Protein AF-A0AAW2H7J1-F1 (afdb_monomer)

pLDDT: mean 80.85, std 20.29, range [23.62, 98.56]

Radius of gyration: 30.63 Å; Cα contacts (8 Å, |Δi|>4): 773; chains: 1; bounding box: 92×70×77 Å

Foldseek 3Di:
DDDDDDDDDDDDDDDDDDPPDCVVVVVVVVVVVVVVVVVVVVVVVLVVVVVVVVVVCVVVVVPCPVVVVVVSLVVVLVVLVVVLVVLVVVLVVLVVPPDDPSSVVVNVVSVVVSVVSVVVNVVSPPLVWFPDKFKAALCRHTLDDDPVPDDDDPPDQWDDPDPFWIKGWDDAQRIIIITITGPDDSVVVRVLSVVLSVVDDHNDHSVNCNVCVVVSVVSVCCSNVDPPVPPDDPDDDDDDDDDPDPPPDPLPPPDAWEKEKEWEWAWAFEAAQVRDTPWIKIKIWIKIFTADSDKKKKKWKKQFDPKAWDDDFDWDDDPRITIGIDIDHRDIDGRIIIMDIPFRDQWHWHADPQGIKIFGPDWFQKKKKKAAADLQWPDKDKDKPAADWDQDNVRNTIIGIHRTPPDRMIDMGIDTDGPDDDQTDFMFMKTKHWDDRRNIGTPDMDIPDDYHYHYTYMYIYDHYTYHYDD

Secondary structure (DSSP, 8-state):
-----------------S---THHHHHHHHHHHHHHHHHHHHHHHHHHHHHHHHHHHHHTT----HHHHHHHHHHHHHHHHHHHHHHHHHHHHHHHH--SHHHHHHHHHHHHHHHHHHHHHHHHHHTTTEEEEEEE-TT--EEES-GGG-----S-SEEE-SSSEEEEEEEETTEEEEEEEESS-HHHHHHHHHHHHHHSPSS--HHHHHHTHHHHHHHHHHHHT--TT-----SSS---------TT----TT---EEEEEEEEEEEEEEETTS-EEEEEEEEEEEEEEE-SS-EEEEEEEE-SS-EEESS--EEEETTEEEEEEEESS-EEEEEEEEEESPPPSEEEEE-SSEEEEEESS--SEEEEEEE--TTEEEEEEEESSSEEEEEGGGTEEEEEES---SSEEEEEEEEEESS---PPPEEEEEEEES-SS--EEEEEEESS--EEEEEEEEEEEEEEEEPP-

Solvent-accessible surface area (backbone atoms only — not comparable to full-atom values): 26787 Å² total; per-residue (Å²): 135,83,81,87,80,86,82,85,86,81,89,84,79,84,90,87,91,86,74,92,49,72,63,64,56,53,51,50,47,51,50,48,52,50,50,52,52,51,49,52,52,51,51,52,49,50,52,50,52,49,54,52,50,52,49,52,45,62,74,65,67,60,74,84,55,67,65,60,59,50,48,53,52,49,53,51,51,55,48,46,51,53,50,43,52,52,43,53,52,49,37,53,51,40,63,74,73,35,79,62,75,67,22,54,54,51,42,50,54,38,50,53,51,42,48,52,48,53,50,51,51,55,60,64,54,52,69,79,25,55,79,45,62,34,35,22,34,83,87,66,47,71,76,38,65,67,62,89,79,58,72,94,72,73,100,57,53,66,41,77,77,53,101,55,36,34,39,36,48,42,84,45,71,50,23,31,44,33,35,36,27,37,89,66,61,64,66,59,53,52,53,50,51,53,55,53,56,70,77,42,71,80,75,33,34,67,66,55,47,64,78,38,40,68,62,51,50,49,52,52,42,50,66,62,68,39,60,80,87,60,79,75,87,81,82,81,78,94,69,84,77,95,63,93,76,75,87,80,70,73,80,58,88,83,58,67,37,38,38,41,38,37,39,43,33,36,35,29,32,37,29,32,37,82,70,46,74,79,44,30,35,34,46,34,36,34,34,40,37,39,38,42,87,52,79,37,47,36,40,40,33,30,38,47,50,83,58,47,75,51,78,92,59,71,57,55,73,60,89,56,34,38,34,39,68,48,73,49,56,60,37,80,44,75,64,42,33,32,40,25,70,77,46,82,73,54,67,46,57,29,70,50,98,57,29,34,40,39,41,39,76,59,66,37,57,31,41,39,37,38,41,58,46,54,84,57,47,80,44,79,48,77,50,60,82,59,66,50,71,46,79,38,73,98,72,31,24,36,42,38,40,30,65,74,35,89,56,58,63,41,45,37,41,52,49,73,45,60,82,62,94,61,92,69,67,55,26,38,47,44,39,35,26,75,40,66,89,68,56,62,39,83,73,46,74,46,50,81,52,90,58,51,73,47,77,47,45,33,34,33,46,72,56,29,36,34,40,69,78,130

Organism: NCBI:txid328185

Structure (mmCIF, N/CA/C/O backbone):
data_AF-A0AAW2H7J1-F1
#
_entry.id   AF-A0AAW2H7J1-F1
#
loop_
_atom_site.group_PDB
_atom_site.id
_atom_site.type_symbol
_atom_site.label_atom_id
_atom_site.label_alt_id
_atom_site.label_comp_id
_atom_site.label_asym_id
_atom_site.label_entity_id
_atom_site.label_seq_id
_atom_site.pdbx_PDB_ins_code
_atom_site.Cartn_x
_atom_site.Cartn_y
_atom_site.Cartn_z
_atom_site.occupancy
_atom_site.B_iso_or_equiv
_atom_site.auth_seq_id
_atom_site.auth_comp_id
_atom_site.auth_asym_id
_atom_site.auth_atom_id
_atom_site.pdbx_PDB_model_num
ATOM 1 N N . MET A 1 1 ? 61.401 -43.827 -0.736 1.00 31.09 1 MET A N 1
ATOM 2 C CA . MET A 1 1 ? 61.454 -43.813 -2.213 1.00 31.09 1 MET A CA 1
ATOM 3 C C . MET A 1 1 ? 60.882 -42.470 -2.652 1.00 31.09 1 MET A C 1
ATOM 5 O O . MET A 1 1 ? 59.693 -42.268 -2.477 1.00 31.09 1 MET A O 1
ATOM 9 N N . LEU A 1 2 ? 61.753 -41.450 -2.721 1.00 24.61 2 LEU A N 1
ATOM 10 C CA . LEU A 1 2 ? 62.171 -40.756 -3.965 1.00 24.61 2 LEU A CA 1
ATOM 11 C C . LEU A 1 2 ? 60.979 -39.983 -4.567 1.00 24.61 2 LEU A C 1
ATOM 13 O O . LEU A 1 2 ? 60.126 -40.607 -5.176 1.00 24.61 2 LEU A O 1
ATOM 17 N N . PHE A 1 3 ? 60.707 -38.706 -4.259 1.00 24.38 3 PHE A N 1
ATOM 18 C CA . PHE A 1 3 ? 61.490 -37.451 -4.323 1.00 24.38 3 PHE A CA 1
ATOM 19 C C . PHE A 1 3 ? 61.962 -37.045 -5.735 1.00 24.38 3 PHE A C 1
ATOM 21 O O . PHE A 1 3 ? 62.596 -37.830 -6.431 1.00 24.38 3 PHE A O 1
ATOM 28 N N . THR A 1 4 ? 61.724 -35.754 -6.032 1.00 26.56 4 THR A N 1
ATOM 29 C CA . THR A 1 4 ? 62.296 -34.865 -7.074 1.00 26.56 4 THR A CA 1
ATOM 30 C C . THR A 1 4 ? 61.852 -35.105 -8.5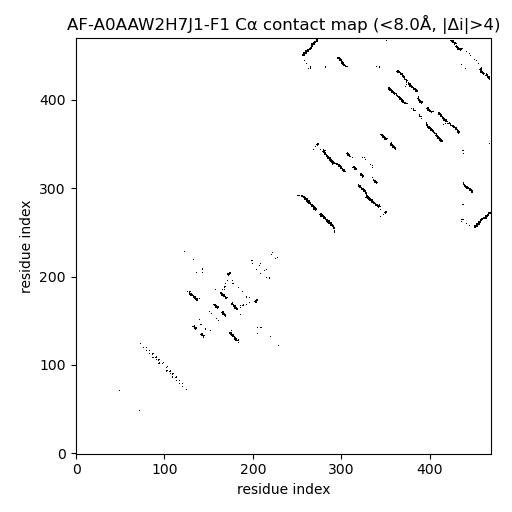29 1.00 26.56 4 THR A C 1
ATOM 32 O O . THR A 1 4 ? 61.784 -36.235 -8.976 1.00 26.56 4 THR A O 1
ATOM 35 N N . SER A 1 5 ? 61.487 -34.085 -9.317 1.00 23.62 5 SER A N 1
ATOM 36 C CA . SER A 1 5 ? 62.165 -32.784 -9.413 1.00 23.62 5 SER A CA 1
ATOM 37 C C . SER A 1 5 ? 61.248 -31.594 -9.720 1.00 23.62 5 SER A C 1
ATOM 39 O O . SER A 1 5 ? 60.601 -31.520 -10.759 1.00 23.62 5 SER A O 1
ATOM 41 N N . ARG A 1 6 ? 61.335 -30.595 -8.832 1.00 25.52 6 ARG A N 1
ATOM 42 C CA . ARG A 1 6 ? 61.373 -29.169 -9.183 1.00 25.52 6 ARG A CA 1
ATOM 43 C C . ARG A 1 6 ? 62.621 -28.921 -10.037 1.00 25.52 6 ARG A C 1
ATOM 45 O O . ARG A 1 6 ? 63.705 -29.323 -9.622 1.00 25.52 6 ARG A O 1
ATOM 52 N N . VAL A 1 7 ? 62.501 -28.144 -11.107 1.00 24.55 7 VAL A N 1
ATOM 53 C CA . VAL A 1 7 ? 63.576 -27.236 -11.525 1.00 24.55 7 VAL A CA 1
ATOM 54 C C . VAL A 1 7 ? 62.995 -25.832 -11.518 1.00 24.55 7 VAL A C 1
ATOM 56 O O . VAL A 1 7 ? 62.034 -25.525 -12.217 1.00 24.55 7 VAL A O 1
ATOM 59 N N . MET A 1 8 ? 63.561 -25.018 -10.632 1.00 27.14 8 MET A N 1
ATOM 60 C CA . MET A 1 8 ? 63.413 -23.574 -10.614 1.00 27.14 8 MET A CA 1
ATOM 61 C C . MET A 1 8 ? 64.059 -22.970 -11.856 1.00 27.14 8 MET A C 1
ATOM 63 O O . MET A 1 8 ? 65.172 -23.354 -12.192 1.00 27.14 8 MET A O 1
ATOM 67 N N . LEU A 1 9 ? 63.440 -21.926 -12.397 1.00 23.73 9 LEU A N 1
ATOM 68 C CA . LEU A 1 9 ? 64.153 -20.705 -12.764 1.00 23.73 9 LEU A CA 1
ATOM 69 C C . LEU A 1 9 ? 63.225 -19.521 -12.477 1.00 23.73 9 LEU A C 1
ATOM 71 O O . LEU A 1 9 ? 62.339 -19.180 -13.254 1.00 23.73 9 LEU A O 1
ATOM 75 N N . SER A 1 10 ? 63.410 -18.935 -11.296 1.00 29.70 10 SER A N 1
ATOM 76 C CA . SER A 1 10 ? 62.987 -17.574 -10.993 1.00 29.70 10 SER A CA 1
ATOM 77 C C . SER A 1 10 ? 64.004 -16.579 -11.553 1.00 29.70 10 SER A C 1
ATOM 79 O O . SER A 1 10 ? 65.203 -16.847 -11.511 1.00 29.70 10 SER A O 1
ATOM 81 N N . ALA A 1 11 ? 63.499 -15.395 -11.901 1.00 30.25 11 ALA A N 1
ATOM 82 C CA . ALA A 1 11 ? 64.204 -14.130 -12.121 1.00 30.25 11 ALA A CA 1
ATOM 83 C C . ALA A 1 11 ? 64.823 -13.896 -13.512 1.00 30.25 11 ALA A C 1
ATOM 85 O O . ALA A 1 11 ? 65.953 -14.270 -13.804 1.00 30.25 11 ALA A O 1
ATOM 86 N N . SER A 1 12 ? 64.109 -13.135 -14.345 1.00 28.81 12 SER A N 1
ATOM 87 C CA . SER A 1 12 ? 64.511 -11.778 -14.768 1.00 28.81 12 SER A CA 1
ATOM 88 C C . SER A 1 12 ? 63.621 -11.288 -15.919 1.00 28.81 12 SER A C 1
ATOM 90 O O . SER A 1 12 ? 63.198 -12.086 -16.750 1.00 28.81 12 SER A O 1
ATOM 92 N N . LYS A 1 13 ? 63.403 -9.964 -15.963 1.00 30.53 13 LYS A N 1
ATOM 93 C CA . LYS A 1 13 ? 62.526 -9.159 -16.842 1.00 30.53 13 LYS A CA 1
ATOM 94 C C . LYS A 1 13 ? 61.103 -9.020 -16.281 1.00 30.53 13 LYS A C 1
ATOM 96 O O . LYS A 1 13 ? 60.297 -9.922 -16.428 1.00 30.53 13 LYS A O 1
ATOM 101 N N . SER A 1 14 ? 60.693 -7.974 -15.558 1.00 39.03 14 SER A N 1
ATOM 102 C CA . SER A 1 14 ? 60.924 -6.528 -15.720 1.00 39.03 14 SER A CA 1
ATOM 103 C C . SER A 1 14 ? 60.988 -6.073 -17.181 1.00 39.03 14 SER A C 1
ATOM 105 O O . SER A 1 14 ? 61.952 -6.332 -17.897 1.00 39.03 14 SER A O 1
ATOM 107 N N . THR A 1 15 ? 59.944 -5.340 -17.572 1.00 39.16 15 THR A N 1
ATOM 108 C CA . THR A 1 15 ? 59.851 -4.545 -18.803 1.00 39.16 15 THR A CA 1
ATOM 109 C C . THR A 1 15 ? 59.602 -5.346 -20.089 1.00 39.16 15 THR A C 1
ATOM 111 O O . THR A 1 15 ? 60.500 -5.502 -20.904 1.00 39.16 15 THR A O 1
ATOM 114 N N . CYS A 1 16 ? 58.366 -5.830 -20.282 1.00 35.25 16 CYS A N 1
ATOM 115 C CA . CYS A 1 16 ? 57.726 -6.047 -21.597 1.00 35.25 16 CYS A CA 1
ATOM 116 C C . CYS A 1 16 ? 56.259 -6.493 -21.412 1.00 35.25 16 CYS A C 1
ATOM 118 O O . CYS A 1 16 ? 55.943 -7.667 -21.556 1.00 35.25 16 CYS A O 1
ATOM 120 N N . GLN A 1 17 ? 55.349 -5.573 -21.078 1.00 38.38 17 GLN A N 1
ATOM 121 C CA . GLN A 1 17 ? 53.901 -5.789 -21.236 1.00 38.38 17 GLN A CA 1
ATOM 122 C C . GLN A 1 17 ? 53.245 -4.487 -21.705 1.00 38.38 17 GLN A C 1
ATOM 124 O O . GLN A 1 17 ? 52.608 -3.762 -20.955 1.00 38.38 17 GLN A O 1
ATOM 129 N N . ALA A 1 18 ? 53.484 -4.173 -22.974 1.00 46.09 18 ALA A N 1
ATOM 130 C CA . ALA A 1 18 ? 52.712 -3.232 -23.775 1.00 46.09 18 ALA A CA 1
ATOM 131 C C . ALA A 1 18 ? 52.946 -3.639 -25.236 1.00 46.09 18 ALA A C 1
ATOM 133 O O . ALA A 1 18 ? 53.912 -3.180 -25.838 1.00 46.09 18 ALA A O 1
ATOM 134 N N . SER A 1 19 ? 52.164 -4.620 -25.718 1.00 45.47 19 SER A N 1
ATOM 135 C CA . SER A 1 19 ? 51.998 -5.063 -27.132 1.00 45.47 19 SER A CA 1
ATOM 136 C C . SER A 1 19 ? 51.634 -6.557 -27.304 1.00 45.47 19 SER A C 1
ATOM 138 O O . SER A 1 19 ? 51.988 -7.176 -28.301 1.00 45.47 19 SER A O 1
ATOM 140 N N . ARG A 1 20 ? 50.868 -7.157 -26.382 1.00 45.94 20 ARG A N 1
ATOM 141 C CA . ARG A 1 20 ? 49.848 -8.148 -26.782 1.00 45.94 20 ARG A CA 1
ATOM 142 C C . ARG A 1 20 ? 48.554 -7.342 -26.888 1.00 45.94 20 ARG A C 1
ATOM 144 O O . ARG A 1 20 ? 47.931 -7.080 -25.875 1.00 45.94 20 ARG A O 1
ATOM 151 N N . GLY A 1 21 ? 48.287 -6.624 -27.969 1.00 48.38 21 GLY A N 1
ATOM 152 C CA . GLY A 1 21 ? 48.303 -7.071 -29.352 1.00 48.38 21 GLY A CA 1
ATOM 153 C C . GLY A 1 21 ? 46.836 -7.266 -29.700 1.00 48.38 21 GLY A C 1
ATOM 154 O O . GLY A 1 21 ? 46.273 -8.305 -29.393 1.00 48.38 21 GLY A O 1
ATOM 155 N N . THR A 1 22 ? 46.215 -6.238 -30.273 1.00 52.34 22 THR A N 1
ATOM 156 C CA . THR A 1 22 ? 44.810 -6.188 -30.720 1.00 52.34 22 THR A CA 1
ATOM 157 C C . THR A 1 22 ? 44.369 -7.400 -31.557 1.00 52.34 22 THR A C 1
ATOM 159 O O . THR A 1 22 ? 43.175 -7.642 -31.684 1.00 52.34 22 THR A O 1
ATOM 162 N N . ALA A 1 23 ? 45.324 -8.185 -32.065 1.00 54.09 23 ALA A N 1
ATOM 163 C CA . ALA A 1 23 ? 45.118 -9.459 -32.745 1.00 54.09 23 ALA A CA 1
ATOM 164 C C . ALA A 1 23 ? 44.359 -10.506 -31.899 1.00 54.09 23 ALA A C 1
ATOM 166 O O . ALA A 1 23 ? 43.443 -11.122 -32.427 1.00 54.09 23 ALA A O 1
ATOM 167 N N . ASP A 1 24 ? 44.641 -10.649 -30.594 1.00 66.44 24 ASP A N 1
ATOM 168 C CA . ASP A 1 24 ? 43.927 -11.633 -29.749 1.00 66.44 24 ASP A CA 1
ATOM 169 C C . ASP A 1 24 ? 42.452 -11.236 -29.533 1.00 66.44 24 ASP A C 1
ATOM 171 O O . ASP A 1 24 ? 41.579 -12.086 -29.385 1.00 66.44 24 ASP A O 1
ATOM 175 N N . ALA A 1 25 ? 42.153 -9.934 -29.547 1.00 62.31 25 ALA A N 1
ATOM 176 C CA . ALA A 1 25 ? 40.793 -9.425 -29.395 1.00 62.31 25 ALA A CA 1
ATOM 177 C C . ALA A 1 25 ? 39.974 -9.555 -30.684 1.00 62.31 25 ALA A C 1
ATOM 179 O O . ALA A 1 25 ? 38.804 -9.924 -30.630 1.00 62.31 25 ALA A O 1
ATOM 180 N N . GLU A 1 26 ? 40.588 -9.279 -31.839 1.00 70.56 26 GLU A N 1
ATOM 181 C CA . GLU A 1 26 ? 39.956 -9.507 -33.141 1.00 70.56 26 GLU A CA 1
ATOM 182 C C . GLU A 1 26 ? 39.671 -10.991 -33.380 1.00 70.56 26 GLU A C 1
ATOM 184 O O . GLU A 1 26 ? 38.621 -11.324 -33.930 1.00 70.56 26 GLU A O 1
ATOM 189 N N . ASP A 1 27 ? 40.563 -11.883 -32.948 1.00 77.56 27 ASP A N 1
ATOM 190 C CA . ASP A 1 27 ? 40.359 -13.325 -33.075 1.00 77.56 27 ASP A CA 1
ATOM 191 C C . ASP A 1 27 ? 39.265 -13.833 -32.120 1.00 77.56 27 ASP A C 1
ATOM 193 O O . ASP A 1 27 ? 38.408 -14.607 -32.547 1.00 77.56 27 ASP A O 1
ATOM 197 N N . LEU A 1 28 ? 39.189 -13.317 -30.885 1.00 70.06 28 LEU A N 1
ATOM 198 C CA . LEU A 1 28 ? 38.064 -13.582 -29.974 1.00 70.06 28 LEU A CA 1
ATOM 199 C C . LEU A 1 28 ? 36.731 -13.024 -30.503 1.00 70.06 28 LEU A C 1
ATOM 201 O O . LEU A 1 28 ? 35.694 -13.667 -30.353 1.00 70.06 28 LEU A O 1
ATOM 205 N N . MET A 1 29 ? 36.738 -11.856 -31.154 1.00 68.94 29 MET A N 1
ATOM 206 C CA . MET A 1 29 ? 35.549 -11.291 -31.805 1.00 68.94 29 MET A CA 1
ATOM 207 C C . MET A 1 29 ? 35.089 -12.142 -32.988 1.00 68.94 29 MET A C 1
ATOM 209 O O . MET A 1 29 ? 33.900 -12.423 -33.102 1.00 68.94 29 MET A O 1
ATOM 213 N N . LYS A 1 30 ? 36.015 -12.614 -33.830 1.00 78.94 30 LYS A N 1
ATOM 214 C CA . LYS A 1 30 ? 35.688 -13.552 -34.913 1.00 78.94 30 LYS A CA 1
ATOM 215 C C . LYS A 1 30 ? 35.156 -14.874 -34.372 1.00 78.94 30 LYS A C 1
ATOM 217 O O . LYS A 1 30 ? 34.233 -15.425 -34.960 1.00 78.94 30 LYS A O 1
ATOM 222 N N . GLU A 1 31 ? 35.702 -15.378 -33.264 1.00 77.62 31 GLU A N 1
ATOM 223 C CA . GLU A 1 31 ? 35.179 -16.580 -32.608 1.00 77.62 31 GLU A CA 1
ATOM 224 C C . GLU A 1 31 ? 33.763 -16.348 -32.056 1.00 77.62 31 GLU A C 1
ATOM 226 O O . GLU A 1 31 ? 32.893 -17.206 -32.219 1.00 77.62 31 GLU A O 1
ATOM 231 N N . PHE A 1 32 ? 33.500 -15.180 -31.461 1.00 72.38 32 PHE A N 1
ATOM 232 C CA . PHE A 1 32 ? 32.171 -14.793 -30.986 1.00 72.38 32 PHE A CA 1
ATOM 233 C C . PHE A 1 32 ? 31.158 -14.693 -32.131 1.00 72.38 32 PHE A C 1
ATOM 235 O O . PHE A 1 32 ? 30.085 -15.291 -32.050 1.00 72.38 32 PHE A O 1
ATOM 242 N N . ASP A 1 33 ? 31.501 -13.989 -33.211 1.00 75.69 33 ASP A N 1
ATOM 243 C CA . ASP A 1 33 ? 30.633 -13.834 -34.380 1.00 75.69 33 ASP A CA 1
ATOM 244 C C . ASP A 1 33 ? 30.391 -15.183 -35.076 1.00 75.69 33 ASP A C 1
ATOM 246 O O . ASP A 1 33 ? 29.253 -15.501 -35.424 1.00 75.69 33 ASP A O 1
ATOM 250 N N . ALA A 1 34 ? 31.416 -16.036 -35.181 1.00 78.69 34 ALA A N 1
ATOM 251 C CA . ALA A 1 34 ? 31.277 -17.391 -35.711 1.00 78.69 34 ALA A CA 1
ATOM 252 C C . ALA A 1 34 ? 30.358 -18.263 -34.839 1.00 78.69 34 ALA A C 1
ATOM 254 O O . ALA A 1 34 ? 29.501 -18.971 -35.372 1.00 78.69 34 ALA A O 1
ATOM 255 N N . LYS A 1 35 ? 30.482 -18.192 -33.505 1.00 72.12 35 LYS A N 1
ATOM 256 C CA . LYS A 1 35 ? 29.564 -18.878 -32.581 1.00 72.12 35 LYS A CA 1
ATOM 257 C C . LYS A 1 35 ? 28.146 -18.332 -32.706 1.00 72.12 35 LYS A C 1
ATOM 259 O O . LYS A 1 35 ? 27.202 -19.115 -32.736 1.00 72.12 35 LYS A O 1
ATOM 264 N N . ARG A 1 36 ? 27.976 -17.015 -32.843 1.00 71.12 36 ARG A N 1
ATOM 265 C CA . ARG A 1 36 ? 26.668 -16.379 -33.050 1.00 71.12 36 ARG A CA 1
ATOM 266 C C . ARG A 1 36 ? 26.005 -16.846 -34.348 1.00 71.12 36 ARG A C 1
ATOM 268 O O . ARG A 1 36 ? 24.823 -17.183 -34.328 1.00 71.12 36 ARG A O 1
ATOM 275 N N . GLU A 1 37 ? 26.747 -16.920 -35.451 1.00 74.44 37 GLU A N 1
ATOM 276 C CA . GLU A 1 37 ? 26.250 -17.472 -36.719 1.00 74.44 37 GLU A CA 1
ATOM 277 C C . GLU A 1 37 ? 25.946 -18.974 -36.623 1.00 74.44 37 GLU A C 1
ATOM 279 O O . GLU A 1 37 ? 24.949 -19.445 -37.171 1.00 74.44 37 GLU A O 1
ATOM 284 N N . GLU A 1 38 ? 26.768 -19.747 -35.909 1.00 77.44 38 GLU A N 1
ATOM 285 C CA . GLU A 1 38 ? 26.497 -21.163 -35.651 1.00 77.44 38 GLU A CA 1
ATOM 286 C C . GLU A 1 38 ? 25.206 -21.356 -34.843 1.00 77.44 38 GLU A C 1
ATOM 288 O O . GLU A 1 38 ? 24.406 -22.236 -35.166 1.00 77.44 38 GLU A O 1
ATOM 293 N N . ILE A 1 39 ? 24.975 -20.512 -33.835 1.00 62.09 39 ILE A N 1
ATOM 294 C CA . ILE A 1 39 ? 23.746 -20.486 -33.035 1.00 62.09 39 ILE A CA 1
ATOM 295 C C . ILE A 1 39 ? 22.547 -20.131 -33.914 1.00 62.09 39 ILE A C 1
ATOM 297 O O . ILE A 1 39 ? 21.538 -20.833 -33.868 1.00 62.09 39 ILE A O 1
ATOM 301 N N . ALA A 1 40 ? 22.658 -19.092 -34.746 1.00 68.81 40 ALA A N 1
ATOM 302 C CA . ALA A 1 40 ? 21.599 -18.703 -35.674 1.00 68.81 40 ALA A CA 1
ATOM 303 C C . ALA A 1 40 ? 21.222 -19.864 -36.611 1.00 68.81 40 ALA A C 1
ATOM 305 O O . ALA A 1 40 ? 20.046 -20.199 -36.735 1.00 68.81 40 ALA A O 1
ATOM 306 N N . ARG A 1 41 ? 22.220 -20.563 -37.167 1.00 76.06 41 ARG A N 1
ATOM 307 C CA . ARG A 1 41 ? 22.018 -21.733 -38.036 1.00 76.06 41 ARG A CA 1
ATOM 308 C C . ARG A 1 41 ? 21.392 -22.921 -37.299 1.00 76.06 41 ARG A C 1
ATOM 310 O O . ARG A 1 41 ? 20.536 -23.606 -37.849 1.00 76.06 41 ARG A O 1
ATOM 317 N N . LYS A 1 42 ? 21.809 -23.188 -36.055 1.00 73.81 42 LYS A N 1
ATOM 318 C CA . LYS A 1 42 ? 21.211 -24.237 -35.208 1.00 73.81 42 LYS A CA 1
ATOM 319 C C . LYS A 1 42 ? 19.759 -23.911 -34.859 1.00 73.81 42 LYS A C 1
ATOM 321 O O . LYS A 1 42 ? 18.934 -24.817 -34.863 1.00 73.81 42 LYS A O 1
ATOM 326 N N . ASN A 1 43 ? 19.442 -22.645 -34.596 1.00 60.59 43 ASN A N 1
ATOM 327 C CA . ASN A 1 43 ? 18.069 -22.202 -34.363 1.00 60.59 43 ASN A CA 1
ATOM 328 C C . ASN A 1 43 ? 17.211 -22.372 -35.620 1.00 60.59 43 ASN A C 1
ATOM 330 O O . ASN A 1 43 ? 16.131 -22.946 -35.522 1.00 60.59 43 ASN A O 1
ATOM 334 N N . GLU A 1 44 ? 17.716 -21.975 -36.790 1.00 73.19 44 GLU A N 1
ATOM 335 C CA . GLU A 1 44 ? 17.032 -22.179 -38.073 1.00 73.19 44 GLU A CA 1
ATOM 336 C C . GLU A 1 44 ? 16.788 -23.673 -38.352 1.00 73.19 44 GLU A C 1
ATOM 338 O O . GLU A 1 44 ? 15.679 -24.063 -38.714 1.00 73.19 44 GLU A O 1
ATOM 343 N N . GLN A 1 45 ? 17.778 -24.538 -38.098 1.00 73.00 45 GLN A N 1
ATOM 344 C CA . GLN A 1 45 ? 17.615 -25.989 -38.234 1.00 73.00 45 GLN A CA 1
ATOM 345 C C . GLN A 1 45 ? 16.566 -26.543 -37.260 1.00 73.00 45 GLN A C 1
ATOM 347 O O . GLN A 1 45 ? 15.726 -27.341 -37.659 1.00 73.00 45 GLN A O 1
ATOM 352 N N . ILE A 1 46 ? 16.573 -26.110 -35.994 1.00 66.12 46 ILE A N 1
ATOM 353 C CA . ILE A 1 46 ? 15.559 -26.515 -35.008 1.00 66.12 46 ILE A CA 1
ATOM 354 C C . ILE A 1 46 ? 14.164 -26.073 -35.464 1.00 66.12 46 ILE A C 1
ATOM 356 O O . ILE A 1 46 ? 13.200 -26.818 -35.295 1.00 66.12 46 ILE A O 1
ATOM 360 N N . GLU A 1 47 ? 14.029 -24.882 -36.045 1.00 61.88 47 GLU A N 1
ATOM 361 C CA . GLU A 1 47 ? 12.756 -24.413 -36.594 1.00 61.88 47 GLU A CA 1
ATOM 362 C C . GLU A 1 47 ? 12.294 -25.265 -37.777 1.00 61.88 47 GLU A C 1
ATOM 364 O O . GLU A 1 47 ? 11.130 -25.670 -37.808 1.00 61.88 47 GLU A O 1
ATOM 369 N N . GLN A 1 48 ? 13.199 -25.613 -38.693 1.00 70.88 48 GLN A N 1
ATOM 370 C CA . GLN A 1 48 ? 12.909 -26.516 -39.808 1.00 70.88 48 GLN A CA 1
ATOM 371 C C . GLN A 1 48 ? 12.502 -27.916 -39.320 1.00 70.88 48 GLN A C 1
ATOM 373 O O . GLN A 1 48 ? 11.474 -28.435 -39.761 1.00 70.88 48 GLN A O 1
ATOM 378 N N . ASP A 1 49 ? 13.221 -28.481 -38.346 1.00 67.31 49 ASP A N 1
ATOM 379 C CA . ASP A 1 49 ? 12.918 -29.785 -37.744 1.00 67.31 49 ASP A CA 1
ATOM 380 C C . ASP A 1 49 ? 11.544 -29.777 -37.051 1.00 67.31 49 ASP A C 1
ATOM 382 O O . ASP A 1 49 ? 10.773 -30.736 -37.146 1.00 67.31 49 ASP A O 1
ATOM 386 N N . VAL A 1 50 ? 11.194 -28.679 -36.370 1.00 55.31 50 VAL A N 1
ATOM 387 C CA . VAL A 1 50 ? 9.876 -28.506 -35.741 1.00 55.31 50 VAL A CA 1
ATOM 388 C C . VAL A 1 50 ? 8.776 -28.425 -36.798 1.00 55.31 50 VAL A C 1
ATOM 390 O O . VAL A 1 50 ? 7.736 -29.069 -36.635 1.00 55.31 50 VAL A O 1
ATOM 393 N N . VAL A 1 51 ? 8.987 -27.676 -37.884 1.00 66.38 51 VAL A N 1
ATOM 394 C CA . VAL A 1 51 ? 8.032 -27.575 -38.999 1.00 66.38 51 VAL A CA 1
ATOM 395 C C . VAL A 1 51 ? 7.814 -28.941 -39.653 1.00 66.38 51 VAL A C 1
ATOM 397 O O . VAL A 1 51 ? 6.665 -29.335 -39.881 1.00 66.38 51 VAL A O 1
ATOM 400 N N . GLU A 1 52 ? 8.883 -29.694 -39.907 1.00 67.75 52 GLU A N 1
ATOM 401 C CA . GLU A 1 52 ? 8.812 -31.028 -40.503 1.00 67.75 52 GLU A CA 1
ATOM 402 C C . GLU A 1 52 ? 8.118 -32.030 -39.571 1.00 67.75 52 GLU A C 1
ATOM 404 O O . GLU A 1 52 ? 7.226 -32.765 -40.001 1.00 67.75 52 GLU A O 1
ATOM 409 N N . LEU A 1 53 ? 8.415 -31.992 -38.270 1.00 56.38 53 LEU A N 1
ATOM 410 C CA . LEU A 1 53 ? 7.742 -32.819 -37.272 1.00 56.38 53 LEU A CA 1
ATOM 411 C C . LEU A 1 53 ? 6.246 -32.486 -37.166 1.00 56.38 53 LEU A C 1
ATOM 413 O O . LEU A 1 53 ? 5.414 -33.393 -37.121 1.00 56.38 53 LEU A O 1
ATOM 417 N N . CYS A 1 54 ? 5.874 -31.201 -37.187 1.00 54.91 54 CYS A N 1
ATOM 418 C CA . CYS A 1 54 ? 4.472 -30.769 -37.197 1.00 54.91 54 CYS A CA 1
ATOM 419 C C . CYS A 1 54 ? 3.737 -31.254 -38.453 1.00 54.91 54 CYS A C 1
ATOM 421 O O . CYS A 1 54 ? 2.581 -31.680 -38.372 1.00 54.91 54 CYS A O 1
ATOM 423 N N . LYS A 1 55 ? 4.411 -31.225 -39.609 1.00 67.75 55 LYS A N 1
ATOM 424 C CA . LYS A 1 55 ? 3.894 -31.770 -40.867 1.00 67.75 55 LYS A CA 1
ATOM 425 C C . LYS A 1 55 ? 3.676 -33.282 -40.759 1.00 67.75 55 LYS A C 1
ATOM 427 O O . LYS A 1 55 ? 2.595 -33.757 -41.095 1.00 67.75 55 LYS A O 1
ATOM 432 N N . HIS A 1 56 ? 4.630 -34.015 -40.188 1.00 63.19 56 HIS A N 1
ATOM 433 C CA . HIS A 1 56 ? 4.525 -35.460 -39.979 1.00 63.19 56 HIS A CA 1
ATOM 434 C C . HIS A 1 56 ? 3.415 -35.855 -38.990 1.00 63.19 56 HIS A C 1
ATOM 436 O O . HIS A 1 56 ? 2.710 -36.840 -39.216 1.00 63.19 56 HIS A O 1
ATOM 442 N N . ILE A 1 57 ? 3.211 -35.076 -37.921 1.00 53.62 57 ILE A N 1
ATOM 443 C CA . ILE A 1 57 ? 2.102 -35.270 -36.971 1.00 53.62 57 ILE A CA 1
ATOM 444 C C . ILE A 1 57 ? 0.752 -35.063 -37.674 1.00 53.62 57 ILE A C 1
ATOM 446 O O . ILE A 1 57 ? -0.154 -35.882 -37.503 1.00 53.62 57 ILE A O 1
ATOM 450 N N . ARG A 1 58 ? 0.627 -34.018 -38.510 1.00 58.09 58 ARG A N 1
ATOM 451 C CA . ARG A 1 58 ? -0.584 -33.758 -39.311 1.00 58.09 58 ARG A CA 1
ATOM 452 C C . ARG A 1 58 ? -0.859 -34.858 -40.337 1.00 58.09 58 ARG A C 1
ATOM 454 O O . ARG A 1 58 ? -1.997 -35.292 -40.459 1.00 58.09 58 ARG A O 1
ATOM 461 N N . GLU A 1 59 ? 0.159 -35.317 -41.060 1.00 70.00 59 GLU A N 1
ATOM 462 C CA . GLU A 1 59 ? 0.015 -36.323 -42.124 1.00 70.00 59 GLU A CA 1
ATOM 463 C C . GLU A 1 59 ? -0.359 -37.711 -41.592 1.00 70.00 59 GLU A C 1
ATOM 465 O O . GLU A 1 59 ? -1.055 -38.466 -42.271 1.00 70.00 59 GLU A O 1
ATOM 470 N N . ARG A 1 60 ? 0.062 -38.058 -40.370 1.00 65.19 60 ARG A N 1
ATOM 471 C CA . ARG A 1 60 ? -0.226 -39.373 -39.781 1.00 65.19 60 ARG A CA 1
ATOM 472 C C . ARG A 1 60 ? -1.576 -39.475 -39.073 1.00 65.19 60 ARG A C 1
ATOM 474 O O . ARG A 1 60 ? -1.860 -40.540 -38.532 1.00 65.19 60 ARG A O 1
ATOM 481 N N . ASN A 1 61 ? -2.404 -38.420 -39.066 1.00 47.31 61 ASN A N 1
ATOM 482 C CA . ASN A 1 61 ? -3.669 -38.378 -38.313 1.00 47.31 61 ASN A CA 1
ATOM 483 C C . ASN A 1 61 ? -3.512 -38.887 -36.865 1.00 47.31 61 ASN A C 1
ATOM 485 O O . ASN A 1 61 ? -4.426 -39.491 -36.302 1.00 47.31 61 ASN A O 1
ATOM 489 N N . LEU A 1 62 ? -2.340 -38.664 -36.258 1.00 49.19 62 LEU A N 1
ATOM 490 C CA . LEU A 1 62 ? -2.147 -38.926 -34.841 1.00 49.19 62 LEU A CA 1
ATOM 491 C C . LEU A 1 62 ? -2.987 -37.876 -34.122 1.00 49.19 62 LEU A C 1
ATOM 493 O O . LEU A 1 62 ? -2.634 -36.697 -34.103 1.00 49.19 62 LEU A O 1
ATOM 497 N N . THR A 1 63 ? -4.149 -38.286 -33.617 1.00 43.16 63 THR A N 1
ATOM 498 C CA . THR A 1 63 ? -4.991 -37.444 -32.770 1.00 43.16 63 THR A CA 1
ATOM 499 C C . THR A 1 63 ? -4.113 -36.877 -31.668 1.00 43.16 63 THR A C 1
ATOM 501 O O . THR A 1 63 ? -3.553 -37.653 -30.903 1.00 43.16 63 THR A O 1
ATOM 504 N N . SER A 1 64 ? -3.966 -35.550 -31.672 1.00 46.66 64 SER A N 1
ATOM 505 C CA . SER A 1 64 ? -3.281 -34.688 -30.704 1.00 46.66 64 SER A CA 1
ATOM 506 C C . SER A 1 64 ? -2.960 -35.356 -29.363 1.00 46.66 64 SER A C 1
ATOM 508 O O . SER A 1 64 ? -3.683 -35.171 -28.384 1.00 46.66 64 SER A O 1
ATOM 510 N N . ASP A 1 65 ? -1.871 -36.115 -29.307 1.00 44.19 65 ASP A N 1
ATOM 511 C CA . ASP A 1 65 ? -1.360 -36.628 -28.047 1.00 44.19 65 ASP A CA 1
ATOM 512 C C . ASP A 1 65 ? -0.516 -35.494 -27.458 1.00 44.19 65 ASP A C 1
ATOM 514 O O . ASP A 1 65 ? 0.563 -35.167 -27.955 1.00 44.19 65 ASP A O 1
ATOM 518 N N . SER A 1 66 ? -1.045 -34.805 -26.447 1.00 48.56 66 SER A N 1
ATOM 519 C CA . SER A 1 66 ? -0.420 -33.632 -25.808 1.00 48.56 66 SER A CA 1
ATOM 520 C C . SER A 1 66 ? 1.007 -33.908 -25.308 1.00 48.56 66 SER A C 1
ATOM 522 O O . SER A 1 66 ? 1.815 -32.986 -25.170 1.00 48.56 66 SER A O 1
ATOM 524 N N . ALA A 1 67 ? 1.355 -35.186 -25.136 1.00 45.72 67 ALA A N 1
ATOM 525 C CA . ALA A 1 67 ? 2.697 -35.669 -24.845 1.00 45.72 67 ALA A CA 1
ATOM 526 C C . ALA A 1 67 ? 3.737 -35.316 -25.930 1.00 45.72 67 ALA A C 1
ATOM 528 O O . ALA A 1 67 ? 4.879 -35.010 -25.585 1.00 45.72 67 ALA A O 1
ATOM 529 N N . SER A 1 68 ? 3.382 -35.303 -27.223 1.00 50.94 68 SER A N 1
ATOM 530 C CA . SER A 1 68 ? 4.349 -35.018 -28.297 1.00 50.94 68 SER A CA 1
ATOM 531 C C . SER A 1 68 ? 4.666 -33.526 -28.421 1.00 50.94 68 SER A C 1
ATOM 533 O O . SER A 1 68 ? 5.821 -33.164 -28.632 1.00 50.94 68 SER A O 1
ATOM 535 N N . LEU A 1 69 ? 3.679 -32.647 -28.209 1.00 50.25 69 LEU A N 1
ATOM 536 C CA . LEU A 1 69 ? 3.903 -31.196 -28.107 1.00 50.25 69 LEU A CA 1
ATOM 537 C C . LEU A 1 69 ? 4.695 -30.833 -26.845 1.00 50.25 69 LEU A C 1
ATOM 539 O O . LEU A 1 69 ? 5.618 -30.021 -26.917 1.00 50.25 69 LEU A O 1
ATOM 543 N N . GLY A 1 70 ? 4.407 -31.492 -25.716 1.00 49.84 70 GLY A N 1
ATOM 544 C CA . GLY A 1 70 ? 5.199 -31.361 -24.492 1.00 49.84 70 GLY A CA 1
ATOM 545 C C . GLY A 1 70 ? 6.660 -31.787 -24.681 1.00 49.84 70 GLY A C 1
ATOM 546 O O . GLY A 1 70 ? 7.564 -31.148 -24.146 1.00 49.84 70 GLY A O 1
ATOM 547 N N . TYR A 1 71 ? 6.915 -32.812 -25.499 1.00 50.72 71 TYR A N 1
ATOM 548 C CA . TYR A 1 71 ? 8.271 -33.262 -25.820 1.00 50.72 71 TYR A CA 1
ATOM 549 C C . TYR A 1 71 ? 9.044 -32.245 -26.674 1.00 50.72 71 TYR A C 1
ATOM 551 O O . TYR A 1 71 ? 10.213 -31.979 -26.396 1.00 50.72 71 TYR A O 1
ATOM 559 N N . VAL A 1 72 ? 8.393 -31.625 -27.664 1.00 54.00 72 VAL A N 1
ATOM 560 C CA . VAL A 1 72 ? 9.003 -30.582 -28.511 1.00 54.00 72 VAL A CA 1
ATOM 561 C C . VAL A 1 72 ? 9.293 -29.315 -27.707 1.00 54.00 72 VAL A C 1
ATOM 563 O O . VAL A 1 72 ? 10.404 -28.787 -27.780 1.00 54.00 72 VAL A O 1
ATOM 566 N N . ALA A 1 73 ? 8.344 -28.871 -26.878 1.00 53.09 73 ALA A N 1
ATOM 567 C CA . ALA A 1 73 ? 8.560 -27.759 -25.957 1.00 53.09 73 ALA A CA 1
ATOM 568 C C . ALA A 1 73 ? 9.711 -28.069 -24.983 1.00 53.09 73 ALA A C 1
ATOM 570 O O . ALA A 1 73 ? 10.619 -27.258 -24.829 1.00 53.09 73 ALA A O 1
ATOM 571 N N . SER A 1 74 ? 9.754 -29.283 -24.417 1.00 56.62 74 SER A N 1
ATOM 572 C CA . SER A 1 74 ? 10.838 -29.731 -23.532 1.00 56.62 74 SER A CA 1
ATOM 573 C C . SER A 1 74 ? 12.206 -29.765 -24.225 1.00 56.62 74 SER A C 1
ATOM 575 O O . SER A 1 74 ? 13.201 -29.339 -23.637 1.00 56.62 74 SER A O 1
ATOM 577 N N . ALA A 1 75 ? 12.281 -30.236 -25.472 1.00 61.25 75 ALA A N 1
ATOM 578 C CA . ALA A 1 75 ? 13.521 -30.267 -26.246 1.00 61.25 75 ALA A CA 1
ATOM 579 C C . ALA A 1 75 ? 14.029 -28.853 -26.567 1.00 61.25 75 ALA A C 1
ATOM 581 O O . ALA A 1 75 ? 15.222 -28.585 -26.407 1.00 61.25 75 ALA A O 1
ATOM 582 N N . ARG A 1 76 ? 13.124 -27.936 -26.934 1.00 61.00 76 ARG A N 1
ATOM 583 C CA . ARG A 1 76 ? 13.445 -26.530 -27.219 1.00 61.00 76 ARG A CA 1
ATOM 584 C C . ARG A 1 76 ? 13.882 -25.790 -25.953 1.00 61.00 76 ARG A C 1
ATOM 586 O O . ARG A 1 76 ? 14.921 -25.142 -25.957 1.00 61.00 76 ARG A O 1
ATOM 593 N N . THR A 1 77 ? 13.191 -25.997 -24.830 1.00 57.91 77 THR A N 1
ATOM 594 C CA . THR A 1 77 ? 13.602 -25.483 -23.514 1.00 57.91 77 THR A CA 1
ATOM 595 C C . THR A 1 77 ? 14.980 -26.012 -23.096 1.00 57.91 77 THR A C 1
ATOM 597 O O . THR A 1 77 ? 15.819 -25.239 -22.646 1.00 57.91 77 THR A O 1
ATOM 600 N N . LYS A 1 78 ? 15.274 -27.305 -23.303 1.00 65.56 78 LYS A N 1
ATOM 601 C CA . LYS A 1 78 ? 16.611 -27.881 -23.047 1.00 65.56 78 LYS A CA 1
ATOM 602 C C . LYS A 1 78 ? 17.704 -27.320 -23.962 1.00 65.56 78 LYS A C 1
ATOM 604 O O . LYS A 1 78 ? 18.873 -27.360 -23.583 1.00 65.56 78 LYS A O 1
ATOM 609 N N . ALA A 1 79 ? 17.364 -26.869 -25.168 1.00 66.25 79 ALA A N 1
ATOM 610 C CA . ALA A 1 79 ? 18.305 -26.197 -26.060 1.00 66.25 79 ALA A CA 1
ATOM 611 C C . ALA A 1 79 ? 18.590 -24.765 -25.577 1.00 66.25 79 ALA A C 1
ATOM 613 O O . ALA A 1 79 ? 19.755 -24.400 -25.461 1.00 66.25 79 ALA A O 1
ATOM 614 N N . CYS A 1 80 ? 17.556 -24.010 -25.186 1.00 64.75 80 CYS A N 1
ATOM 615 C CA . CYS A 1 80 ? 17.712 -22.675 -24.597 1.00 64.75 80 CYS A CA 1
ATOM 616 C C . CYS A 1 80 ? 18.534 -22.701 -23.298 1.00 64.75 80 CYS A C 1
ATOM 618 O O . CYS A 1 80 ? 19.424 -21.874 -23.139 1.00 64.75 80 CYS A O 1
ATOM 620 N N . TYR A 1 81 ? 18.308 -23.677 -22.408 1.00 65.19 81 TYR A N 1
ATOM 621 C CA . TYR A 1 81 ? 19.101 -23.812 -21.177 1.00 65.19 81 TYR A CA 1
ATOM 622 C C . TYR A 1 81 ? 20.577 -24.105 -21.450 1.00 65.19 81 TYR A C 1
ATOM 624 O O . TYR A 1 81 ? 21.436 -23.471 -20.848 1.00 65.19 81 TYR A O 1
ATOM 632 N N . ARG A 1 82 ? 20.879 -25.022 -22.379 1.00 69.81 82 ARG A N 1
ATOM 633 C CA . ARG A 1 82 ? 22.269 -25.305 -22.769 1.00 69.81 82 ARG A CA 1
ATOM 634 C C . ARG A 1 82 ? 22.946 -24.080 -23.374 1.00 69.81 82 ARG A C 1
ATOM 636 O O . ARG A 1 82 ? 24.090 -23.796 -23.052 1.00 69.81 82 ARG A O 1
ATOM 643 N N . LEU A 1 83 ? 22.217 -23.324 -24.191 1.00 71.06 83 LEU A N 1
ATOM 644 C CA . LEU A 1 83 ? 22.721 -22.089 -24.779 1.00 71.06 83 LEU A CA 1
ATOM 645 C C . LEU A 1 83 ? 22.984 -21.009 -23.719 1.00 71.06 83 LEU A C 1
ATOM 647 O O . LEU A 1 83 ? 24.009 -20.337 -23.768 1.00 71.06 83 LEU A O 1
ATOM 651 N N . ALA A 1 84 ? 22.088 -20.860 -22.741 1.00 68.88 84 ALA A N 1
ATOM 652 C CA . ALA A 1 84 ? 22.301 -19.952 -21.620 1.00 68.88 84 ALA A CA 1
ATOM 653 C C . ALA A 1 84 ? 23.541 -20.358 -20.805 1.00 68.88 84 ALA A C 1
ATOM 655 O O . ALA A 1 84 ? 24.368 -19.502 -20.506 1.00 68.88 84 ALA A O 1
ATOM 656 N N . GLU A 1 85 ? 23.719 -21.649 -20.499 1.00 71.81 85 GLU A N 1
ATOM 657 C CA . GLU A 1 85 ? 24.919 -22.167 -19.818 1.00 71.81 85 GLU A CA 1
ATOM 658 C C . GLU A 1 85 ? 26.210 -21.881 -20.603 1.00 71.81 85 GLU A C 1
ATOM 660 O O . GLU A 1 85 ? 27.199 -21.440 -20.014 1.00 71.81 85 GLU A O 1
ATOM 665 N N . GLU A 1 86 ? 26.202 -22.070 -21.926 1.00 76.19 86 GLU A N 1
ATOM 666 C CA . GLU A 1 86 ? 27.344 -21.757 -22.796 1.00 76.19 86 GLU A CA 1
ATOM 667 C C . GLU A 1 86 ? 27.679 -20.257 -22.787 1.00 76.19 86 GLU A C 1
ATOM 669 O O . GLU A 1 86 ? 28.850 -19.886 -22.679 1.00 76.19 86 GLU A O 1
ATOM 674 N N . LEU A 1 87 ? 26.666 -19.385 -22.828 1.00 72.81 87 LEU A N 1
ATOM 675 C CA . LEU A 1 87 ? 26.860 -17.936 -22.744 1.00 72.81 87 LEU A CA 1
ATOM 676 C C . LEU A 1 87 ? 27.357 -17.493 -21.358 1.00 72.81 87 LEU A C 1
ATOM 678 O O . LEU A 1 87 ? 28.229 -16.629 -21.274 1.00 72.81 87 LEU A O 1
ATOM 682 N N . TYR A 1 88 ? 26.879 -18.109 -20.272 1.00 74.44 88 TYR A N 1
ATOM 683 C CA . TYR A 1 88 ? 27.404 -17.856 -18.925 1.00 74.44 88 TYR A CA 1
ATOM 684 C C . TYR A 1 88 ? 28.867 -18.291 -18.782 1.00 74.44 88 TYR A C 1
ATOM 686 O O . TYR A 1 88 ? 29.658 -17.560 -18.187 1.00 74.44 88 TYR A O 1
ATOM 694 N N . SER A 1 89 ? 29.248 -19.440 -19.350 1.00 78.62 89 SER A N 1
ATOM 695 C CA . SER A 1 89 ? 30.650 -19.880 -19.374 1.00 78.62 89 SER A CA 1
ATOM 696 C C . SER A 1 89 ? 31.524 -18.885 -20.138 1.00 78.62 89 SER A C 1
ATOM 698 O O . SER A 1 89 ? 32.562 -18.459 -19.636 1.00 78.62 89 SER A O 1
ATOM 700 N N . LEU A 1 90 ? 31.066 -18.449 -21.316 1.00 77.12 90 LEU A N 1
ATOM 701 C CA . LEU A 1 90 ? 31.776 -17.477 -22.143 1.00 77.12 90 LEU A CA 1
ATOM 702 C C . LEU A 1 90 ? 31.958 -16.133 -21.426 1.00 77.12 90 LEU A C 1
ATOM 704 O O . LEU A 1 90 ? 33.010 -15.507 -21.531 1.00 77.12 90 LEU A O 1
ATOM 708 N N . ARG A 1 91 ? 30.952 -15.698 -20.665 1.00 82.88 91 ARG A N 1
ATOM 709 C CA . ARG A 1 91 ? 31.022 -14.478 -19.856 1.00 82.88 91 ARG A CA 1
ATOM 710 C C . ARG A 1 91 ? 32.148 -14.530 -18.825 1.00 82.88 91 ARG A C 1
ATOM 712 O O . ARG A 1 91 ? 32.895 -13.563 -18.682 1.00 82.88 91 ARG A O 1
ATOM 719 N N . GLU A 1 92 ? 32.269 -15.637 -18.096 1.00 81.81 92 GLU A N 1
ATOM 720 C CA . GLU A 1 92 ? 33.322 -15.808 -17.087 1.00 81.81 92 GLU A CA 1
ATOM 721 C C . GLU A 1 92 ? 34.716 -15.921 -17.733 1.00 81.81 92 GLU A C 1
ATOM 723 O O . GLU A 1 92 ? 35.692 -15.376 -17.205 1.00 81.81 92 GLU A O 1
ATOM 728 N N . ASP A 1 93 ? 34.811 -16.520 -18.923 1.00 76.62 93 ASP A N 1
ATOM 729 C CA . ASP A 1 93 ? 36.049 -16.555 -19.710 1.00 76.62 93 ASP A CA 1
ATOM 730 C C . ASP A 1 93 ? 36.470 -15.153 -20.185 1.00 76.62 93 ASP A C 1
ATOM 732 O O . ASP A 1 93 ? 37.639 -14.782 -20.057 1.00 76.62 93 ASP A O 1
ATOM 736 N N . VAL A 1 94 ? 35.530 -14.331 -20.668 1.00 76.19 94 VAL A N 1
ATOM 737 C CA . VAL A 1 94 ? 35.799 -12.930 -21.046 1.00 76.19 94 VAL A CA 1
ATOM 738 C C . VAL A 1 94 ? 36.269 -12.134 -19.830 1.00 76.19 94 VAL A C 1
ATOM 740 O O . VAL A 1 94 ? 37.287 -11.447 -19.894 1.00 76.19 94 VAL A O 1
ATOM 743 N N . LYS A 1 95 ? 35.575 -12.269 -18.698 1.00 79.31 95 LYS A N 1
ATOM 744 C CA . LYS A 1 95 ? 35.879 -11.540 -17.461 1.00 79.31 95 LYS A CA 1
ATOM 745 C C . LYS A 1 95 ? 37.240 -11.905 -16.860 1.00 79.31 95 LYS A C 1
ATOM 747 O O . LYS A 1 95 ? 37.879 -11.065 -16.227 1.00 79.31 95 LYS A O 1
ATOM 752 N N . SER A 1 96 ? 37.678 -13.152 -17.023 1.00 80.81 96 SER A N 1
ATOM 753 C CA . SER A 1 96 ? 38.958 -13.634 -16.491 1.00 80.81 96 SER A CA 1
ATOM 754 C C . SER A 1 96 ? 40.151 -13.312 -17.395 1.00 80.81 96 SER A C 1
ATOM 756 O O . SER A 1 96 ? 41.252 -13.102 -16.881 1.00 80.81 96 SER A O 1
ATOM 758 N N . ASN A 1 97 ? 39.943 -13.226 -18.713 1.00 78.94 97 ASN A N 1
ATOM 759 C CA . ASN A 1 97 ? 41.028 -13.099 -19.691 1.00 78.94 97 ASN A CA 1
ATOM 760 C C . ASN A 1 97 ? 41.146 -11.714 -20.344 1.00 78.94 97 ASN A C 1
ATOM 762 O O . ASN A 1 97 ? 42.224 -11.372 -20.835 1.00 78.94 97 ASN A O 1
ATOM 766 N N . VAL A 1 98 ? 40.087 -10.899 -20.338 1.00 82.38 98 VAL A N 1
ATOM 767 C CA . VAL A 1 98 ? 40.070 -9.574 -20.973 1.00 82.38 98 VAL A CA 1
ATOM 768 C C . VAL A 1 98 ? 39.875 -8.494 -19.911 1.00 82.38 98 VAL A C 1
ATOM 770 O O . VAL A 1 98 ? 38.815 -8.373 -19.307 1.00 82.38 98 VAL A O 1
ATOM 773 N N . GLN A 1 99 ? 40.918 -7.693 -19.675 1.00 83.62 99 GLN A N 1
ATOM 774 C CA . GLN A 1 99 ? 40.881 -6.569 -18.733 1.00 83.62 99 GLN A CA 1
ATOM 775 C C . GLN A 1 99 ? 40.655 -5.232 -19.450 1.00 83.62 99 GLN A C 1
ATOM 777 O O . GLN A 1 99 ? 41.100 -5.040 -20.582 1.00 83.62 99 GLN A O 1
ATOM 782 N N . GLY A 1 100 ? 40.035 -4.281 -18.747 1.00 84.38 100 GLY A N 1
ATOM 783 C CA . GLY A 1 100 ? 39.793 -2.917 -19.228 1.00 84.38 100 GLY A CA 1
ATOM 784 C C . GLY A 1 100 ? 38.505 -2.772 -20.043 1.00 84.38 100 GLY A C 1
ATOM 785 O O . GLY A 1 100 ? 37.716 -3.709 -20.137 1.00 84.38 100 GLY A O 1
ATOM 786 N N . ASP A 1 101 ? 38.313 -1.598 -20.647 1.00 71.75 101 ASP A N 1
ATOM 787 C CA . ASP A 1 101 ? 37.056 -1.173 -21.294 1.00 71.75 101 ASP A CA 1
ATOM 788 C C . ASP A 1 101 ? 36.511 -2.176 -22.331 1.00 71.75 101 ASP A C 1
ATOM 790 O O . ASP A 1 101 ? 35.303 -2.346 -22.484 1.00 71.75 101 ASP A O 1
ATOM 794 N N . MET A 1 102 ? 37.403 -2.892 -23.019 1.00 71.81 102 MET A N 1
ATOM 795 C CA . MET A 1 102 ? 37.043 -3.917 -24.003 1.00 71.81 102 MET A CA 1
ATOM 796 C C . MET A 1 102 ? 36.442 -5.179 -23.362 1.00 71.81 102 MET A C 1
ATOM 798 O O . MET A 1 102 ? 35.558 -5.802 -23.945 1.00 71.81 102 MET A O 1
ATOM 802 N N . GLY A 1 103 ? 36.894 -5.552 -22.160 1.00 77.75 103 GLY A N 1
ATOM 803 C CA . GLY A 1 103 ? 36.320 -6.662 -21.395 1.00 77.75 103 GLY A CA 1
ATOM 804 C C . GLY A 1 103 ? 34.916 -6.333 -20.890 1.00 77.75 103 GLY A C 1
ATOM 805 O O . GLY A 1 103 ? 34.028 -7.182 -20.962 1.00 77.75 103 GLY A O 1
ATOM 806 N N . ASP A 1 104 ? 34.692 -5.084 -20.472 1.00 73.94 104 ASP A N 1
ATOM 807 C CA . ASP A 1 104 ? 33.375 -4.599 -20.047 1.00 73.94 104 ASP A CA 1
ATOM 808 C C . ASP A 1 104 ? 32.384 -4.551 -21.222 1.00 73.94 104 ASP A C 1
ATOM 810 O O . ASP A 1 104 ? 31.236 -4.977 -21.080 1.00 73.94 104 ASP A O 1
ATOM 814 N N . GLU A 1 105 ? 32.820 -4.100 -22.406 1.00 75.38 105 GLU A N 1
ATOM 815 C CA . GLU A 1 105 ? 31.972 -4.101 -23.605 1.00 75.38 105 GLU A CA 1
ATOM 816 C C . GLU A 1 105 ? 31.612 -5.524 -24.063 1.00 75.38 105 GLU A C 1
ATOM 818 O O . GLU A 1 105 ? 30.458 -5.786 -24.410 1.00 75.38 105 GLU A O 1
ATOM 823 N N . LEU A 1 106 ? 32.561 -6.465 -24.018 1.00 68.62 106 LEU A N 1
ATOM 824 C CA . LEU A 1 106 ? 32.297 -7.869 -24.342 1.00 68.62 106 LEU A CA 1
ATOM 825 C C . LEU A 1 106 ? 31.362 -8.528 -23.321 1.00 68.62 106 LEU A C 1
ATOM 827 O O . LEU A 1 106 ? 30.410 -9.193 -23.725 1.00 68.62 106 LEU A O 1
ATOM 831 N N . CYS A 1 107 ? 31.566 -8.304 -22.018 1.00 74.75 107 CYS A N 1
ATOM 832 C CA . CYS A 1 107 ? 30.654 -8.799 -20.983 1.00 74.75 107 CYS A CA 1
ATOM 833 C C . CYS A 1 107 ? 29.235 -8.268 -21.193 1.00 74.75 107 CYS A C 1
ATOM 835 O O . CYS A 1 107 ? 28.283 -9.038 -21.109 1.00 74.75 107 CYS A O 1
ATOM 837 N N . LYS A 1 108 ? 29.094 -6.983 -21.538 1.00 75.88 108 LYS A N 1
ATOM 838 C CA . LYS A 1 108 ? 27.796 -6.378 -21.844 1.00 75.88 108 LYS A CA 1
ATOM 839 C C . LYS A 1 108 ? 27.109 -7.061 -23.030 1.00 75.88 108 LYS A C 1
ATOM 841 O O . LYS A 1 108 ? 25.932 -7.378 -22.936 1.00 75.88 108 LYS A O 1
ATOM 846 N N . ARG A 1 109 ? 27.835 -7.350 -24.115 1.00 72.88 109 ARG A N 1
ATOM 847 C CA . ARG A 1 109 ? 27.273 -8.057 -25.284 1.00 72.88 109 ARG A CA 1
ATOM 848 C C . ARG A 1 109 ? 26.874 -9.500 -24.975 1.00 72.88 109 ARG A C 1
ATOM 850 O O . ARG A 1 109 ? 25.884 -9.985 -25.516 1.00 72.88 109 ARG A O 1
ATOM 857 N N . VAL A 1 110 ? 27.634 -10.191 -24.124 1.00 72.75 110 VAL A N 1
ATOM 858 C CA . VAL A 1 110 ? 27.266 -11.535 -23.653 1.00 72.75 110 VAL A CA 1
ATOM 859 C C . VAL A 1 110 ? 26.027 -11.466 -22.758 1.00 72.75 110 VAL A C 1
ATOM 861 O O . VAL A 1 110 ? 25.125 -12.281 -22.926 1.00 72.75 110 VAL A O 1
ATOM 864 N N . ASP A 1 111 ? 25.943 -10.471 -21.873 1.00 70.44 111 ASP A N 1
ATOM 865 C CA . ASP A 1 111 ? 24.767 -10.221 -21.031 1.00 70.44 111 ASP A CA 1
ATOM 866 C C . ASP A 1 111 ? 23.519 -9.908 -21.878 1.00 70.44 111 ASP A C 1
ATOM 868 O O . ASP A 1 111 ? 22.450 -10.458 -21.609 1.00 70.44 111 ASP A O 1
ATOM 872 N N . ASP A 1 112 ? 23.664 -9.126 -22.952 1.00 69.31 112 ASP A N 1
ATOM 873 C CA . ASP A 1 112 ? 22.598 -8.875 -23.930 1.00 69.31 112 ASP A CA 1
ATOM 874 C C . ASP A 1 112 ? 22.155 -10.185 -24.621 1.00 69.31 112 ASP A C 1
ATOM 876 O O . ASP A 1 112 ? 20.961 -10.453 -24.748 1.00 69.31 112 ASP A O 1
ATOM 880 N N . GLY A 1 113 ? 23.097 -11.062 -24.991 1.00 69.56 113 GLY A N 1
ATOM 881 C CA . GLY A 1 113 ? 22.791 -12.377 -25.567 1.00 69.56 113 GLY A CA 1
ATOM 882 C C . GLY A 1 113 ? 22.093 -13.336 -24.592 1.00 69.56 113 GLY A C 1
ATOM 883 O O . GLY A 1 113 ? 21.154 -14.035 -24.971 1.00 69.56 113 GLY A O 1
ATOM 884 N N . ILE A 1 114 ? 22.506 -13.359 -23.320 1.00 70.25 114 ILE A N 1
ATOM 885 C CA . ILE A 1 114 ? 21.848 -14.142 -22.257 1.00 70.25 114 ILE A CA 1
ATOM 886 C C . ILE A 1 114 ? 20.422 -13.639 -22.041 1.00 70.25 114 ILE A C 1
ATOM 888 O O . ILE A 1 114 ? 19.494 -14.441 -21.885 1.00 70.25 114 ILE A O 1
ATOM 892 N N . TYR A 1 115 ? 20.243 -12.318 -22.043 1.00 66.50 115 TYR A N 1
ATOM 893 C CA . TYR A 1 115 ? 18.933 -11.694 -21.963 1.00 66.50 115 TYR A CA 1
ATOM 894 C C . TYR A 1 115 ? 18.063 -12.121 -23.148 1.00 66.50 115 TYR A C 1
ATOM 896 O O . TYR A 1 115 ? 16.966 -12.629 -22.934 1.00 66.50 115 TYR A O 1
ATOM 904 N N . ASP A 1 116 ? 18.569 -12.047 -24.378 1.00 65.56 116 ASP A N 1
ATOM 905 C CA . ASP A 1 116 ? 17.828 -12.470 -25.569 1.00 65.56 116 ASP A CA 1
ATOM 906 C C . ASP A 1 116 ? 17.393 -13.941 -25.504 1.00 65.56 116 ASP A C 1
ATOM 908 O O . ASP A 1 116 ? 16.241 -14.251 -25.815 1.00 65.56 116 ASP A O 1
ATOM 912 N N . VAL A 1 117 ? 18.259 -14.846 -25.031 1.00 66.12 117 VAL A N 1
ATOM 913 C CA . VAL A 1 117 ? 17.928 -16.273 -24.853 1.00 66.12 117 VAL A CA 1
ATOM 914 C C . VAL A 1 117 ? 16.889 -16.483 -23.750 1.00 66.12 117 VAL A C 1
ATOM 916 O O . VAL A 1 117 ? 15.947 -17.256 -23.933 1.00 66.12 117 VAL A O 1
ATOM 919 N N . SER A 1 118 ? 17.017 -15.779 -22.625 1.00 64.00 118 SER A N 1
ATOM 920 C CA . SER A 1 118 ? 16.085 -15.879 -21.493 1.00 64.00 118 SER A CA 1
ATOM 921 C C . SER A 1 118 ? 14.699 -15.363 -21.870 1.00 64.00 118 SER A C 1
ATOM 923 O O . SER A 1 118 ? 13.684 -16.009 -21.603 1.00 64.00 118 SER A O 1
ATOM 925 N N . VAL A 1 119 ? 14.647 -14.233 -22.576 1.00 57.50 119 VAL A N 1
ATOM 926 C CA . VAL A 1 119 ? 13.389 -13.682 -23.066 1.00 57.50 119 VAL A CA 1
ATOM 927 C C . VAL A 1 119 ? 12.835 -14.573 -24.186 1.00 57.50 119 VAL A C 1
ATOM 929 O O . VAL A 1 119 ? 11.641 -14.845 -24.178 1.00 57.50 119 VAL A O 1
ATOM 932 N N . ALA A 1 120 ? 13.651 -15.126 -25.093 1.00 56.75 120 ALA A N 1
ATOM 933 C CA . ALA A 1 120 ? 13.213 -16.130 -26.078 1.00 56.75 120 ALA A CA 1
ATOM 934 C C . ALA A 1 120 ? 12.604 -17.385 -25.428 1.00 56.75 120 ALA A C 1
ATOM 936 O O . ALA A 1 120 ? 11.604 -17.919 -25.913 1.00 56.75 120 ALA A O 1
ATOM 937 N N . GLN A 1 121 ? 13.155 -17.822 -24.299 1.00 61.66 121 GLN A N 1
ATOM 938 C CA . GLN A 1 121 ? 12.645 -18.953 -23.536 1.00 61.66 121 GLN A CA 1
ATOM 939 C C . GLN A 1 121 ? 11.286 -18.653 -22.885 1.00 61.66 121 GLN A C 1
ATOM 941 O O . GLN A 1 121 ? 10.365 -19.465 -23.000 1.00 61.66 121 GLN A O 1
ATOM 946 N N . GLU A 1 122 ? 11.119 -17.488 -22.253 1.00 54.84 122 GLU A N 1
ATOM 947 C CA . GLU A 1 122 ? 9.818 -17.056 -21.718 1.00 54.84 122 GLU A CA 1
ATOM 948 C C . GLU A 1 122 ? 8.781 -16.824 -22.836 1.00 54.84 122 GLU A C 1
ATOM 950 O O . GLU A 1 122 ? 7.616 -17.205 -22.688 1.00 54.84 122 GLU A O 1
ATOM 955 N N . ARG A 1 123 ? 9.218 -16.278 -23.985 1.00 53.47 123 ARG A N 1
ATOM 956 C CA . ARG A 1 123 ? 8.408 -16.027 -25.197 1.00 53.47 123 ARG A CA 1
ATOM 957 C C . ARG A 1 123 ? 7.789 -17.310 -25.764 1.00 53.47 123 ARG A C 1
ATOM 959 O O . ARG A 1 123 ? 6.641 -17.286 -26.197 1.00 53.47 123 ARG A O 1
ATOM 966 N N . LEU A 1 124 ? 8.520 -18.427 -25.750 1.00 54.00 124 LEU A N 1
ATOM 967 C CA . LEU A 1 124 ? 8.067 -19.705 -26.319 1.00 54.00 124 LEU A CA 1
ATOM 968 C C . LEU A 1 124 ? 7.120 -20.493 -25.402 1.00 54.00 124 LEU A C 1
ATOM 970 O O . LEU A 1 124 ? 6.329 -21.296 -25.894 1.00 54.00 124 LEU A O 1
ATOM 974 N N . LEU A 1 125 ? 7.179 -20.268 -24.086 1.00 53.72 125 LEU A N 1
ATOM 975 C CA . LEU A 1 125 ? 6.375 -21.010 -23.110 1.00 53.72 125 LEU A CA 1
ATOM 976 C C . LEU A 1 125 ? 4.965 -20.421 -22.933 1.00 53.72 125 LEU A C 1
ATOM 978 O O . LEU A 1 125 ? 4.013 -21.164 -22.745 1.00 53.72 125 LEU A O 1
ATOM 982 N N . ILE A 1 126 ? 4.779 -19.102 -23.010 1.00 54.25 126 ILE A N 1
ATOM 983 C CA . ILE A 1 126 ? 3.505 -18.494 -22.576 1.00 54.25 126 ILE A CA 1
ATOM 984 C C . ILE A 1 126 ? 2.404 -18.568 -23.652 1.00 54.25 126 ILE A C 1
ATOM 986 O O . ILE A 1 126 ? 1.260 -18.895 -23.328 1.00 54.25 126 ILE A O 1
ATOM 990 N N . ASN A 1 127 ? 2.734 -18.346 -24.930 1.00 51.59 127 ASN A N 1
ATOM 991 C CA . ASN A 1 127 ? 1.728 -18.250 -26.003 1.00 51.59 127 ASN A CA 1
ATOM 992 C C . ASN A 1 127 ? 1.100 -19.594 -26.415 1.00 51.59 127 ASN A C 1
ATOM 994 O O . ASN A 1 127 ? 0.031 -19.602 -27.016 1.00 51.59 127 ASN A O 1
ATOM 998 N N . TYR A 1 128 ? 1.712 -20.727 -26.061 1.00 56.78 128 TYR A N 1
ATOM 999 C CA . TYR A 1 128 ? 1.160 -22.058 -26.354 1.00 56.78 128 TYR A CA 1
ATOM 1000 C C . TYR A 1 128 ? 0.426 -22.700 -25.173 1.00 56.78 128 TYR A C 1
ATOM 1002 O O . TYR A 1 128 ? -0.085 -23.810 -25.309 1.00 56.78 128 TYR A O 1
ATOM 1010 N N . MET A 1 129 ? 0.380 -22.030 -24.019 1.00 78.94 129 MET A N 1
ATOM 1011 C CA . MET A 1 129 ? -0.072 -22.649 -22.771 1.00 78.94 129 MET A CA 1
ATOM 1012 C C . MET A 1 129 ? -1.231 -21.906 -22.093 1.00 78.94 129 MET A C 1
ATOM 1014 O O . MET A 1 129 ? -1.907 -22.498 -21.254 1.00 78.94 129 MET A O 1
ATOM 1018 N N . ILE A 1 130 ? -1.514 -20.648 -22.458 1.00 88.88 130 ILE A N 1
ATOM 1019 C CA . ILE A 1 130 ? -2.775 -19.976 -22.099 1.00 88.88 130 ILE A CA 1
ATOM 1020 C C . ILE A 1 130 ? -3.811 -20.292 -23.180 1.00 88.88 130 ILE A C 1
ATOM 1022 O O . ILE A 1 130 ? -3.716 -19.817 -24.306 1.00 88.88 130 ILE A O 1
ATOM 1026 N N . GLU A 1 131 ? -4.808 -21.094 -22.827 1.00 91.06 131 GLU A N 1
ATOM 1027 C CA . GLU A 1 131 ? -5.864 -21.544 -23.736 1.00 91.06 131 GLU A CA 1
ATOM 1028 C C . GLU A 1 131 ? -6.890 -20.441 -23.997 1.00 91.06 131 GLU A C 1
ATOM 1030 O O . GLU A 1 131 ? -7.410 -20.320 -25.107 1.00 91.06 131 GLU A O 1
ATOM 1035 N N . GLU A 1 132 ? -7.215 -19.652 -22.967 1.00 92.00 132 GLU A N 1
ATOM 1036 C CA . GLU A 1 132 ? -8.202 -18.583 -23.072 1.00 92.00 132 GLU A CA 1
ATOM 1037 C C . GLU A 1 132 ? -8.102 -17.560 -21.935 1.00 92.00 132 GLU A C 1
ATOM 1039 O O . GLU A 1 132 ? -7.758 -17.897 -20.802 1.00 92.00 132 GLU A O 1
ATOM 1044 N N . MET A 1 133 ? -8.465 -16.308 -22.222 1.00 94.50 133 MET A N 1
ATOM 1045 C CA . MET A 1 133 ? -8.652 -15.260 -21.220 1.00 94.50 133 MET A CA 1
ATOM 1046 C C . MET A 1 133 ? -10.124 -14.890 -21.061 1.00 94.50 133 MET A C 1
ATOM 1048 O O . MET A 1 133 ? -10.864 -14.793 -22.038 1.00 94.50 133 MET A O 1
ATOM 1052 N N . PHE A 1 134 ? -10.516 -14.583 -19.827 1.00 94.19 134 PHE A N 1
ATOM 1053 C CA . PHE A 1 134 ? -11.891 -14.240 -19.478 1.00 94.19 134 PHE A CA 1
ATOM 1054 C C . PHE A 1 134 ? -11.965 -12.958 -18.665 1.00 94.19 134 PHE A C 1
ATOM 1056 O O . PHE A 1 134 ? -11.053 -12.624 -17.909 1.00 94.19 134 PHE A O 1
ATOM 1063 N N . ILE A 1 135 ? -13.106 -12.281 -18.754 1.00 96.12 135 ILE A N 1
ATOM 1064 C CA . ILE A 1 135 ? -13.510 -11.273 -17.773 1.00 96.12 135 ILE A CA 1
ATOM 1065 C C . ILE A 1 135 ? -14.846 -11.706 -17.194 1.00 96.12 135 ILE A C 1
ATOM 1067 O O . ILE A 1 135 ? -15.780 -11.978 -17.945 1.00 96.12 135 ILE A O 1
ATOM 1071 N N . LEU A 1 136 ? -14.933 -11.752 -15.869 1.00 95.56 136 LEU A N 1
ATOM 1072 C CA . LEU A 1 136 ? -16.105 -12.202 -15.125 1.00 95.56 136 LEU A CA 1
ATOM 1073 C C . LEU A 1 136 ? -16.630 -11.081 -14.234 1.00 95.56 136 LEU A C 1
ATOM 1075 O O . LEU A 1 136 ? -15.831 -10.313 -13.706 1.00 95.56 136 LEU A O 1
ATOM 1079 N N . ASP A 1 137 ? -17.937 -10.991 -14.022 1.00 95.88 137 ASP A N 1
ATOM 1080 C CA . ASP A 1 137 ? -18.502 -10.075 -13.022 1.00 95.88 137 ASP A CA 1
ATOM 1081 C C . ASP A 1 137 ? -18.377 -10.609 -11.577 1.00 95.88 137 ASP A C 1
ATOM 1083 O O . ASP A 1 137 ? -17.776 -11.660 -11.329 1.00 95.88 137 ASP A O 1
ATOM 1087 N N . GLU A 1 138 ? -18.918 -9.862 -10.607 1.00 93.56 138 GLU A N 1
ATOM 1088 C CA . GLU A 1 138 ? -18.939 -10.242 -9.183 1.00 93.56 138 GLU A CA 1
ATOM 1089 C C . GLU A 1 138 ? -19.676 -11.574 -8.947 1.00 93.56 138 GLU A C 1
ATOM 1091 O O . GLU A 1 138 ? -19.254 -12.369 -8.105 1.00 93.56 138 GLU A O 1
ATOM 1096 N N . ASP A 1 139 ? -20.690 -11.860 -9.772 1.00 93.00 139 ASP A N 1
ATOM 1097 C CA . ASP A 1 139 ? -21.474 -13.100 -9.777 1.00 93.00 139 ASP A CA 1
ATOM 1098 C C . ASP A 1 139 ? -20.802 -14.229 -10.585 1.00 93.00 139 ASP A C 1
ATOM 1100 O O . ASP A 1 139 ? -21.404 -15.280 -10.817 1.00 93.00 139 ASP A O 1
ATOM 1104 N N . ARG A 1 140 ? -19.553 -14.025 -11.030 1.00 92.44 140 ARG A N 1
ATOM 1105 C CA . ARG A 1 140 ? -18.756 -14.962 -11.841 1.00 92.44 140 ARG A CA 1
ATOM 1106 C C . ARG A 1 140 ? -19.353 -15.282 -13.212 1.00 92.44 140 ARG A C 1
ATOM 1108 O O . ARG A 1 140 ? -18.994 -16.289 -13.821 1.00 92.44 140 ARG A O 1
ATOM 1115 N N . ARG A 1 141 ? -20.220 -14.422 -13.740 1.00 94.12 141 ARG A N 1
ATOM 1116 C CA . ARG A 1 141 ? -20.760 -14.549 -15.096 1.00 94.12 141 ARG A CA 1
ATOM 1117 C C . ARG A 1 141 ? -19.765 -14.005 -16.101 1.00 94.12 141 ARG A C 1
ATOM 1119 O O . ARG A 1 141 ? -19.128 -12.977 -15.875 1.00 94.12 141 ARG A O 1
ATOM 1126 N N . VAL A 1 142 ? -19.667 -14.679 -17.239 1.00 95.25 142 VAL A N 1
ATOM 1127 C CA . VAL A 1 142 ? -18.729 -14.314 -18.300 1.00 95.25 142 VAL A CA 1
ATOM 1128 C C . VAL A 1 142 ? -19.193 -13.043 -19.000 1.00 95.25 142 VAL A C 1
ATOM 1130 O O . VAL A 1 142 ? -20.247 -13.007 -19.629 1.00 95.25 142 VAL A O 1
ATOM 1133 N N . LEU A 1 143 ? -18.393 -11.987 -18.877 1.00 96.31 143 LEU A N 1
ATOM 1134 C CA . LEU A 1 143 ? -18.552 -10.725 -19.598 1.00 96.31 143 LEU A CA 1
ATOM 1135 C C . LEU A 1 143 ? -17.749 -10.719 -20.905 1.00 96.31 143 LEU A C 1
ATOM 1137 O O . LEU A 1 143 ? -18.116 -10.026 -21.852 1.00 96.31 143 LEU A O 1
ATOM 1141 N N . CYS A 1 144 ? -16.638 -11.459 -20.939 1.00 95.31 144 CYS A N 1
ATOM 1142 C CA . CYS A 1 144 ? -15.764 -11.634 -22.095 1.00 95.31 144 CYS A CA 1
ATOM 1143 C C . CYS A 1 144 ? -15.118 -13.026 -22.051 1.00 95.31 144 CYS A C 1
ATOM 1145 O O . CYS A 1 144 ? -14.667 -13.433 -20.980 1.00 95.31 144 CYS A O 1
ATOM 1147 N N . GLY A 1 145 ? -15.050 -13.705 -23.200 1.00 92.81 145 GLY A N 1
ATOM 1148 C CA . GLY A 1 145 ? -14.589 -15.092 -23.351 1.00 92.81 145 GLY A CA 1
ATOM 1149 C C . GLY A 1 145 ? -15.741 -16.079 -23.579 1.00 92.81 145 GLY A C 1
ATOM 1150 O O . GLY A 1 145 ? -16.905 -15.679 -23.648 1.00 92.81 145 GLY A O 1
ATOM 1151 N N . ASP A 1 146 ? -15.411 -17.357 -23.717 1.00 92.25 146 ASP A N 1
ATOM 1152 C CA . ASP A 1 146 ? -16.331 -18.462 -23.970 1.00 92.25 146 ASP A CA 1
ATOM 1153 C C . ASP A 1 146 ? -16.913 -19.020 -22.654 1.00 92.25 146 ASP A C 1
ATOM 1155 O O . ASP A 1 146 ? -16.204 -19.667 -21.873 1.00 92.25 146 ASP A O 1
ATOM 1159 N N . PRO A 1 147 ? -18.216 -18.824 -22.382 1.00 91.25 147 PRO A N 1
ATOM 1160 C CA . PRO A 1 147 ? -18.842 -19.350 -21.177 1.00 91.25 147 PRO A CA 1
ATOM 1161 C C . PRO A 1 147 ? -18.860 -20.878 -21.110 1.00 91.25 147 PRO A C 1
ATOM 1163 O O . PRO A 1 147 ? -18.930 -21.415 -20.008 1.00 91.25 147 PRO A O 1
ATOM 1166 N N . ALA A 1 148 ? -18.766 -21.588 -22.239 1.00 91.50 148 ALA A N 1
ATOM 1167 C CA . ALA A 1 148 ? -18.781 -23.049 -22.248 1.00 91.50 148 ALA A CA 1
ATOM 1168 C C . ALA A 1 148 ? -17.518 -23.662 -21.622 1.00 91.50 148 ALA A C 1
ATOM 1170 O O . ALA A 1 148 ? -17.546 -24.812 -21.184 1.00 91.50 148 ALA A O 1
ATOM 1171 N N . LYS A 1 149 ? -16.416 -22.903 -21.556 1.00 87.19 149 LYS A N 1
ATOM 1172 C CA . LYS A 1 149 ? -15.149 -23.373 -20.978 1.00 87.19 149 LYS A CA 1
ATOM 1173 C C . LYS A 1 149 ? -15.006 -23.082 -19.489 1.00 87.19 149 LYS A C 1
ATOM 1175 O O . LYS A 1 149 ? -14.072 -23.579 -18.861 1.00 87.19 149 LYS A O 1
ATOM 1180 N N . ILE A 1 150 ? -15.917 -22.299 -18.912 1.00 84.50 150 ILE A N 1
ATOM 1181 C CA . ILE A 1 150 ? -15.874 -21.952 -17.495 1.00 84.50 150 ILE A CA 1
ATOM 1182 C C . ILE A 1 150 ? -16.850 -22.834 -16.728 1.00 84.50 150 ILE A C 1
ATOM 1184 O O . ILE A 1 150 ? -18.067 -22.724 -16.853 1.00 84.50 150 ILE A O 1
ATOM 1188 N N . VAL A 1 151 ? -16.291 -23.680 -15.869 1.00 80.94 151 VAL A N 1
ATOM 1189 C CA . VAL A 1 151 ? -17.052 -24.398 -14.845 1.00 80.94 151 VAL A CA 1
ATOM 1190 C C . VAL A 1 151 ? -17.263 -23.447 -13.664 1.00 80.94 151 VAL A C 1
ATOM 1192 O O . VAL A 1 151 ? -16.312 -22.757 -13.307 1.00 80.94 151 VAL A O 1
ATOM 1195 N N . PRO A 1 152 ? -18.451 -23.387 -13.032 1.00 77.94 152 PRO A N 1
ATOM 1196 C CA . PRO A 1 152 ? -18.653 -22.620 -11.805 1.00 77.94 152 PRO A CA 1
ATOM 1197 C C . PRO A 1 152 ? -17.581 -22.975 -10.771 1.00 77.94 152 PRO A C 1
ATOM 1199 O O . PRO A 1 152 ? -17.404 -24.149 -10.449 1.00 77.94 152 PRO A O 1
ATOM 1202 N N . PHE A 1 153 ? -16.856 -21.978 -10.268 1.00 74.56 153 PHE A N 1
ATOM 1203 C CA . PHE A 1 153 ? -15.690 -22.208 -9.418 1.00 74.56 153 PHE A CA 1
ATOM 1204 C C . PHE A 1 153 ? -15.778 -21.418 -8.099 1.00 74.56 153 PHE A C 1
ATOM 1206 O O . PHE A 1 153 ? -16.381 -20.339 -8.057 1.00 74.56 153 PHE A O 1
ATOM 1213 N N . PRO A 1 154 ? -15.203 -21.951 -7.002 1.00 71.88 154 PRO A N 1
ATOM 1214 C CA . PRO A 1 154 ? -15.129 -21.271 -5.713 1.00 71.88 154 PRO A CA 1
ATOM 1215 C C . PRO A 1 154 ? -14.308 -19.979 -5.802 1.00 71.88 154 PRO A C 1
ATOM 1217 O O . PRO A 1 154 ? -13.546 -19.762 -6.738 1.00 71.88 154 PRO A O 1
ATOM 1220 N N . SER A 1 155 ? -14.403 -19.127 -4.783 1.00 75.19 155 SER A N 1
ATOM 1221 C CA . SER A 1 155 ? -13.738 -17.815 -4.693 1.00 75.19 155 SER A CA 1
ATOM 1222 C C . SER A 1 155 ? -12.198 -17.851 -4.590 1.00 75.19 155 SER A C 1
ATOM 1224 O O . SER A 1 155 ? -11.587 -16.874 -4.157 1.00 75.19 155 SER A O 1
ATOM 1226 N N . ILE A 1 156 ? -11.557 -18.952 -4.986 1.00 86.56 156 ILE A N 1
ATOM 1227 C CA . ILE A 1 156 ? -10.116 -19.171 -4.870 1.00 86.56 156 ILE A CA 1
ATOM 1228 C C . ILE A 1 156 ? -9.408 -18.620 -6.125 1.00 86.56 156 ILE A C 1
ATOM 1230 O O . ILE A 1 156 ? -9.895 -18.823 -7.238 1.00 86.56 156 ILE A O 1
ATOM 1234 N N . PRO A 1 157 ? -8.247 -17.945 -5.987 1.00 90.06 157 PRO A N 1
ATOM 1235 C CA . PRO A 1 157 ? -7.515 -17.383 -7.126 1.00 90.06 157 PRO A CA 1
ATOM 1236 C C . PRO A 1 157 ? -7.025 -18.410 -8.150 1.00 90.06 157 PRO A C 1
ATOM 1238 O O . PRO A 1 157 ? -6.801 -18.048 -9.298 1.00 90.06 157 PRO A O 1
ATOM 1241 N N . VAL A 1 158 ? -6.834 -19.669 -7.755 1.00 92.56 158 VAL A N 1
ATOM 1242 C CA . VAL A 1 158 ? -6.381 -20.750 -8.636 1.00 92.56 158 VAL A CA 1
ATOM 1243 C C . VAL A 1 158 ? -7.322 -21.927 -8.470 1.00 92.56 158 VAL A C 1
ATOM 1245 O O . VAL A 1 158 ? -7.541 -22.397 -7.354 1.00 92.56 158 VAL A O 1
ATOM 1248 N N . HIS A 1 159 ? -7.862 -22.401 -9.584 1.00 91.38 159 HIS A N 1
ATOM 1249 C CA . HIS A 1 159 ? -8.781 -23.520 -9.620 1.00 91.38 159 HIS A CA 1
ATOM 1250 C C . HIS A 1 159 ? -8.291 -24.574 -10.606 1.00 91.38 159 HIS A C 1
ATOM 1252 O O . HIS A 1 159 ? -8.066 -24.277 -11.775 1.00 91.38 159 HIS A O 1
ATOM 1258 N N . VAL A 1 160 ? -8.144 -25.812 -10.148 1.00 91.75 160 VAL A N 1
ATOM 1259 C CA . VAL A 1 160 ? -7.792 -26.943 -11.012 1.00 91.75 160 VAL A CA 1
ATOM 1260 C C . VAL A 1 160 ? -9.085 -27.480 -11.623 1.00 91.75 160 VAL A C 1
ATOM 1262 O O . VAL A 1 160 ? -9.976 -27.901 -10.890 1.00 91.75 160 VAL A O 1
ATOM 1265 N N . LEU A 1 161 ? -9.227 -27.402 -12.948 1.00 89.94 161 LEU A N 1
ATOM 1266 C CA . LEU A 1 161 ? -10.422 -27.878 -13.657 1.00 89.94 161 LEU A CA 1
ATOM 1267 C C . LEU A 1 161 ? -10.328 -29.371 -13.979 1.00 89.94 161 LEU A C 1
ATOM 1269 O O . LEU A 1 161 ? -11.315 -30.089 -13.848 1.00 89.94 161 LEU A O 1
ATOM 1273 N N . ASP A 1 162 ? -9.143 -29.834 -14.374 1.00 89.81 162 ASP A N 1
ATOM 1274 C CA . ASP A 1 162 ? -8.824 -31.247 -14.578 1.00 89.81 162 ASP A CA 1
ATOM 1275 C C . ASP A 1 162 ? -7.329 -31.508 -14.331 1.00 89.81 162 ASP A C 1
ATOM 1277 O O . ASP A 1 162 ? -6.615 -30.645 -13.824 1.00 89.81 162 ASP A O 1
ATOM 1281 N N . SER A 1 163 ? -6.838 -32.702 -14.678 1.00 87.62 163 SER A N 1
ATOM 1282 C CA . SER A 1 163 ? -5.440 -33.113 -14.479 1.00 87.62 163 SER A CA 1
ATOM 1283 C C . SER A 1 163 ? -4.402 -32.200 -15.137 1.00 87.62 163 SER A C 1
ATOM 1285 O O . SER A 1 163 ? -3.227 -32.273 -14.789 1.00 87.62 163 SER A O 1
ATOM 1287 N N . THR A 1 164 ? -4.808 -31.382 -16.105 1.00 88.19 164 THR A N 1
ATOM 1288 C CA . THR A 1 164 ? -3.907 -30.578 -16.938 1.00 88.19 164 THR A CA 1
ATOM 1289 C C . THR A 1 164 ? -4.246 -29.098 -16.952 1.00 88.19 164 THR A C 1
ATOM 1291 O O . THR A 1 164 ? -3.340 -28.281 -17.118 1.00 88.19 164 THR A O 1
ATOM 1294 N N . ARG A 1 165 ? -5.522 -28.744 -16.765 1.00 92.38 165 ARG A N 1
ATOM 1295 C CA . ARG A 1 165 ? -6.021 -27.379 -16.913 1.00 92.38 165 ARG A CA 1
ATOM 1296 C C . ARG A 1 165 ? -6.287 -26.712 -15.581 1.00 92.38 165 ARG A C 1
ATOM 1298 O O . ARG A 1 165 ? -6.932 -27.263 -14.685 1.00 92.38 165 ARG A O 1
ATOM 1305 N N . MET A 1 166 ? -5.847 -25.467 -15.493 1.00 93.00 166 MET A N 1
ATOM 1306 C CA . MET A 1 166 ? -6.056 -24.598 -14.351 1.00 93.00 166 MET A CA 1
ATOM 1307 C C . MET A 1 166 ? -6.643 -23.265 -14.809 1.00 93.00 166 MET A C 1
ATOM 1309 O O . MET A 1 166 ? -6.276 -22.714 -15.842 1.00 93.00 166 MET A O 1
ATOM 1313 N N . LEU A 1 167 ? -7.545 -22.726 -14.002 1.00 94.06 167 LEU A N 1
ATOM 1314 C CA . LEU A 1 167 ? -8.072 -21.381 -14.127 1.00 94.06 167 LEU A CA 1
ATOM 1315 C C . LEU A 1 167 ? -7.433 -20.516 -13.044 1.00 94.06 167 LEU A C 1
ATOM 1317 O O . LEU A 1 167 ? -7.674 -20.714 -11.853 1.00 94.06 167 LEU A O 1
ATOM 1321 N N . THR A 1 168 ? -6.633 -19.541 -13.457 1.00 95.00 168 THR A N 1
ATOM 1322 C CA . THR A 1 168 ? -6.091 -18.520 -12.557 1.00 95.00 168 THR A CA 1
ATOM 1323 C C . THR A 1 168 ? -6.908 -17.247 -12.716 1.00 95.00 168 THR A C 1
ATOM 1325 O O . THR A 1 168 ? -7.126 -16.790 -13.836 1.00 95.00 168 THR A O 1
ATOM 1328 N N . THR A 1 169 ? -7.348 -16.651 -11.610 1.00 95.31 169 THR A N 1
ATOM 1329 C CA . THR A 1 169 ? -8.123 -15.409 -11.593 1.00 95.31 169 THR A CA 1
ATOM 1330 C C . THR A 1 169 ? -7.444 -14.320 -10.768 1.00 95.31 169 THR A C 1
ATOM 1332 O O . THR A 1 169 ? -6.804 -14.568 -9.748 1.00 95.31 169 THR A O 1
ATOM 1335 N N . LEU A 1 170 ? -7.600 -13.082 -11.223 1.00 95.19 170 LEU A N 1
ATOM 1336 C CA . LEU A 1 170 ? -7.102 -11.867 -10.602 1.00 95.19 170 LEU A CA 1
ATOM 1337 C C . LEU A 1 170 ? -8.253 -10.866 -10.488 1.00 95.19 170 LEU A C 1
ATOM 1339 O O . LEU A 1 170 ? -8.899 -10.529 -11.477 1.00 95.19 170 LEU A O 1
ATOM 1343 N N . HIS A 1 171 ? -8.500 -10.358 -9.286 1.00 94.31 171 HIS A N 1
ATOM 1344 C CA . HIS A 1 171 ? -9.501 -9.316 -9.080 1.00 94.31 171 HIS A CA 1
ATOM 1345 C C . HIS A 1 171 ? -9.034 -7.978 -9.680 1.00 94.31 171 HIS A C 1
ATOM 1347 O O . HIS A 1 171 ? -7.919 -7.527 -9.409 1.00 94.31 171 HIS A O 1
ATOM 1353 N N . CYS A 1 172 ? -9.882 -7.336 -10.482 1.00 93.44 172 CYS A N 1
ATOM 1354 C CA . CYS A 1 172 ? -9.594 -6.083 -11.175 1.00 93.44 172 CYS A CA 1
ATOM 1355 C C . CYS A 1 172 ? -10.814 -5.148 -11.093 1.00 93.44 172 CYS A C 1
ATOM 1357 O O . CYS A 1 172 ? -11.687 -5.168 -11.952 1.00 93.44 172 CYS A O 1
ATOM 1359 N N . GLY A 1 173 ? -10.903 -4.316 -10.051 1.00 91.56 173 GLY A N 1
ATOM 1360 C CA . GLY A 1 173 ? -12.064 -3.439 -9.850 1.00 91.56 173 GLY A CA 1
ATOM 1361 C C . GLY A 1 173 ? -13.265 -4.197 -9.281 1.00 91.56 173 GLY A C 1
ATOM 1362 O O . GLY A 1 173 ? -13.191 -4.635 -8.144 1.00 91.56 173 GLY A O 1
ATOM 1363 N N . LYS A 1 174 ? -14.354 -4.312 -10.049 1.00 94.94 174 LYS A N 1
ATOM 1364 C CA . LYS A 1 174 ? -15.565 -5.098 -9.726 1.00 94.94 174 LYS A CA 1
ATOM 1365 C C . LYS A 1 174 ? -15.730 -6.315 -10.642 1.00 94.94 174 LYS A C 1
ATOM 1367 O O . LYS A 1 174 ? -16.831 -6.800 -10.885 1.00 94.94 174 LYS A O 1
ATOM 1372 N N . VAL A 1 175 ? -14.638 -6.740 -11.263 1.00 96.19 175 VAL A N 1
ATOM 1373 C CA . VAL A 1 175 ? -14.604 -7.890 -12.163 1.00 96.19 175 VAL A CA 1
ATOM 1374 C C . VAL A 1 175 ? -13.397 -8.753 -11.832 1.00 96.19 175 VAL A C 1
ATOM 1376 O O . VAL A 1 175 ? -12.451 -8.318 -11.168 1.00 96.19 175 VAL A O 1
ATOM 1379 N N . PHE A 1 176 ? -13.407 -9.978 -12.332 1.00 96.06 176 PHE A N 1
ATOM 1380 C CA . PHE A 1 176 ? -12.274 -10.884 -12.279 1.00 96.06 176 PHE A CA 1
ATOM 1381 C C . PHE A 1 176 ? -11.711 -11.060 -13.679 1.00 96.06 176 PHE A C 1
ATOM 1383 O O . PHE A 1 176 ? -12.438 -11.403 -14.607 1.00 96.06 176 PHE A O 1
ATOM 1390 N N . LEU A 1 177 ? -10.410 -10.848 -13.823 1.00 96.19 177 LEU A N 1
ATOM 1391 C CA . LEU A 1 177 ? -9.661 -11.229 -15.007 1.00 96.19 177 LEU A CA 1
ATOM 1392 C C . LEU A 1 177 ? -9.186 -12.671 -14.816 1.00 96.19 177 LEU A C 1
ATOM 1394 O O . LEU A 1 177 ? -8.531 -12.969 -13.821 1.00 96.19 177 LEU A O 1
ATOM 1398 N N . GLY A 1 178 ? -9.538 -13.566 -15.728 1.00 95.44 178 GLY A N 1
ATOM 1399 C CA . GLY A 1 178 ? -9.183 -14.980 -15.676 1.00 95.44 178 GLY A CA 1
ATOM 1400 C C . GLY A 1 178 ? -8.302 -15.392 -16.847 1.00 95.44 178 GLY A C 1
ATOM 1401 O O . GLY A 1 178 ? -8.399 -14.816 -17.927 1.00 95.44 178 GLY A O 1
ATOM 1402 N N . ALA A 1 179 ? -7.476 -16.410 -16.639 1.00 95.06 179 ALA A N 1
ATOM 1403 C CA . ALA A 1 179 ? -6.795 -17.140 -17.698 1.00 95.06 179 ALA A CA 1
ATOM 1404 C C . ALA A 1 179 ? -6.936 -18.643 -17.442 1.00 95.06 179 ALA A C 1
ATOM 1406 O O . ALA A 1 179 ? -6.582 -19.122 -16.361 1.00 95.06 179 ALA A O 1
ATOM 1407 N N . LEU A 1 180 ? -7.465 -19.360 -18.430 1.00 94.44 180 LEU A N 1
ATOM 1408 C CA . LEU A 1 180 ? -7.414 -20.812 -18.519 1.00 94.44 180 LEU A CA 1
ATOM 1409 C C . LEU A 1 180 ? -6.092 -21.190 -19.169 1.00 94.44 180 LEU A C 1
ATOM 1411 O O . LEU A 1 180 ? -5.752 -20.678 -20.233 1.00 94.44 180 LEU A O 1
ATOM 1415 N N . HIS A 1 181 ? -5.342 -22.064 -18.519 1.00 93.69 181 HIS A N 1
ATOM 1416 C CA . HIS A 1 181 ? -4.030 -22.477 -18.985 1.00 93.69 181 HIS A CA 1
ATOM 1417 C C . HIS A 1 181 ? -3.763 -23.933 -18.640 1.00 93.69 181 HIS A C 1
ATOM 1419 O O . HIS A 1 181 ? -4.343 -24.482 -17.698 1.00 93.69 181 HIS A O 1
ATOM 1425 N N . SER A 1 182 ? -2.870 -24.548 -19.402 1.00 92.50 182 SER A N 1
ATOM 1426 C CA . SER A 1 182 ? -2.365 -25.888 -19.146 1.00 92.50 182 SER A CA 1
ATOM 1427 C C . SER A 1 182 ? -0.859 -25.851 -18.950 1.00 92.50 182 SER A C 1
ATOM 1429 O O . SER A 1 182 ? -0.137 -25.131 -19.630 1.00 92.50 182 SER A O 1
ATOM 1431 N N . SER A 1 183 ? -0.365 -26.635 -17.990 1.00 84.25 183 SER A N 1
ATOM 1432 C CA . SER A 1 183 ? 1.072 -26.819 -17.724 1.00 84.25 183 SER A CA 1
ATOM 1433 C C . SER A 1 183 ? 1.870 -25.564 -17.293 1.00 84.25 183 SER A C 1
ATOM 1435 O O . SER A 1 183 ? 3.066 -25.684 -17.026 1.00 84.25 183 SER A O 1
ATOM 1437 N N . LEU A 1 184 ? 1.258 -24.374 -17.174 1.00 87.25 184 LEU A N 1
ATOM 1438 C CA . LEU A 1 184 ? 1.911 -23.185 -16.613 1.00 87.25 184 LEU A CA 1
ATOM 1439 C C . LEU A 1 184 ? 1.774 -23.139 -15.094 1.00 87.25 184 LEU A C 1
ATOM 1441 O O . LEU A 1 184 ? 0.724 -23.418 -14.514 1.00 87.25 184 LEU A O 1
ATOM 1445 N N . HIS A 1 185 ? 2.841 -22.693 -14.431 1.00 87.56 185 HIS A N 1
ATOM 1446 C CA . HIS A 1 185 ? 2.768 -22.430 -13.004 1.00 87.56 185 HIS A CA 1
ATOM 1447 C C . HIS A 1 185 ? 1.815 -21.243 -12.746 1.00 87.56 185 HIS A C 1
ATOM 1449 O O . HIS A 1 185 ? 2.008 -20.169 -13.333 1.00 87.56 185 HIS A O 1
ATOM 1455 N N . PRO A 1 186 ? 0.824 -21.366 -11.839 1.00 91.31 186 PRO A N 1
ATOM 1456 C CA . PRO A 1 186 ? -0.174 -20.320 -11.599 1.00 91.31 186 PRO A CA 1
ATOM 1457 C C . PRO A 1 186 ? 0.410 -18.949 -11.241 1.00 91.31 186 PRO A C 1
ATOM 1459 O O . PRO A 1 186 ? -0.233 -17.924 -11.483 1.00 91.31 186 PRO A O 1
ATOM 1462 N N . MET A 1 187 ? 1.631 -18.903 -10.692 1.00 85.44 187 MET A N 1
ATOM 1463 C CA . MET A 1 187 ? 2.298 -17.635 -10.383 1.00 85.44 187 MET A CA 1
ATOM 1464 C C . MET A 1 187 ? 2.686 -16.827 -11.618 1.00 85.44 187 MET A C 1
ATOM 1466 O O . MET A 1 187 ? 2.451 -15.619 -11.626 1.00 85.44 187 MET A O 1
ATOM 1470 N N . HIS A 1 188 ? 3.193 -17.473 -12.671 1.00 85.44 188 HIS A N 1
ATOM 1471 C CA . HIS A 1 188 ? 3.519 -16.789 -13.926 1.00 85.44 188 HIS A CA 1
ATOM 1472 C C . HIS A 1 188 ? 2.252 -16.240 -14.577 1.00 85.44 188 HIS A C 1
ATOM 1474 O O . HIS A 1 188 ? 2.207 -15.080 -14.981 1.00 85.44 188 HIS A O 1
ATOM 1480 N N . VAL A 1 189 ? 1.173 -17.027 -14.564 1.00 91.50 189 VAL A N 1
ATOM 1481 C CA . VAL A 1 189 ? -0.130 -16.594 -15.080 1.00 91.50 189 VAL A CA 1
ATOM 1482 C C . VAL A 1 189 ? -0.678 -15.425 -14.265 1.00 91.50 189 VAL A C 1
ATOM 1484 O O . VAL A 1 189 ? -1.131 -14.438 -14.830 1.00 91.50 189 VAL A O 1
ATOM 1487 N N . THR A 1 190 ? -0.567 -15.460 -12.936 1.00 92.75 190 THR A N 1
ATOM 1488 C CA . THR A 1 190 ? -0.973 -14.335 -12.076 1.00 92.75 190 THR A CA 1
ATOM 1489 C C . THR A 1 190 ? -0.184 -13.062 -12.403 1.00 92.75 190 THR A C 1
ATOM 1491 O O . THR A 1 190 ? -0.755 -11.971 -12.440 1.00 92.75 190 THR A O 1
ATOM 1494 N N . GLN A 1 191 ? 1.125 -13.170 -12.646 1.00 85.31 191 GLN A N 1
ATOM 1495 C CA . GLN A 1 191 ? 1.965 -12.038 -13.042 1.00 85.31 191 GLN A CA 1
ATOM 1496 C C . GLN A 1 191 ? 1.579 -11.499 -14.421 1.00 85.31 191 GLN A C 1
ATOM 1498 O O . GLN A 1 191 ? 1.418 -10.286 -14.567 1.00 85.31 191 GLN A O 1
ATOM 1503 N N . PHE A 1 192 ? 1.336 -12.381 -15.389 1.00 88.81 192 PHE A N 1
ATOM 1504 C CA . PHE A 1 192 ? 0.817 -12.022 -16.705 1.00 88.81 192 PHE A CA 1
ATOM 1505 C C . PHE A 1 192 ? -0.524 -11.281 -16.601 1.00 88.81 192 PHE A C 1
ATOM 1507 O O . PHE A 1 192 ? -0.657 -10.164 -17.100 1.00 88.81 192 PHE A O 1
ATOM 1514 N N . LEU A 1 193 ? -1.485 -11.818 -15.842 1.00 93.56 193 LEU A N 1
ATOM 1515 C CA . LEU A 1 193 ? -2.778 -11.171 -15.604 1.00 93.56 193 LEU A CA 1
ATOM 1516 C C . LEU A 1 193 ? -2.625 -9.780 -14.974 1.00 93.56 193 LEU A C 1
ATOM 1518 O O . LEU A 1 193 ? -3.387 -8.873 -15.301 1.00 93.56 193 LEU A O 1
ATOM 1522 N N . ARG A 1 194 ? -1.626 -9.565 -14.105 1.00 90.88 194 ARG A N 1
ATOM 1523 C CA . ARG A 1 194 ? -1.334 -8.233 -13.544 1.00 90.88 194 ARG A CA 1
ATOM 1524 C C . ARG A 1 194 ? -0.821 -7.258 -14.601 1.00 90.88 194 ARG A C 1
ATOM 1526 O O . ARG A 1 194 ? -1.152 -6.078 -14.514 1.00 90.88 194 ARG A O 1
ATOM 1533 N N . VAL A 1 195 ? -0.023 -7.714 -15.567 1.00 86.44 195 VAL A N 1
ATOM 1534 C CA . VAL A 1 195 ? 0.428 -6.883 -16.697 1.00 86.44 195 VAL A CA 1
ATOM 1535 C C . VAL A 1 195 ? -0.766 -6.495 -17.563 1.00 86.44 195 VAL A C 1
ATOM 1537 O O . VAL A 1 195 ? -0.970 -5.310 -17.811 1.00 86.44 195 VAL A O 1
ATOM 1540 N N . VAL A 1 196 ? -1.608 -7.464 -17.929 1.00 91.44 196 VAL A N 1
ATOM 1541 C CA . VAL A 1 196 ? -2.829 -7.210 -18.706 1.00 91.44 196 VAL A CA 1
ATOM 1542 C C . VAL A 1 196 ? -3.753 -6.234 -17.972 1.00 91.44 196 VAL A C 1
ATOM 1544 O O . VAL A 1 196 ? -4.193 -5.246 -18.553 1.00 91.44 196 VAL A O 1
ATOM 1547 N N . ALA A 1 197 ? -3.979 -6.438 -16.672 1.00 94.12 197 ALA A N 1
ATOM 1548 C CA . ALA A 1 197 ? -4.827 -5.571 -15.856 1.00 94.12 197 ALA A CA 1
ATOM 1549 C C . ALA A 1 197 ? -4.340 -4.111 -15.796 1.00 94.12 197 ALA A C 1
ATOM 1551 O O . ALA A 1 197 ? -5.168 -3.210 -15.697 1.00 94.12 197 ALA A O 1
ATOM 1552 N N . ARG A 1 198 ? -3.025 -3.851 -15.888 1.00 88.00 198 ARG A N 1
ATOM 1553 C CA . ARG A 1 198 ? -2.475 -2.479 -15.944 1.00 88.00 198 ARG A CA 1
ATOM 1554 C C . ARG A 1 198 ? -2.791 -1.758 -17.254 1.00 88.00 198 ARG A C 1
ATOM 1556 O O . ARG A 1 198 ? -2.840 -0.534 -17.255 1.00 88.00 198 ARG A O 1
ATOM 1563 N N . ASN A 1 199 ? -3.001 -2.503 -18.339 1.00 90.31 199 ASN A N 1
ATOM 1564 C CA . ASN A 1 199 ? -3.368 -1.961 -19.649 1.00 90.31 199 ASN A CA 1
ATOM 1565 C C . ASN A 1 199 ? -4.890 -1.866 -19.849 1.00 90.31 199 ASN A C 1
ATOM 1567 O O . ASN A 1 199 ? -5.353 -1.333 -20.859 1.00 90.31 199 ASN A O 1
ATOM 1571 N N . LEU A 1 200 ? -5.683 -2.368 -18.897 1.00 93.44 200 LEU A N 1
ATOM 1572 C CA . LEU A 1 200 ? -7.132 -2.205 -18.885 1.00 93.44 200 LEU A CA 1
ATOM 1573 C C . LEU A 1 200 ? -7.535 -0.897 -18.179 1.00 93.44 200 LEU A C 1
ATOM 1575 O O . LEU A 1 200 ? -6.808 -0.399 -17.316 1.00 93.44 200 LEU A O 1
ATOM 1579 N N . PRO A 1 201 ? -8.707 -0.320 -18.510 1.00 91.94 201 PRO A N 1
ATOM 1580 C CA . PRO A 1 201 ? -9.210 0.855 -17.809 1.00 91.94 201 PRO A CA 1
ATOM 1581 C C . PRO A 1 201 ? -9.329 0.616 -16.291 1.00 91.94 201 PRO A C 1
ATOM 1583 O O . PRO A 1 201 ? -9.835 -0.429 -15.875 1.00 91.94 201 PRO A O 1
ATOM 1586 N N . PRO A 1 202 ? -8.937 1.583 -15.441 1.00 89.81 202 PRO A N 1
ATOM 1587 C CA . PRO A 1 202 ? -9.070 1.437 -13.995 1.00 89.81 202 PRO A CA 1
ATOM 1588 C C . PRO A 1 202 ? -10.546 1.365 -13.577 1.00 89.81 202 PRO A C 1
ATOM 1590 O O . PRO A 1 202 ? -11.419 1.958 -14.220 1.00 89.81 202 PRO A O 1
ATOM 1593 N N . ASN A 1 203 ? -10.822 0.688 -12.455 1.00 90.00 203 ASN A N 1
ATOM 1594 C CA . ASN A 1 203 ? -12.174 0.476 -11.916 1.00 90.00 203 ASN A CA 1
ATOM 1595 C C . ASN A 1 203 ? -13.119 -0.146 -12.953 1.00 90.00 203 ASN A C 1
ATOM 1597 O O . ASN A 1 203 ? -14.173 0.413 -13.268 1.00 90.00 203 ASN A O 1
ATOM 1601 N N . LEU A 1 204 ? -12.696 -1.264 -13.540 1.00 94.38 204 LEU A N 1
ATOM 1602 C CA . LEU A 1 204 ? -13.502 -2.019 -14.486 1.00 94.38 204 LEU A CA 1
ATOM 1603 C C . LEU A 1 204 ? -14.721 -2.616 -13.757 1.00 94.38 204 LEU A C 1
ATOM 1605 O O . LEU A 1 204 ? -14.595 -3.174 -12.668 1.00 94.38 204 LEU A O 1
ATOM 1609 N N . ASP A 1 205 ? -15.901 -2.465 -14.350 1.00 96.62 205 ASP A N 1
ATOM 1610 C CA . ASP A 1 205 ? -17.159 -3.060 -13.898 1.00 96.62 205 ASP A CA 1
ATOM 1611 C C . ASP A 1 205 ? -17.905 -3.655 -15.103 1.00 96.62 205 ASP A C 1
ATOM 1613 O O . ASP A 1 205 ? -17.512 -3.453 -16.258 1.00 96.62 205 ASP A O 1
ATOM 1617 N N . ALA A 1 206 ? -18.996 -4.381 -14.856 1.00 97.12 206 ALA A N 1
ATOM 1618 C CA . ALA A 1 206 ? -19.745 -5.039 -15.922 1.00 97.12 206 ALA A CA 1
ATOM 1619 C C . ALA A 1 206 ? -20.274 -4.068 -16.997 1.00 97.12 206 ALA A C 1
ATOM 1621 O O . ALA A 1 206 ? -20.332 -4.431 -18.173 1.00 97.12 206 ALA A O 1
ATOM 1622 N N . ALA A 1 207 ? -20.641 -2.835 -16.633 1.00 96.88 207 ALA A N 1
ATOM 1623 C CA . ALA A 1 207 ? -21.156 -1.842 -17.576 1.00 96.88 207 ALA A CA 1
ATOM 1624 C C . ALA A 1 207 ? -20.038 -1.268 -18.465 1.00 96.88 207 ALA A C 1
ATOM 1626 O O . ALA A 1 207 ? -20.202 -1.115 -19.680 1.00 96.88 207 ALA A O 1
ATOM 1627 N N . ARG A 1 208 ? -18.869 -0.995 -17.881 1.00 96.44 208 ARG A N 1
ATOM 1628 C CA . ARG A 1 208 ? -17.661 -0.544 -18.584 1.00 96.44 208 ARG A CA 1
ATOM 1629 C C . ARG A 1 208 ? -17.120 -1.610 -19.522 1.00 96.44 208 ARG A C 1
ATOM 1631 O O . ARG A 1 208 ? -16.755 -1.277 -20.645 1.00 96.44 208 ARG A O 1
ATOM 1638 N N . VAL A 1 209 ? -17.118 -2.875 -19.096 1.00 96.56 209 VAL A N 1
ATOM 1639 C CA . VAL A 1 209 ? -16.715 -3.989 -19.964 1.00 96.56 209 VAL A CA 1
ATOM 1640 C C . VAL A 1 209 ? -17.617 -4.060 -21.192 1.00 96.56 209 VAL A C 1
ATOM 1642 O O . VAL A 1 209 ? -17.112 -4.088 -22.307 1.00 96.56 209 VAL A O 1
ATOM 1645 N N . ARG A 1 210 ? -18.943 -3.990 -21.014 1.00 96.25 210 ARG A N 1
ATOM 1646 C CA . ARG A 1 210 ? -19.901 -4.021 -22.134 1.00 96.25 210 ARG A CA 1
ATOM 1647 C C . ARG A 1 210 ? -19.762 -2.814 -23.065 1.00 96.25 210 ARG A C 1
ATOM 1649 O O . ARG A 1 210 ? -19.706 -2.980 -24.277 1.00 96.25 210 ARG A O 1
ATOM 1656 N N . SER A 1 211 ? -19.672 -1.603 -22.513 1.00 96.94 211 SER A N 1
ATOM 1657 C CA . SER A 1 211 ? -19.558 -0.366 -23.309 1.00 96.94 211 SER A CA 1
ATOM 1658 C C . SER A 1 211 ? -18.228 -0.224 -24.056 1.00 96.94 211 SER A C 1
ATOM 1660 O O . SER A 1 211 ? -18.169 0.480 -25.061 1.00 96.94 211 SER A O 1
ATOM 1662 N N . ARG A 1 212 ? -17.161 -0.888 -23.593 1.00 96.12 212 ARG A N 1
ATOM 1663 C CA . ARG A 1 212 ? -15.830 -0.878 -24.221 1.00 96.12 212 ARG A CA 1
ATOM 1664 C C . ARG A 1 212 ? -15.378 -2.266 -24.672 1.00 96.12 212 ARG A C 1
ATOM 1666 O O . ARG A 1 212 ? -14.176 -2.511 -24.753 1.00 96.12 212 ARG A O 1
ATOM 1673 N N . TYR A 1 213 ? -16.327 -3.149 -24.981 1.00 95.69 213 TYR A N 1
ATOM 1674 C CA . TYR A 1 213 ? -16.067 -4.565 -25.244 1.00 95.69 213 TYR A CA 1
ATOM 1675 C C . TYR A 1 213 ? -14.951 -4.774 -26.273 1.00 95.69 213 TYR A C 1
ATOM 1677 O O . TYR A 1 213 ? -13.945 -5.398 -25.960 1.00 95.69 213 TYR A O 1
ATOM 1685 N N . PHE A 1 214 ? -15.056 -4.161 -27.455 1.00 93.81 214 PHE A N 1
ATOM 1686 C CA . PHE A 1 214 ? -14.058 -4.325 -28.519 1.00 93.81 214 PHE A CA 1
ATOM 1687 C C . PHE A 1 214 ? -12.679 -3.762 -28.168 1.00 93.81 214 PHE A C 1
ATOM 1689 O O . PHE A 1 214 ? -11.673 -4.358 -28.533 1.00 93.81 214 PHE A O 1
ATOM 1696 N N . ALA A 1 215 ? -12.612 -2.646 -27.438 1.00 93.12 215 ALA A N 1
ATOM 1697 C CA . ALA A 1 215 ? -11.333 -2.091 -26.998 1.00 93.12 215 ALA A CA 1
ATOM 1698 C C . ALA A 1 215 ? -10.654 -3.019 -25.981 1.00 93.12 215 ALA A C 1
ATOM 1700 O O . ALA A 1 215 ? -9.453 -3.245 -26.054 1.00 93.12 215 ALA A O 1
ATOM 1701 N N . ILE A 1 216 ? -11.433 -3.592 -25.061 1.00 93.62 216 ILE A N 1
ATOM 1702 C CA . ILE A 1 216 ? -10.939 -4.535 -24.057 1.00 93.62 216 ILE A CA 1
ATOM 1703 C C . ILE A 1 216 ? -10.505 -5.843 -24.714 1.00 93.62 216 ILE A C 1
ATOM 1705 O O . ILE A 1 216 ? -9.391 -6.286 -24.464 1.00 93.62 216 ILE A O 1
ATOM 1709 N N . VAL A 1 217 ? -11.334 -6.424 -25.587 1.00 92.56 217 VAL A N 1
ATOM 1710 C CA . VAL A 1 217 ? -10.975 -7.612 -26.374 1.00 92.56 217 VAL A CA 1
ATOM 1711 C C . VAL A 1 217 ? -9.722 -7.340 -27.196 1.00 92.56 217 VAL A C 1
ATOM 1713 O O . VAL A 1 217 ? -8.818 -8.161 -27.173 1.00 92.56 217 VAL A O 1
ATOM 1716 N N . GLY A 1 218 ? -9.614 -6.174 -27.836 1.00 90.75 218 GLY A N 1
ATOM 1717 C CA . GLY A 1 218 ? -8.416 -5.759 -28.563 1.00 90.75 218 GLY A CA 1
ATOM 1718 C C . GLY A 1 218 ? -7.177 -5.688 -27.669 1.00 90.75 218 GLY A C 1
ATOM 1719 O O . GLY A 1 218 ? -6.118 -6.153 -28.072 1.00 90.75 218 GLY A O 1
ATOM 1720 N N . THR A 1 219 ? -7.294 -5.192 -26.433 1.00 90.00 219 THR A N 1
ATOM 1721 C CA . THR A 1 219 ? -6.196 -5.217 -25.451 1.00 90.00 219 THR A CA 1
ATOM 1722 C C . THR A 1 219 ? -5.844 -6.640 -25.015 1.00 90.00 219 THR A C 1
ATOM 1724 O O . THR A 1 219 ? -4.665 -6.980 -24.964 1.00 90.00 219 THR A O 1
ATOM 1727 N N . LEU A 1 220 ? -6.834 -7.491 -24.724 1.00 89.69 220 LEU A N 1
ATOM 1728 C CA . LEU A 1 220 ? -6.603 -8.894 -24.358 1.00 89.69 220 LEU A CA 1
ATOM 1729 C C . LEU A 1 220 ? -5.935 -9.650 -25.506 1.00 89.69 220 LEU A C 1
ATOM 1731 O O . LEU A 1 220 ? -4.929 -10.315 -25.298 1.00 89.69 220 LEU A O 1
ATOM 1735 N N . GLN A 1 221 ? -6.440 -9.484 -26.726 1.00 87.38 221 GLN A N 1
ATOM 1736 C CA . GLN A 1 221 ? -5.866 -10.041 -27.944 1.00 87.38 221 GLN A CA 1
ATOM 1737 C C . GLN A 1 221 ? -4.477 -9.476 -28.207 1.00 87.38 221 GLN A C 1
ATOM 1739 O O . GLN A 1 221 ? -3.583 -10.230 -28.541 1.00 87.38 221 GLN A O 1
ATOM 1744 N N . LYS A 1 222 ? -4.219 -8.191 -27.969 1.00 84.81 222 LYS A N 1
ATOM 1745 C CA . LYS A 1 222 ? -2.858 -7.649 -28.042 1.00 84.81 222 LYS A CA 1
ATOM 1746 C C . LYS A 1 222 ? -1.917 -8.311 -27.028 1.00 84.81 222 LYS A C 1
ATOM 1748 O O . LYS A 1 222 ? -0.723 -8.338 -27.258 1.00 84.81 222 LYS A O 1
ATOM 1753 N N . HIS A 1 223 ? -2.413 -8.867 -25.929 1.00 81.31 223 HIS A N 1
ATOM 1754 C CA . HIS A 1 223 ? -1.581 -9.621 -24.990 1.00 81.31 223 HIS A CA 1
ATOM 1755 C C . HIS A 1 223 ? -1.569 -11.141 -25.228 1.00 81.31 223 HIS A C 1
ATOM 1757 O O . HIS A 1 223 ? -0.652 -11.791 -24.744 1.00 81.31 223 HIS A O 1
ATOM 1763 N N . CYS A 1 224 ? -2.554 -11.695 -25.948 1.00 72.94 224 CYS A N 1
ATOM 1764 C CA . CYS A 1 224 ? -2.654 -13.129 -26.272 1.00 72.94 224 CYS A CA 1
ATOM 1765 C C . CYS A 1 224 ? -2.130 -13.483 -27.671 1.00 72.94 224 CYS A C 1
ATOM 1767 O O . CYS A 1 224 ? -1.538 -14.533 -27.865 1.00 72.94 224 CYS A O 1
ATOM 1769 N N . ILE A 1 225 ? -2.431 -12.636 -28.656 1.00 62.19 225 ILE A N 1
ATOM 1770 C CA . ILE A 1 225 ? -2.116 -12.787 -30.085 1.00 62.19 225 ILE A CA 1
ATOM 1771 C C . ILE A 1 225 ? -0.804 -12.088 -30.411 1.00 62.19 225 ILE A C 1
ATOM 1773 O O . ILE A 1 225 ? -0.047 -12.575 -31.241 1.00 62.19 225 ILE A O 1
ATOM 1777 N N . SER A 1 226 ? -0.506 -10.955 -29.772 1.00 45.19 226 SER A N 1
ATOM 1778 C CA . SER A 1 226 ? 0.785 -10.332 -30.017 1.00 45.19 226 SER A CA 1
ATOM 1779 C C . SER A 1 226 ? 1.860 -11.165 -29.317 1.00 45.19 226 SER A C 1
ATOM 1781 O O . SER A 1 226 ? 1.971 -11.143 -28.095 1.00 45.19 226 SER A O 1
ATOM 1783 N N . ASP A 1 227 ? 2.768 -11.795 -30.051 1.00 39.84 227 ASP A N 1
ATOM 1784 C CA . ASP A 1 227 ? 3.867 -11.120 -30.756 1.00 39.84 227 ASP A CA 1
ATOM 1785 C C . ASP A 1 227 ? 4.287 -9.734 -30.198 1.00 39.84 227 ASP A C 1
ATOM 1787 O O . ASP A 1 227 ? 4.909 -8.945 -30.891 1.00 39.84 227 ASP A O 1
ATOM 1791 N N . VAL A 1 228 ? 3.973 -9.363 -28.946 1.00 41.34 228 VAL A N 1
ATOM 1792 C CA . VAL A 1 228 ? 4.363 -8.073 -28.320 1.00 41.34 228 VAL A CA 1
ATOM 1793 C C . VAL A 1 228 ? 5.851 -8.077 -27.927 1.00 41.34 228 VAL A C 1
ATOM 1795 O O . VAL A 1 228 ? 6.382 -7.070 -27.471 1.00 41.34 228 VAL A O 1
ATOM 1798 N N . PHE A 1 229 ? 6.558 -9.172 -28.217 1.00 39.78 229 PHE A N 1
ATOM 1799 C CA . PHE A 1 229 ? 8.016 -9.194 -28.341 1.00 39.78 229 PHE A CA 1
ATOM 1800 C C . PHE A 1 229 ? 8.527 -9.307 -29.790 1.00 39.78 229 PHE A C 1
ATOM 1802 O O . PHE A 1 229 ? 9.735 -9.300 -29.995 1.00 39.78 229 PHE A O 1
ATOM 1809 N N . LEU A 1 230 ? 7.643 -9.408 -30.785 1.00 38.41 230 LEU A N 1
ATOM 1810 C CA . LEU A 1 230 ? 7.953 -9.623 -32.202 1.00 38.41 230 LEU A CA 1
ATOM 1811 C C . LEU A 1 230 ? 7.550 -8.405 -33.050 1.00 38.41 230 LEU A C 1
ATOM 1813 O O . LEU A 1 230 ? 6.830 -8.513 -34.037 1.00 38.41 230 LEU A O 1
ATOM 1817 N N . ALA A 1 231 ? 8.039 -7.223 -32.679 1.00 32.41 231 ALA A N 1
ATOM 1818 C CA . ALA A 1 231 ? 8.260 -6.181 -33.675 1.00 32.41 231 ALA A CA 1
ATOM 1819 C C . ALA A 1 231 ? 9.715 -6.297 -34.144 1.00 32.41 231 ALA A C 1
ATOM 1821 O O . ALA A 1 231 ? 10.595 -5.643 -33.583 1.00 32.41 231 ALA A O 1
ATOM 1822 N N . GLU A 1 232 ? 9.979 -7.145 -35.140 1.00 35.19 232 GLU A N 1
ATOM 1823 C CA . GLU A 1 232 ? 11.209 -6.999 -35.917 1.00 35.19 232 GLU A CA 1
ATOM 1824 C C . GLU A 1 232 ? 11.090 -5.775 -36.846 1.00 35.19 232 GLU A C 1
ATOM 1826 O O . GLU A 1 232 ? 10.039 -5.559 -37.461 1.00 35.19 232 GLU A O 1
ATOM 1831 N N . PRO A 1 233 ? 12.135 -4.933 -36.940 1.00 39.53 233 PRO A N 1
ATOM 1832 C CA . PRO A 1 233 ? 12.165 -3.781 -37.822 1.00 39.53 233 PRO A CA 1
ATOM 1833 C C . PRO A 1 233 ? 12.680 -4.203 -39.201 1.00 39.53 233 PRO A C 1
ATOM 1835 O O . PRO A 1 233 ? 13.866 -4.061 -39.492 1.00 39.53 233 PRO A O 1
ATOM 1838 N N . GLU A 1 234 ? 11.812 -4.681 -40.087 1.00 35.03 234 GLU A N 1
ATOM 1839 C CA . GLU A 1 234 ? 12.237 -4.935 -41.465 1.00 35.03 234 GLU A CA 1
ATOM 1840 C C . GLU A 1 234 ? 12.069 -3.693 -42.353 1.00 35.03 234 GLU A C 1
ATOM 1842 O O . GLU A 1 234 ? 10.991 -3.336 -42.819 1.00 35.03 234 GLU A O 1
ATOM 1847 N N . SER A 1 235 ? 13.212 -3.022 -42.534 1.00 38.81 235 SER A N 1
ATOM 1848 C CA . SER A 1 235 ? 13.635 -2.185 -43.663 1.00 38.81 235 SER A CA 1
ATOM 1849 C C . SER A 1 235 ? 12.596 -1.259 -44.313 1.00 38.81 235 SER A C 1
ATOM 1851 O O . SER A 1 235 ? 11.813 -1.670 -45.163 1.00 38.81 235 SER A O 1
ATOM 1853 N N . THR A 1 236 ? 12.696 0.048 -44.060 1.00 35.84 236 THR A N 1
ATOM 1854 C CA . THR A 1 236 ? 13.278 1.038 -44.996 1.00 35.84 236 THR A CA 1
ATOM 1855 C C . THR A 1 236 ? 13.244 2.414 -44.313 1.00 35.84 236 THR A C 1
ATOM 1857 O O . THR A 1 236 ? 12.182 2.882 -43.922 1.00 35.84 236 THR A O 1
ATOM 1860 N N . GLN A 1 237 ? 14.411 3.062 -44.224 1.00 30.98 237 GLN A N 1
ATOM 1861 C CA . GLN A 1 237 ? 14.720 4.309 -43.499 1.00 30.98 237 GLN A CA 1
ATOM 1862 C C . GLN A 1 237 ? 14.877 4.147 -41.984 1.00 30.98 237 GLN A C 1
ATOM 1864 O O . GLN A 1 237 ? 13.978 3.701 -41.282 1.00 30.98 237 GLN A O 1
ATOM 1869 N N . MET A 1 238 ? 16.059 4.535 -41.490 1.00 29.08 238 MET A N 1
ATOM 1870 C CA . MET A 1 238 ? 16.372 4.607 -40.066 1.00 29.08 238 MET A CA 1
ATOM 1871 C C . MET A 1 238 ? 15.326 5.453 -39.336 1.00 29.08 238 MET A C 1
ATOM 1873 O O . MET A 1 238 ? 15.385 6.683 -39.351 1.00 29.08 238 MET A O 1
ATOM 1877 N N . LEU A 1 239 ? 14.389 4.785 -38.675 1.00 29.70 239 LEU A N 1
ATOM 1878 C CA . LEU A 1 239 ? 13.640 5.368 -37.579 1.00 29.70 239 LEU A CA 1
ATOM 1879 C C . LEU A 1 239 ? 14.454 5.149 -36.293 1.00 29.70 239 LEU A C 1
ATOM 1881 O O . LEU A 1 239 ? 15.019 4.069 -36.104 1.00 29.70 239 LEU A O 1
ATOM 1885 N N . PRO A 1 240 ? 14.587 6.174 -35.436 1.00 31.70 240 PRO A N 1
ATOM 1886 C CA . PRO A 1 240 ? 15.395 6.093 -34.229 1.00 31.70 240 PRO A CA 1
ATOM 1887 C C . PRO A 1 240 ? 14.858 5.012 -33.281 1.00 31.70 240 PRO A C 1
ATOM 1889 O O . PRO A 1 240 ? 13.656 4.923 -33.051 1.00 31.70 240 PRO A O 1
ATOM 1892 N N . VAL A 1 241 ? 15.799 4.217 -32.765 1.00 33.72 241 VAL A N 1
ATOM 1893 C CA . VAL A 1 241 ? 15.726 3.171 -31.729 1.00 33.72 241 VAL A CA 1
ATOM 1894 C C . VAL A 1 241 ? 14.433 3.147 -30.894 1.00 33.72 241 VAL A C 1
ATOM 1896 O O . VAL A 1 241 ? 14.041 4.149 -30.293 1.00 33.72 241 VAL A O 1
ATOM 1899 N N . ASN A 1 242 ? 13.836 1.950 -30.813 1.00 35.59 242 ASN A N 1
ATOM 1900 C CA . ASN A 1 242 ? 12.672 1.571 -30.004 1.00 35.59 242 ASN A CA 1
ATOM 1901 C C . ASN A 1 242 ? 12.782 2.033 -28.538 1.00 35.59 242 ASN A C 1
ATOM 1903 O O . ASN A 1 242 ? 13.332 1.353 -27.675 1.00 35.59 242 ASN A O 1
ATOM 1907 N N . ILE A 1 243 ? 12.176 3.180 -28.257 1.00 42.84 243 ILE A 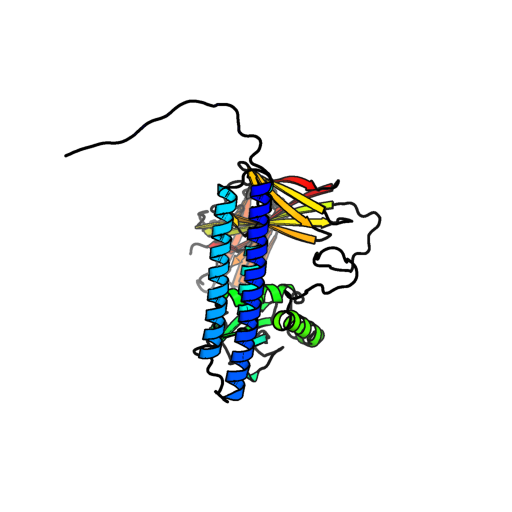N 1
ATOM 1908 C CA . ILE A 1 243 ? 11.679 3.577 -26.939 1.00 42.84 243 ILE A CA 1
ATOM 1909 C C . ILE A 1 243 ? 10.160 3.395 -27.044 1.00 42.84 243 ILE A C 1
ATOM 1911 O O . ILE A 1 243 ? 9.603 3.837 -28.043 1.00 42.84 243 ILE A O 1
ATOM 1915 N N . PRO A 1 244 ? 9.447 2.765 -26.097 1.00 39.12 244 PRO A N 1
ATOM 1916 C CA . PRO A 1 244 ? 8.003 2.570 -26.225 1.00 39.12 244 PRO A CA 1
ATOM 1917 C C . PRO A 1 244 ? 7.290 3.930 -26.293 1.00 39.12 244 PRO A C 1
ATOM 1919 O O . PRO A 1 244 ? 7.258 4.673 -25.312 1.00 39.12 244 PRO A O 1
ATOM 1922 N N . TRP A 1 245 ? 6.775 4.293 -27.469 1.00 47.50 245 TRP A N 1
ATOM 1923 C CA . TRP A 1 245 ? 6.189 5.605 -27.724 1.00 47.50 245 TRP A CA 1
ATOM 1924 C C . TRP A 1 245 ? 4.735 5.681 -27.237 1.00 47.50 245 TRP A C 1
ATOM 1926 O O . TRP A 1 245 ? 3.875 4.931 -27.696 1.00 47.50 245 TRP A O 1
ATOM 1936 N N . ASP A 1 246 ? 4.445 6.656 -26.375 1.00 39.44 246 ASP A N 1
ATOM 1937 C CA . ASP A 1 246 ? 3.160 7.359 -26.375 1.00 39.44 246 ASP A CA 1
ATOM 1938 C C . ASP A 1 246 ? 3.319 8.552 -27.333 1.00 39.44 246 ASP A C 1
ATOM 1940 O O . ASP A 1 246 ? 3.966 9.551 -27.017 1.00 39.44 246 ASP A O 1
ATOM 1944 N N . THR A 1 247 ? 2.825 8.415 -28.565 1.00 40.06 247 THR A N 1
ATOM 1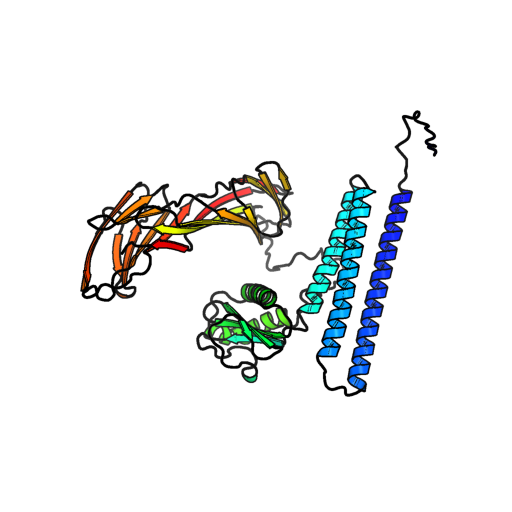945 C CA . THR A 1 247 ? 3.021 9.384 -29.661 1.00 40.06 247 THR A CA 1
ATOM 1946 C C . THR A 1 247 ? 2.119 10.619 -29.571 1.00 40.06 247 THR A C 1
ATOM 1948 O O . THR A 1 247 ? 1.938 11.320 -30.564 1.00 40.06 247 THR A O 1
ATOM 1951 N N . THR A 1 248 ? 1.550 10.935 -28.406 1.00 40.94 248 THR A N 1
ATOM 1952 C CA . THR A 1 248 ? 0.807 12.196 -28.207 1.00 40.94 248 THR A CA 1
ATOM 1953 C C . THR A 1 248 ? 1.654 13.324 -27.611 1.00 40.94 248 THR A C 1
ATOM 1955 O O . THR A 1 248 ? 1.127 14.312 -27.093 1.00 40.94 248 THR A O 1
ATOM 1958 N N . SER A 1 249 ? 2.981 13.240 -27.744 1.00 43.28 249 SER A N 1
ATOM 1959 C CA . SER A 1 249 ? 3.914 14.316 -27.418 1.00 43.28 249 SER A CA 1
ATOM 1960 C C . SER A 1 249 ? 3.772 15.490 -28.391 1.00 43.28 249 SER A C 1
ATOM 1962 O O . SER A 1 249 ? 4.527 15.677 -29.343 1.00 43.28 249 SER A O 1
ATOM 1964 N N . ILE A 1 250 ? 2.819 16.371 -28.083 1.00 47.19 250 ILE A N 1
ATOM 1965 C CA . ILE A 1 250 ? 2.965 17.793 -28.379 1.00 47.19 250 ILE A CA 1
ATOM 1966 C C . ILE A 1 250 ? 4.327 18.181 -27.801 1.00 47.19 250 ILE A C 1
ATOM 1968 O O . ILE A 1 250 ? 4.474 18.267 -26.579 1.00 47.19 250 ILE A O 1
ATOM 1972 N N . PHE A 1 251 ? 5.331 18.379 -28.658 1.00 47.56 251 PHE A N 1
ATOM 1973 C CA . PHE A 1 251 ? 6.562 19.065 -28.291 1.00 47.56 251 PHE A CA 1
ATOM 1974 C C . PHE A 1 251 ? 6.144 20.410 -27.705 1.00 47.56 251 PHE A C 1
ATOM 1976 O O . PHE A 1 251 ? 5.863 21.365 -28.429 1.00 47.56 251 PHE A O 1
ATOM 1983 N N . ARG A 1 252 ? 6.030 20.488 -26.378 1.00 48.38 252 ARG A N 1
ATOM 1984 C CA . ARG A 1 252 ? 5.836 21.754 -25.685 1.00 48.38 252 ARG A CA 1
ATOM 1985 C C . ARG A 1 252 ? 7.160 22.488 -25.810 1.00 48.38 252 ARG A C 1
ATOM 1987 O O . ARG A 1 252 ? 8.047 22.341 -24.974 1.00 48.38 252 ARG A O 1
ATOM 1994 N N . ILE A 1 253 ? 7.319 23.221 -26.907 1.00 48.72 253 ILE A N 1
ATOM 1995 C CA . ILE A 1 253 ? 8.403 24.176 -27.104 1.00 48.72 253 ILE A CA 1
ATOM 1996 C C . ILE A 1 253 ? 8.296 25.162 -25.931 1.00 48.72 253 ILE A C 1
ATOM 1998 O O . ILE A 1 253 ? 7.359 25.953 -25.870 1.00 48.72 253 ILE A O 1
ATOM 2002 N N . GLY A 1 254 ? 9.186 25.020 -24.943 1.00 59.25 254 GLY A N 1
ATOM 2003 C CA . GLY A 1 254 ? 9.155 25.767 -23.678 1.00 59.25 254 GLY A CA 1
ATOM 2004 C C . GLY A 1 254 ? 8.904 24.941 -22.407 1.00 59.25 254 GLY A C 1
ATOM 2005 O O . GLY A 1 254 ? 8.888 25.520 -21.323 1.00 59.25 254 GLY A O 1
ATOM 2006 N N . ALA A 1 255 ? 8.730 23.616 -22.488 1.00 65.19 255 ALA A N 1
ATOM 2007 C CA . ALA A 1 255 ? 8.678 22.772 -21.294 1.00 65.19 255 ALA A CA 1
ATOM 2008 C C . ALA A 1 255 ? 10.039 22.758 -20.580 1.00 65.19 255 ALA A C 1
ATOM 2010 O O . ALA A 1 255 ? 11.076 22.495 -21.193 1.00 65.19 255 ALA A O 1
ATOM 2011 N N . ARG A 1 256 ? 10.027 23.053 -19.278 1.00 86.31 256 ARG A N 1
ATOM 2012 C CA . ARG A 1 256 ? 11.194 22.895 -18.407 1.00 86.31 256 ARG A CA 1
ATOM 2013 C C . ARG A 1 256 ? 11.513 21.410 -18.271 1.00 86.31 256 ARG A C 1
ATOM 2015 O O . ARG A 1 256 ? 10.601 20.591 -18.192 1.00 86.31 256 ARG A O 1
ATOM 2022 N N . ASN A 1 257 ? 12.803 21.076 -18.258 1.00 92.50 257 ASN A N 1
ATOM 2023 C CA . ASN A 1 257 ? 13.244 19.712 -17.998 1.00 92.50 257 ASN A CA 1
ATOM 2024 C C . ASN A 1 257 ? 13.176 19.459 -16.492 1.00 92.50 257 ASN A C 1
ATOM 2026 O O . ASN A 1 257 ? 14.086 19.846 -15.759 1.00 92.50 257 ASN A O 1
ATOM 2030 N N . GLU A 1 258 ? 12.094 18.837 -16.044 1.00 95.25 258 GLU A N 1
ATOM 2031 C CA . GLU A 1 258 ? 11.797 18.641 -14.627 1.00 95.25 258 GLU A CA 1
ATOM 2032 C C . GLU A 1 258 ? 11.778 17.151 -14.270 1.00 95.25 258 GLU A C 1
ATOM 2034 O O . GLU A 1 258 ? 11.276 16.316 -15.028 1.00 95.25 258 GLU A O 1
ATOM 2039 N N . ALA A 1 259 ? 12.319 16.814 -13.101 1.00 95.75 259 ALA A N 1
ATOM 2040 C CA . ALA A 1 259 ? 12.274 15.476 -12.524 1.00 95.75 259 ALA A CA 1
ATOM 2041 C C . ALA A 1 259 ? 11.681 15.528 -11.110 1.00 95.75 259 ALA A C 1
ATOM 2043 O O . ALA A 1 259 ? 12.191 16.223 -10.234 1.00 95.75 259 ALA A O 1
ATOM 2044 N N . PHE A 1 260 ? 10.621 14.767 -10.870 1.00 97.19 260 PHE A N 1
ATOM 2045 C CA . PHE A 1 260 ? 9.946 14.660 -9.581 1.00 97.19 260 PHE A CA 1
ATOM 2046 C C . PHE A 1 260 ? 10.179 13.265 -9.013 1.00 97.19 260 PHE A C 1
ATOM 2048 O O . PHE A 1 260 ? 9.704 12.280 -9.572 1.00 97.19 260 PHE A O 1
ATOM 2055 N N . VAL A 1 261 ? 10.907 13.171 -7.906 1.00 97.44 261 VAL A N 1
ATOM 2056 C CA . VAL A 1 261 ? 11.169 11.912 -7.208 1.00 97.44 261 VAL A CA 1
ATOM 2057 C C . VAL A 1 261 ? 10.261 11.824 -5.987 1.00 97.44 261 VAL A C 1
ATOM 2059 O O . VAL A 1 261 ? 10.466 12.509 -4.987 1.00 97.44 261 VAL A O 1
ATOM 2062 N N . ASP A 1 262 ? 9.254 10.966 -6.068 1.00 97.81 262 ASP A N 1
ATOM 2063 C CA . ASP A 1 262 ? 8.361 10.658 -4.961 1.00 97.81 262 ASP A CA 1
ATOM 2064 C C . ASP A 1 262 ? 8.895 9.437 -4.197 1.00 97.81 262 ASP A C 1
ATOM 2066 O O . ASP A 1 262 ? 9.021 8.348 -4.759 1.00 97.81 262 ASP A O 1
ATOM 2070 N N . VAL A 1 263 ? 9.163 9.598 -2.905 1.00 97.75 263 VAL A N 1
ATOM 2071 C CA . VAL A 1 263 ? 9.375 8.496 -1.961 1.00 97.75 263 VAL A CA 1
ATOM 2072 C C . VAL A 1 263 ? 8.041 8.231 -1.272 1.00 97.75 263 VAL A C 1
ATOM 2074 O O . VAL A 1 263 ? 7.569 9.040 -0.469 1.00 97.75 263 VAL A O 1
ATOM 2077 N N . LEU A 1 264 ? 7.404 7.127 -1.654 1.00 97.69 264 LEU A N 1
ATOM 2078 C CA . LEU A 1 264 ? 6.077 6.727 -1.195 1.00 97.69 264 LEU A CA 1
ATOM 2079 C C . LEU A 1 264 ? 6.209 5.545 -0.240 1.00 97.69 264 LEU A C 1
ATOM 2081 O O . LEU A 1 264 ? 6.654 4.476 -0.654 1.00 97.69 264 LEU A O 1
ATOM 2085 N N . GLU A 1 265 ? 5.800 5.728 1.009 1.00 97.75 265 GLU A N 1
ATOM 2086 C CA . GLU A 1 265 ? 5.864 4.716 2.060 1.00 97.75 265 GLU A CA 1
ATOM 2087 C C . GLU A 1 265 ? 4.473 4.278 2.501 1.00 97.75 265 GLU A C 1
ATOM 2089 O O . GLU A 1 265 ? 3.619 5.098 2.830 1.00 97.75 265 GLU A O 1
ATOM 2094 N N . SER A 1 266 ? 4.270 2.967 2.553 1.00 97.88 266 SER A N 1
ATOM 2095 C CA . SER A 1 266 ? 3.095 2.329 3.128 1.00 97.88 266 SER A CA 1
ATOM 2096 C C . SER A 1 266 ? 3.483 1.653 4.442 1.00 97.88 266 SER A C 1
ATOM 2098 O O . SER A 1 266 ? 4.228 0.672 4.441 1.00 97.88 266 SER A O 1
ATOM 2100 N N . PHE A 1 267 ? 2.969 2.159 5.559 1.00 98.19 267 PHE A N 1
ATOM 2101 C CA . PHE A 1 267 ? 3.220 1.624 6.894 1.00 98.19 267 PHE A CA 1
ATOM 2102 C C . PHE A 1 267 ? 2.154 0.589 7.268 1.00 98.19 267 PHE A C 1
ATOM 2104 O O . PHE A 1 267 ? 0.952 0.862 7.197 1.00 98.19 267 PHE A O 1
ATOM 2111 N N . SER A 1 268 ? 2.582 -0.593 7.694 1.00 98.31 268 SER A N 1
ATOM 2112 C CA . SER A 1 268 ? 1.704 -1.638 8.225 1.00 98.31 268 SER A CA 1
ATOM 2113 C C . SER A 1 268 ? 2.168 -2.031 9.619 1.00 98.31 268 SER A C 1
ATOM 2115 O O . SER A 1 268 ? 3.369 -2.146 9.860 1.00 98.31 268 SER A O 1
ATOM 2117 N N . ALA A 1 269 ? 1.229 -2.220 10.539 1.00 98.25 269 ALA A N 1
ATOM 2118 C CA . ALA A 1 269 ? 1.537 -2.698 11.876 1.00 98.25 269 ALA A CA 1
ATOM 2119 C C . ALA A 1 269 ? 0.369 -3.439 12.512 1.00 98.25 269 ALA A C 1
ATOM 2121 O O . ALA A 1 269 ? -0.798 -3.163 12.239 1.00 98.25 269 ALA A O 1
ATOM 2122 N N . ILE A 1 270 ? 0.732 -4.354 13.399 1.00 98.31 270 ILE A N 1
ATOM 2123 C CA . ILE A 1 270 ? -0.160 -5.050 14.307 1.00 98.31 270 ILE A CA 1
ATOM 2124 C C . ILE A 1 270 ? 0.334 -4.720 15.709 1.00 98.31 270 ILE A C 1
ATOM 2126 O O . ILE A 1 270 ? 1.455 -5.083 16.075 1.00 98.31 270 ILE A O 1
ATOM 2130 N N . LEU A 1 271 ? -0.493 -4.021 16.474 1.00 97.94 271 LEU A N 1
ATOM 2131 C CA . LEU A 1 271 ? -0.223 -3.682 17.866 1.00 97.94 271 LEU A CA 1
ATOM 2132 C C . LEU A 1 271 ? -1.271 -4.318 18.774 1.00 97.94 271 LEU A C 1
ATOM 2134 O O . LEU A 1 271 ? -2.349 -4.692 18.311 1.00 97.94 271 LEU A O 1
ATOM 2138 N N . ASP A 1 272 ? -0.973 -4.403 20.062 1.00 96.81 272 ASP A N 1
ATOM 2139 C CA . ASP A 1 272 ? -1.984 -4.602 21.099 1.00 96.81 272 ASP A CA 1
ATOM 2140 C C . ASP A 1 272 ? -2.306 -3.286 21.831 1.00 96.81 272 ASP A C 1
ATOM 2142 O O . ASP A 1 272 ? -1.683 -2.243 21.603 1.00 96.81 272 ASP A O 1
ATOM 2146 N N . THR A 1 273 ? -3.292 -3.332 22.726 1.00 95.06 273 THR A N 1
ATOM 2147 C CA . THR A 1 273 ? -3.696 -2.194 23.565 1.00 95.06 273 THR A CA 1
ATOM 2148 C C . THR A 1 273 ? -2.680 -1.800 24.639 1.00 95.06 273 THR A C 1
ATOM 2150 O O . THR A 1 273 ? -2.838 -0.742 25.248 1.00 95.06 273 THR A O 1
ATOM 2153 N N . ASN A 1 274 ? -1.633 -2.604 24.844 1.00 94.75 274 ASN A N 1
ATOM 2154 C CA . ASN A 1 274 ? -0.560 -2.383 25.815 1.00 94.75 274 ASN A CA 1
ATOM 2155 C C . ASN A 1 274 ? 0.701 -1.789 25.166 1.00 94.75 274 ASN A C 1
ATOM 2157 O O . ASN A 1 274 ? 1.766 -1.775 25.782 1.00 94.75 274 ASN A O 1
ATOM 2161 N N . HIS A 1 275 ? 0.583 -1.281 23.934 1.00 93.25 275 HIS A N 1
ATOM 2162 C CA . HIS A 1 275 ? 1.675 -0.733 23.127 1.00 93.25 275 HIS A CA 1
ATOM 2163 C C . HIS A 1 275 ? 2.731 -1.759 22.681 1.00 93.25 275 HIS A C 1
ATOM 2165 O O . HIS A 1 275 ? 3.788 -1.360 22.183 1.00 93.25 275 HIS A O 1
ATOM 2171 N N . ASN A 1 276 ? 2.470 -3.064 22.795 1.00 96.44 276 ASN A N 1
ATOM 2172 C CA . ASN A 1 276 ? 3.375 -4.064 22.245 1.00 96.44 276 ASN A CA 1
ATOM 2173 C C . ASN A 1 276 ? 3.202 -4.138 20.728 1.00 96.44 276 ASN A C 1
ATOM 2175 O O . ASN A 1 276 ? 2.092 -4.232 20.196 1.00 96.44 276 ASN A O 1
ATOM 2179 N N . VAL A 1 277 ? 4.330 -4.119 20.022 1.00 97.62 277 VAL A N 1
ATOM 2180 C CA . VAL A 1 277 ? 4.371 -4.251 18.566 1.00 97.62 277 VAL A CA 1
ATOM 2181 C C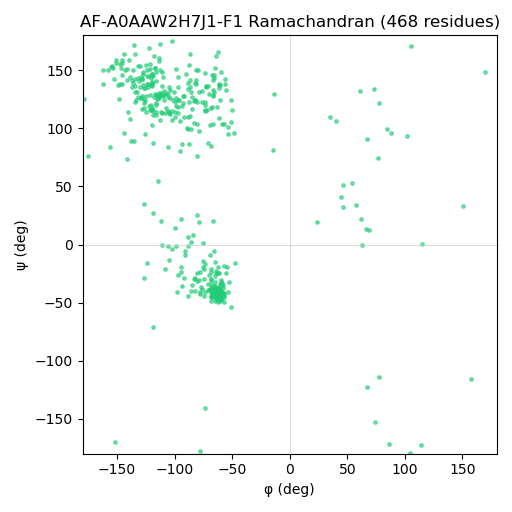 . VAL A 1 277 ? 4.529 -5.726 18.227 1.00 97.62 277 VAL A C 1
ATOM 2183 O O . VAL A 1 277 ? 5.581 -6.309 18.470 1.00 97.62 277 VAL A O 1
ATOM 2186 N N . ILE A 1 278 ? 3.480 -6.334 17.674 1.00 97.44 278 ILE A N 1
ATOM 2187 C CA . ILE A 1 278 ? 3.499 -7.739 17.241 1.00 97.44 278 ILE A CA 1
ATOM 2188 C C . ILE A 1 278 ? 4.229 -7.853 15.900 1.00 97.44 278 ILE A C 1
ATOM 2190 O O . ILE A 1 278 ? 5.023 -8.766 15.694 1.00 97.44 278 ILE A O 1
ATOM 2194 N N . ALA A 1 279 ? 3.948 -6.926 14.984 1.00 98.00 279 ALA A N 1
ATOM 2195 C CA . ALA A 1 279 ? 4.632 -6.814 13.704 1.00 98.00 279 ALA A CA 1
ATOM 2196 C C . ALA A 1 279 ? 4.582 -5.365 13.219 1.00 98.00 279 ALA A C 1
ATOM 2198 O O . ALA A 1 279 ? 3.553 -4.702 13.362 1.00 98.00 279 ALA A O 1
ATOM 2199 N N . SER A 1 280 ? 5.656 -4.885 12.599 1.00 98.00 280 SER A N 1
ATOM 2200 C CA . SER A 1 280 ? 5.657 -3.607 11.892 1.00 98.00 280 SER A CA 1
ATOM 2201 C C . SER A 1 280 ? 6.562 -3.649 10.666 1.00 98.00 280 SER A C 1
ATOM 2203 O O . SER A 1 280 ? 7.660 -4.204 10.682 1.00 98.00 280 SER A O 1
ATOM 2205 N N . GLU A 1 281 ? 6.083 -3.061 9.575 1.00 97.75 281 GLU A N 1
ATOM 2206 C CA . GLU A 1 281 ? 6.787 -3.029 8.300 1.00 97.75 281 GLU A CA 1
ATOM 2207 C C . GLU A 1 281 ? 6.476 -1.732 7.548 1.00 97.75 281 GLU A C 1
ATOM 2209 O O . GLU A 1 281 ? 5.328 -1.286 7.472 1.00 97.75 281 GLU A O 1
ATOM 2214 N N . ILE A 1 282 ? 7.506 -1.142 6.947 1.00 97.81 282 ILE A N 1
ATOM 2215 C CA . ILE A 1 282 ? 7.383 -0.081 5.952 1.00 97.81 282 ILE A CA 1
ATOM 2216 C C . ILE A 1 282 ? 7.693 -0.686 4.589 1.00 97.81 282 ILE A C 1
ATOM 2218 O O . ILE A 1 282 ? 8.836 -1.055 4.323 1.00 97.81 282 ILE A O 1
ATOM 2222 N N . ALA A 1 283 ? 6.698 -0.725 3.710 1.00 97.62 283 ALA A N 1
ATOM 2223 C CA . ALA A 1 283 ? 6.890 -1.024 2.299 1.00 97.62 283 ALA A CA 1
ATOM 2224 C C . ALA A 1 283 ? 6.965 0.295 1.525 1.00 97.62 283 ALA A C 1
ATOM 2226 O O . ALA A 1 283 ? 5.988 1.040 1.457 1.00 97.62 283 ALA A O 1
ATOM 2227 N N . GLY A 1 284 ? 8.128 0.604 0.962 1.00 97.12 284 GLY A N 1
ATOM 2228 C CA . GLY A 1 284 ? 8.381 1.848 0.251 1.00 97.12 284 GLY A CA 1
ATOM 2229 C C . GLY A 1 284 ? 8.620 1.667 -1.243 1.00 97.12 284 GLY A C 1
ATOM 2230 O O . GLY A 1 284 ? 9.006 0.599 -1.725 1.00 97.12 284 GLY A O 1
ATOM 2231 N N . SER A 1 285 ? 8.405 2.739 -1.998 1.00 96.56 285 SER A N 1
ATOM 2232 C CA . SER A 1 285 ? 8.773 2.825 -3.407 1.00 96.56 285 SER A CA 1
ATOM 2233 C C . SER A 1 285 ? 9.309 4.206 -3.755 1.00 96.56 285 SER A C 1
ATOM 2235 O O . SER A 1 285 ? 8.812 5.222 -3.274 1.00 96.56 285 SER A O 1
ATOM 2237 N N . ILE A 1 286 ? 10.331 4.227 -4.602 1.00 96.38 286 ILE A N 1
ATOM 2238 C CA . ILE A 1 286 ? 10.937 5.439 -5.142 1.00 96.38 286 ILE A CA 1
ATOM 2239 C C . ILE A 1 286 ? 10.455 5.560 -6.580 1.00 96.38 286 ILE A C 1
ATOM 2241 O O . ILE A 1 286 ? 10.780 4.721 -7.419 1.00 96.38 286 ILE A O 1
ATOM 2245 N N . VAL A 1 287 ? 9.652 6.578 -6.863 1.00 95.69 287 VAL A N 1
ATOM 2246 C CA . VAL A 1 287 ? 9.033 6.793 -8.171 1.00 95.69 287 VAL A CA 1
ATOM 2247 C C . VAL A 1 287 ? 9.562 8.088 -8.762 1.00 95.69 287 VAL A C 1
ATOM 2249 O O . VAL A 1 287 ? 9.375 9.154 -8.191 1.00 95.69 287 VAL A O 1
ATOM 2252 N N . CYS A 1 288 ? 10.201 8.006 -9.923 1.00 95.19 288 CYS A N 1
ATOM 2253 C CA . CYS A 1 288 ? 10.655 9.168 -10.671 1.00 95.19 288 CYS A CA 1
ATOM 2254 C C . CYS A 1 288 ? 9.654 9.479 -11.781 1.00 95.19 288 CYS A C 1
ATOM 2256 O O . CYS A 1 288 ? 9.415 8.651 -12.661 1.00 95.19 288 CYS A O 1
ATOM 2258 N N . ARG A 1 289 ? 9.063 10.673 -11.741 1.00 95.06 289 ARG A N 1
ATOM 2259 C CA . ARG A 1 289 ? 8.270 11.229 -12.835 1.00 95.06 289 ARG A CA 1
ATOM 2260 C C . ARG A 1 289 ? 9.088 12.277 -13.553 1.00 95.06 289 ARG A C 1
ATOM 2262 O O . ARG A 1 289 ? 9.582 13.215 -12.934 1.00 95.06 289 ARG A O 1
ATOM 2269 N N . THR A 1 290 ? 9.209 12.128 -14.856 1.00 93.19 290 THR A N 1
ATOM 2270 C CA . THR A 1 290 ? 9.998 13.033 -15.683 1.00 93.19 290 THR A CA 1
ATOM 2271 C C . THR A 1 290 ? 9.079 13.846 -16.570 1.00 93.19 290 THR A C 1
ATOM 2273 O O . THR A 1 290 ? 8.018 13.381 -16.977 1.00 93.19 290 THR A O 1
ATOM 2276 N N . SER A 1 291 ? 9.484 15.072 -16.863 1.00 91.75 291 SER A N 1
ATOM 2277 C CA . SER A 1 291 ? 8.877 15.931 -17.872 1.00 91.75 291 SER A CA 1
ATOM 2278 C C . SER A 1 291 ? 10.023 16.549 -18.654 1.00 91.75 291 SER A C 1
ATOM 2280 O O . SER A 1 291 ? 10.557 17.588 -18.275 1.00 91.75 291 SER A O 1
ATOM 2282 N N . PHE A 1 292 ? 10.461 15.861 -19.708 1.00 89.00 292 PHE A N 1
ATOM 2283 C CA . PHE A 1 292 ? 11.614 16.264 -20.510 1.00 89.00 292 PHE A CA 1
ATOM 2284 C C . PHE A 1 292 ? 11.215 16.511 -21.957 1.00 89.00 292 PHE A C 1
ATOM 2286 O O . PHE A 1 292 ? 10.360 15.817 -22.501 1.00 89.00 292 PHE A O 1
ATOM 2293 N N . ALA A 1 293 ? 11.882 17.467 -22.604 1.00 86.38 293 ALA A N 1
ATOM 2294 C CA . ALA A 1 293 ? 11.672 17.741 -24.025 1.00 86.38 293 ALA A CA 1
ATOM 2295 C C . ALA A 1 293 ? 12.314 16.684 -24.943 1.00 86.38 293 ALA A C 1
ATOM 2297 O O . ALA A 1 293 ? 11.917 16.553 -26.101 1.00 86.38 293 ALA A O 1
ATOM 2298 N N . LYS A 1 294 ? 13.303 15.935 -24.439 1.00 87.19 294 LYS A N 1
ATOM 2299 C CA . LYS A 1 294 ? 14.021 14.857 -25.137 1.00 87.19 294 LYS A CA 1
ATOM 2300 C C . LYS A 1 294 ? 14.352 13.733 -24.159 1.00 87.19 294 LYS A C 1
ATOM 2302 O O . LYS A 1 294 ? 14.294 13.938 -22.948 1.00 87.19 294 LYS A O 1
ATOM 2307 N N . MET A 1 295 ? 14.703 12.561 -24.682 1.00 87.38 295 MET A N 1
ATOM 2308 C CA . MET A 1 295 ? 15.207 11.458 -23.865 1.00 87.38 295 MET A CA 1
ATOM 2309 C C . MET A 1 295 ? 16.422 11.924 -23.051 1.00 87.38 295 MET A C 1
ATOM 2311 O O . MET A 1 295 ? 17.316 12.584 -23.583 1.00 87.38 295 MET A O 1
ATOM 2315 N N . CYS A 1 296 ? 16.426 11.610 -21.760 1.00 89.88 296 CYS A N 1
ATOM 2316 C CA . CYS A 1 296 ? 17.479 11.995 -20.829 1.00 89.88 296 CYS A CA 1
ATOM 2317 C C . CYS A 1 296 ? 17.853 10.790 -19.968 1.00 89.88 296 CYS A C 1
ATOM 2319 O O . CYS A 1 296 ? 16.973 10.073 -19.483 1.00 89.88 296 CYS A O 1
ATOM 2321 N N . GLU A 1 297 ? 19.152 10.590 -19.771 1.00 92.19 297 GLU A N 1
ATOM 2322 C CA . GLU A 1 297 ? 19.672 9.682 -18.753 1.00 92.19 297 GLU A CA 1
ATOM 2323 C C . GLU A 1 297 ? 19.608 10.385 -17.404 1.00 92.19 297 GLU A C 1
ATOM 2325 O O . GLU A 1 297 ? 20.047 11.528 -17.277 1.00 92.19 297 GLU A O 1
ATOM 2330 N N . ILE A 1 298 ? 19.064 9.707 -16.401 1.00 93.88 298 ILE A N 1
ATOM 2331 C CA . ILE A 1 298 ? 18.902 10.219 -15.047 1.00 93.88 298 ILE A CA 1
ATOM 2332 C C . ILE A 1 298 ? 19.601 9.281 -14.084 1.00 93.88 298 ILE A C 1
ATOM 2334 O O . ILE A 1 298 ? 19.405 8.067 -14.128 1.00 93.88 298 ILE A O 1
ATOM 2338 N N . ARG A 1 299 ? 20.343 9.870 -13.152 1.00 95.44 299 ARG A N 1
ATOM 2339 C CA . ARG A 1 299 ? 20.912 9.192 -11.995 1.00 95.44 299 ARG A CA 1
ATOM 2340 C C . ARG A 1 299 ? 20.311 9.763 -10.724 1.00 95.44 299 ARG A C 1
ATOM 2342 O O . ARG A 1 299 ? 20.425 10.964 -10.467 1.00 95.44 299 ARG A O 1
ATOM 2349 N N . VAL A 1 300 ? 19.683 8.908 -9.929 1.00 96.00 300 VAL A N 1
ATOM 2350 C CA . VAL A 1 300 ? 19.105 9.269 -8.632 1.00 96.00 300 VAL A CA 1
ATOM 2351 C C . VAL A 1 300 ? 19.924 8.617 -7.534 1.00 96.00 300 VAL A C 1
ATOM 2353 O O . VAL A 1 300 ? 19.936 7.396 -7.407 1.00 96.00 300 VAL A O 1
ATOM 2356 N N . ALA A 1 301 ? 20.609 9.440 -6.744 1.00 96.56 301 ALA A N 1
ATOM 2357 C CA . ALA A 1 301 ? 21.357 8.995 -5.577 1.00 96.56 301 ALA A CA 1
ATOM 2358 C C . ALA A 1 301 ? 20.473 9.079 -4.332 1.00 96.56 301 ALA A C 1
ATOM 2360 O O . ALA A 1 301 ? 19.900 10.132 -4.035 1.00 96.56 301 ALA A O 1
ATOM 2361 N N . VAL A 1 302 ? 20.391 7.982 -3.590 1.00 96.44 302 VAL A N 1
ATOM 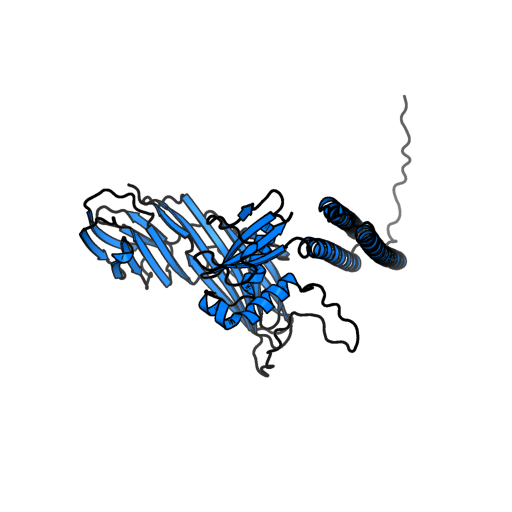2362 C CA . VAL A 1 302 ? 19.529 7.813 -2.423 1.00 96.44 302 VAL A CA 1
ATOM 2363 C C . VAL A 1 302 ? 20.368 7.314 -1.253 1.00 96.44 302 VAL A C 1
ATOM 2365 O O . VAL A 1 302 ? 21.069 6.315 -1.377 1.00 96.44 302 VAL A O 1
ATOM 2368 N N . SER A 1 303 ? 20.291 7.995 -0.112 1.00 95.69 303 SER A N 1
ATOM 2369 C CA . SER A 1 303 ? 20.774 7.461 1.160 1.00 95.69 303 SER A CA 1
ATOM 2370 C C . SER A 1 303 ? 19.715 6.529 1.718 1.00 95.69 303 SER A C 1
ATOM 2372 O O . SER A 1 303 ? 18.567 6.932 1.919 1.00 95.69 303 SER A O 1
ATOM 2374 N N . ALA A 1 304 ? 20.105 5.288 1.953 1.00 89.19 304 ALA A N 1
ATOM 2375 C CA . ALA A 1 304 ? 19.259 4.258 2.513 1.00 89.19 304 ALA A CA 1
ATOM 2376 C C . ALA A 1 304 ? 19.724 3.962 3.941 1.00 89.19 304 ALA A C 1
ATOM 2378 O O . ALA A 1 304 ? 20.914 3.760 4.186 1.00 89.19 304 ALA A O 1
ATOM 2379 N N . GLY A 1 305 ? 18.785 3.984 4.890 1.00 86.12 305 GLY A N 1
ATOM 2380 C CA . GLY A 1 305 ? 19.027 3.482 6.239 1.00 86.12 305 GLY A CA 1
ATOM 2381 C C . GLY A 1 305 ? 19.075 1.954 6.246 1.00 86.12 305 GLY A C 1
ATOM 2382 O O . GLY A 1 305 ? 19.578 1.321 5.323 1.00 86.12 305 GLY A O 1
ATOM 2383 N N . ASP A 1 306 ? 18.494 1.360 7.279 1.00 90.38 306 ASP A N 1
ATOM 2384 C CA . ASP A 1 306 ? 18.296 -0.086 7.349 1.00 90.38 306 ASP A CA 1
ATOM 2385 C C . ASP A 1 306 ? 17.063 -0.486 6.522 1.00 90.38 306 ASP A C 1
ATOM 2387 O O . ASP A 1 306 ? 15.957 -0.627 7.046 1.00 90.38 306 ASP A O 1
ATOM 2391 N N . VAL A 1 307 ? 17.218 -0.513 5.196 1.00 93.81 307 VAL A N 1
ATOM 2392 C CA . VAL A 1 307 ? 16.164 -0.918 4.257 1.00 93.81 307 VAL A CA 1
ATOM 2393 C C . VAL A 1 307 ? 16.687 -1.978 3.297 1.00 93.81 307 VAL A C 1
ATOM 2395 O O . VAL A 1 307 ? 17.821 -1.917 2.823 1.00 93.81 307 VAL A O 1
ATOM 2398 N N . GLU A 1 308 ? 15.824 -2.928 2.968 1.00 92.94 308 GLU A N 1
ATOM 2399 C CA . GLU A 1 308 ? 16.076 -3.980 1.994 1.00 92.94 308 GLU A CA 1
ATOM 2400 C C . GLU A 1 308 ? 15.423 -3.587 0.666 1.00 92.94 308 GLU A C 1
ATOM 2402 O O . GLU A 1 308 ? 14.196 -3.543 0.560 1.00 92.94 308 GLU A O 1
ATOM 2407 N N . PHE A 1 309 ? 16.222 -3.261 -0.353 1.00 92.62 309 PHE A N 1
ATOM 2408 C CA . PHE A 1 309 ? 15.692 -3.008 -1.693 1.00 92.62 309 PHE A CA 1
ATOM 2409 C C . PHE A 1 309 ? 15.218 -4.314 -2.341 1.00 92.62 309 PHE A C 1
ATOM 2411 O O . PHE A 1 309 ? 15.898 -5.332 -2.280 1.00 92.62 309 PHE A O 1
ATOM 2418 N N . THR A 1 310 ? 14.052 -4.271 -2.983 1.00 86.88 310 THR A N 1
ATOM 2419 C CA . THR A 1 310 ? 13.414 -5.410 -3.652 1.00 86.88 310 THR A CA 1
ATOM 2420 C C . THR A 1 310 ? 13.229 -5.124 -5.146 1.00 86.88 310 THR A C 1
ATOM 2422 O O . THR A 1 310 ? 12.840 -4.020 -5.541 1.00 86.88 310 THR A O 1
ATOM 2425 N N . GLY A 1 311 ? 13.480 -6.138 -5.981 1.00 73.38 311 GLY A N 1
ATOM 2426 C CA . GLY A 1 311 ? 13.384 -6.070 -7.446 1.00 73.38 311 GLY A CA 1
ATOM 2427 C C . GLY A 1 311 ? 14.740 -6.020 -8.162 1.00 73.38 311 GLY A C 1
ATOM 2428 O O . GLY A 1 311 ? 15.781 -5.860 -7.537 1.00 73.38 311 GLY A O 1
ATOM 2429 N N . GLU A 1 312 ? 14.713 -6.151 -9.488 1.00 59.59 312 GLU A N 1
ATOM 2430 C CA . GLU A 1 312 ? 15.894 -6.294 -10.368 1.00 59.59 312 GLU A CA 1
ATOM 2431 C C . GLU A 1 312 ? 16.604 -4.973 -10.700 1.00 59.59 312 GLU A C 1
ATOM 2433 O O . GLU A 1 312 ? 17.210 -4.813 -11.757 1.00 59.59 312 GLU A O 1
ATOM 2438 N N . VAL A 1 313 ? 16.486 -3.964 -9.846 1.00 63.03 313 VAL A N 1
ATOM 2439 C CA . VAL A 1 313 ? 16.975 -2.639 -10.216 1.00 63.03 313 VAL A CA 1
ATOM 2440 C C . VAL A 1 313 ? 18.498 -2.630 -10.169 1.00 63.03 313 VAL A C 1
ATOM 2442 O O . VAL A 1 313 ? 19.100 -2.810 -9.109 1.00 63.03 313 VAL A O 1
ATOM 2445 N N . VAL A 1 314 ? 19.103 -2.343 -11.321 1.00 64.44 314 VAL A N 1
ATOM 2446 C CA . VAL A 1 314 ? 20.528 -2.048 -11.461 1.00 64.44 314 VAL A CA 1
ATOM 2447 C C . VAL A 1 314 ? 20.847 -0.837 -10.585 1.00 64.44 314 VAL A C 1
ATOM 2449 O O . VAL A 1 314 ? 20.492 0.300 -10.902 1.00 64.44 314 VAL A O 1
ATOM 2452 N N . SER A 1 315 ? 21.469 -1.087 -9.434 1.00 78.62 315 SER A N 1
ATOM 2453 C CA . SER A 1 315 ? 21.920 -0.038 -8.529 1.00 78.62 315 SER A CA 1
ATOM 2454 C C . SER A 1 315 ? 23.395 -0.209 -8.219 1.00 78.62 315 SER A C 1
ATOM 2456 O O . SER A 1 315 ? 23.859 -1.306 -7.908 1.00 78.62 315 SER A O 1
ATOM 2458 N N . THR A 1 316 ? 24.131 0.895 -8.271 1.00 80.31 316 THR A N 1
ATOM 2459 C CA . THR A 1 316 ? 25.519 0.926 -7.812 1.00 80.31 316 THR A CA 1
ATOM 2460 C C . THR A 1 316 ? 25.515 1.377 -6.359 1.00 80.31 316 THR A C 1
ATOM 2462 O O . THR A 1 316 ? 25.045 2.476 -6.041 1.00 80.31 316 THR A O 1
ATOM 2465 N N . ARG A 1 317 ? 26.013 0.522 -5.460 1.00 83.25 317 ARG A N 1
ATOM 2466 C CA . ARG A 1 317 ? 26.106 0.815 -4.026 1.00 83.25 317 ARG A CA 1
ATOM 2467 C C . ARG A 1 317 ? 27.495 1.340 -3.681 1.00 83.25 317 ARG A C 1
ATOM 2469 O O . ARG A 1 317 ? 28.492 0.662 -3.901 1.00 83.25 317 ARG A O 1
ATOM 2476 N N . CYS A 1 318 ? 27.545 2.515 -3.065 1.00 79.94 318 CYS A N 1
ATOM 2477 C CA . CYS A 1 318 ? 28.752 3.080 -2.474 1.00 79.94 318 CYS A CA 1
ATOM 2478 C C . CYS A 1 318 ? 28.462 3.432 -1.007 1.00 79.94 318 CYS A C 1
ATOM 2480 O O . CYS A 1 318 ? 27.899 4.483 -0.699 1.00 79.94 318 CYS A O 1
ATOM 2482 N N . GLY A 1 319 ? 28.801 2.524 -0.088 1.00 85.62 319 GLY A N 1
ATOM 2483 C CA . GLY A 1 319 ? 28.465 2.664 1.333 1.00 85.62 319 GLY A CA 1
ATOM 2484 C C . GLY A 1 319 ? 26.954 2.569 1.589 1.00 85.62 319 GLY A C 1
ATOM 2485 O O . GLY A 1 319 ? 26.326 1.563 1.251 1.00 85.62 319 GLY A O 1
ATOM 2486 N N . SER A 1 320 ? 26.374 3.607 2.199 1.00 86.94 320 SER A N 1
ATOM 2487 C CA . SER A 1 320 ? 24.924 3.749 2.428 1.00 86.94 320 SER A CA 1
ATOM 2488 C C . SER A 1 320 ? 24.180 4.427 1.270 1.00 86.94 320 SER A C 1
ATOM 2490 O O . SER A 1 320 ? 22.964 4.613 1.338 1.00 86.94 320 SER A O 1
ATOM 2492 N N . VAL A 1 321 ? 24.899 4.823 0.215 1.00 92.50 321 VAL A N 1
ATOM 2493 C CA . VAL A 1 321 ? 24.320 5.503 -0.944 1.00 92.50 321 VAL A CA 1
ATOM 2494 C C . VAL A 1 321 ? 24.091 4.504 -2.069 1.00 92.50 321 VAL A C 1
ATOM 2496 O O . VAL A 1 321 ? 25.011 3.809 -2.501 1.00 92.50 321 VAL A O 1
ATOM 2499 N N . HIS A 1 322 ? 22.860 4.472 -2.562 1.00 93.12 322 HIS A N 1
ATOM 2500 C CA . HIS A 1 322 ? 22.438 3.708 -3.726 1.00 93.12 322 HIS A CA 1
ATOM 2501 C C . HIS A 1 322 ? 22.193 4.669 -4.882 1.00 93.12 322 HIS A C 1
ATOM 2503 O O . HIS A 1 322 ? 21.497 5.671 -4.717 1.00 93.12 322 HIS A O 1
ATOM 2509 N N . THR A 1 323 ? 22.767 4.378 -6.045 1.00 94.56 323 THR A N 1
ATOM 2510 C CA . THR A 1 323 ? 22.525 5.155 -7.265 1.00 94.56 323 THR A CA 1
ATOM 2511 C C . THR A 1 323 ? 21.705 4.328 -8.234 1.00 94.56 323 THR A C 1
ATOM 2513 O O . THR A 1 323 ? 22.112 3.224 -8.586 1.00 94.56 323 THR A O 1
ATOM 2516 N N . PHE A 1 324 ? 20.568 4.873 -8.655 1.00 93.44 324 PHE A N 1
ATOM 2517 C CA . PHE A 1 324 ? 19.676 4.279 -9.643 1.00 93.44 324 PHE A CA 1
ATOM 2518 C C . PHE A 1 324 ? 19.816 5.026 -10.961 1.00 93.44 324 PHE A C 1
ATOM 2520 O O . PHE A 1 324 ? 19.681 6.252 -10.985 1.00 93.44 324 PHE A O 1
ATOM 2527 N N . GLU A 1 325 ? 20.075 4.295 -12.039 1.00 91.62 325 GLU A N 1
ATOM 2528 C CA . GLU A 1 325 ? 20.214 4.859 -13.379 1.00 91.62 325 GLU A CA 1
ATOM 2529 C C . GLU A 1 325 ? 19.015 4.451 -14.234 1.00 91.62 325 GLU A C 1
ATOM 2531 O O . GLU A 1 325 ? 18.610 3.292 -14.247 1.00 91.62 325 GLU A O 1
ATOM 2536 N N . THR A 1 326 ? 18.414 5.412 -14.930 1.00 89.69 326 THR A N 1
ATOM 2537 C CA . THR A 1 326 ? 17.322 5.149 -15.870 1.00 89.69 326 THR A CA 1
ATOM 2538 C C . THR A 1 326 ? 17.387 6.130 -17.024 1.00 89.69 326 THR A C 1
ATOM 2540 O O . THR A 1 326 ? 17.798 7.277 -16.862 1.00 89.69 326 THR A O 1
ATOM 2543 N N . THR A 1 327 ? 16.903 5.718 -18.186 1.00 86.62 327 THR A N 1
ATOM 2544 C CA . THR A 1 327 ? 16.526 6.642 -19.253 1.00 86.62 327 THR A CA 1
ATOM 2545 C C . THR A 1 327 ? 15.027 6.886 -19.190 1.00 86.62 327 THR A C 1
ATOM 2547 O O . THR A 1 327 ? 14.257 6.005 -18.807 1.00 86.62 327 THR A O 1
ATOM 2550 N N . GLY A 1 328 ? 14.590 8.103 -19.497 1.00 77.88 328 GLY A N 1
ATOM 2551 C CA . GLY A 1 328 ? 13.169 8.424 -19.467 1.00 77.88 328 GLY A CA 1
ATOM 2552 C C . GLY A 1 328 ? 12.806 9.585 -20.374 1.00 77.88 328 GLY A C 1
ATOM 2553 O O . GLY A 1 328 ? 13.615 10.478 -20.635 1.00 77.88 328 GLY A O 1
ATOM 2554 N N . TYR A 1 329 ? 11.560 9.569 -20.831 1.00 79.19 329 TYR A N 1
ATOM 2555 C CA . TYR A 1 329 ? 10.927 10.656 -21.560 1.00 79.19 329 TYR A CA 1
ATOM 2556 C C . TYR A 1 329 ? 9.481 10.770 -21.090 1.00 79.19 329 TYR A C 1
ATOM 2558 O O . TYR A 1 329 ? 8.697 9.852 -21.304 1.00 79.19 329 TYR A O 1
ATOM 2566 N N . SER A 1 330 ? 9.144 11.882 -20.434 1.00 78.44 330 SER A N 1
ATOM 2567 C CA . SER A 1 330 ? 7.786 12.182 -19.957 1.00 78.44 330 SER A CA 1
ATOM 2568 C C . SER A 1 330 ? 7.073 10.998 -19.271 1.00 78.44 330 SER A C 1
ATOM 2570 O O . SER A 1 330 ? 5.892 10.745 -19.516 1.00 78.44 330 SER A O 1
ATOM 2572 N N . SER A 1 331 ? 7.795 10.236 -18.447 1.00 83.31 331 SER A N 1
ATOM 2573 C CA . SER A 1 331 ? 7.375 8.918 -17.957 1.00 83.31 331 SER A CA 1
ATOM 2574 C C . SER A 1 331 ? 7.379 8.844 -16.432 1.00 83.31 331 SER A C 1
ATOM 2576 O O . SER A 1 331 ? 8.142 9.541 -15.765 1.00 83.31 331 SER A O 1
ATOM 2578 N N . SER A 1 332 ? 6.558 7.952 -15.869 1.00 89.75 332 SER A N 1
ATOM 2579 C CA . SER A 1 332 ? 6.590 7.591 -14.447 1.00 89.75 332 SER A CA 1
ATOM 2580 C C . SER A 1 332 ? 7.250 6.226 -14.286 1.00 89.75 332 SER A C 1
ATOM 2582 O O . SER A 1 332 ? 6.678 5.215 -14.685 1.00 89.75 332 SER A O 1
ATOM 2584 N N . ILE A 1 333 ? 8.435 6.193 -13.683 1.00 90.69 333 ILE A N 1
ATOM 2585 C CA . ILE A 1 333 ? 9.258 4.990 -13.532 1.00 90.69 333 ILE A CA 1
ATOM 2586 C C . ILE A 1 333 ? 9.415 4.686 -12.044 1.00 90.69 333 ILE A C 1
ATOM 2588 O O . ILE A 1 333 ? 9.768 5.564 -11.256 1.00 90.69 333 ILE A O 1
ATOM 2592 N N . VAL A 1 334 ? 9.150 3.442 -11.641 1.00 92.75 334 VAL A N 1
ATOM 2593 C CA . VAL A 1 334 ? 9.478 2.976 -10.287 1.00 92.75 334 VAL A CA 1
ATOM 2594 C C . VAL A 1 334 ? 10.959 2.631 -10.282 1.00 92.75 334 VAL A C 1
ATOM 2596 O O . VAL A 1 334 ? 11.344 1.601 -10.822 1.00 92.75 334 VAL A O 1
ATOM 2599 N N . LEU A 1 335 ? 11.772 3.507 -9.695 1.00 93.19 335 LEU A N 1
ATOM 2600 C CA . LEU A 1 335 ? 13.213 3.314 -9.598 1.00 93.19 335 LEU A CA 1
ATOM 2601 C C . LEU A 1 335 ? 13.547 2.168 -8.667 1.00 93.19 335 LEU A C 1
ATOM 2603 O O . LEU A 1 335 ? 14.400 1.376 -9.003 1.00 93.19 335 LEU A O 1
ATOM 2607 N N . ALA A 1 336 ? 12.898 2.074 -7.509 1.00 94.56 336 ALA A N 1
ATOM 2608 C CA . ALA A 1 336 ? 13.159 1.000 -6.561 1.00 94.56 336 ALA A CA 1
ATOM 2609 C C . ALA A 1 336 ? 11.949 0.742 -5.673 1.00 94.56 336 ALA A C 1
ATOM 2611 O O . ALA A 1 336 ? 11.145 1.642 -5.415 1.00 94.56 336 ALA A O 1
ATOM 2612 N N . ARG A 1 337 ? 11.840 -0.486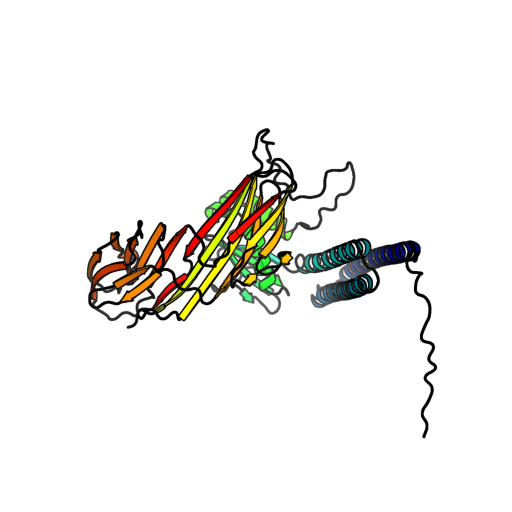 -5.170 1.00 95.44 337 ARG A N 1
ATOM 2613 C CA . ARG A 1 337 ? 10.990 -0.817 -4.025 1.00 95.44 337 ARG A CA 1
ATOM 2614 C C . ARG A 1 337 ? 11.882 -1.205 -2.864 1.00 95.44 337 ARG A C 1
ATOM 2616 O O . ARG A 1 337 ? 12.979 -1.704 -3.085 1.00 95.44 337 ARG A O 1
ATOM 2623 N N . TYR A 1 338 ? 11.435 -0.969 -1.644 1.00 96.00 338 TYR A N 1
ATOM 2624 C CA . TYR A 1 338 ? 12.177 -1.366 -0.457 1.00 96.00 338 TYR A CA 1
ATOM 2625 C C . TYR A 1 338 ? 11.246 -1.768 0.673 1.00 96.00 338 TYR A C 1
ATOM 2627 O O . TYR A 1 338 ? 10.077 -1.385 0.699 1.00 96.00 338 TYR A O 1
ATOM 2635 N N . ILE A 1 339 ? 11.779 -2.546 1.603 1.00 96.88 339 ILE A N 1
ATOM 2636 C CA . ILE A 1 339 ? 11.093 -2.989 2.807 1.00 96.88 339 ILE A CA 1
ATOM 2637 C C . ILE A 1 339 ? 11.974 -2.646 4.006 1.00 96.88 339 ILE A C 1
ATOM 2639 O O . ILE A 1 339 ? 13.187 -2.836 3.972 1.00 96.88 339 ILE A O 1
ATOM 2643 N N . ARG A 1 340 ? 11.366 -2.136 5.075 1.00 96.88 340 ARG A N 1
ATOM 2644 C CA . ARG A 1 340 ? 12.000 -2.001 6.388 1.00 96.88 340 ARG A CA 1
ATOM 2645 C C . ARG A 1 340 ? 11.122 -2.656 7.434 1.00 96.88 340 ARG A C 1
ATOM 2647 O O . ARG A 1 340 ? 9.995 -2.213 7.643 1.00 96.88 340 ARG A O 1
ATOM 2654 N N . ARG A 1 341 ? 11.648 -3.687 8.085 1.00 97.06 341 ARG A N 1
ATOM 2655 C CA . ARG A 1 341 ? 10.977 -4.374 9.191 1.00 97.06 341 ARG A CA 1
ATOM 2656 C C . ARG A 1 341 ? 11.274 -3.669 10.513 1.00 97.06 341 ARG A C 1
ATOM 2658 O O . ARG A 1 341 ? 12.171 -2.827 10.582 1.00 97.06 341 ARG A O 1
ATOM 2665 N N . ASP A 1 342 ? 10.470 -3.976 11.524 1.00 95.75 342 ASP A N 1
ATOM 2666 C CA . ASP A 1 342 ? 10.649 -3.527 12.909 1.00 95.75 342 ASP A CA 1
ATOM 2667 C C . ASP A 1 342 ? 10.699 -1.994 13.049 1.00 95.75 342 ASP A C 1
ATOM 2669 O O . ASP A 1 342 ? 11.410 -1.413 13.873 1.00 95.75 342 ASP A O 1
ATOM 2673 N N . ALA A 1 343 ? 9.935 -1.298 12.204 1.00 95.75 343 ALA A N 1
ATOM 2674 C CA . ALA A 1 343 ? 9.809 0.147 12.278 1.00 95.75 343 ALA A CA 1
ATOM 2675 C C . ALA A 1 343 ? 8.968 0.554 13.497 1.00 95.75 343 ALA A C 1
ATOM 2677 O O . ALA A 1 343 ? 7.908 -0.019 13.754 1.00 95.75 343 ALA A O 1
ATOM 2678 N N . ALA A 1 344 ? 9.412 1.581 14.227 1.00 96.69 344 ALA A N 1
ATOM 2679 C CA . ALA A 1 344 ? 8.642 2.138 15.333 1.00 96.69 344 ALA A CA 1
ATOM 2680 C C . ALA A 1 344 ? 7.287 2.667 14.813 1.00 96.69 344 ALA A C 1
ATOM 2682 O O . ALA A 1 344 ? 7.288 3.495 13.894 1.00 96.69 344 ALA A O 1
ATOM 2683 N N . PRO A 1 345 ? 6.147 2.208 15.357 1.00 97.44 345 PRO A N 1
ATOM 2684 C CA . PRO A 1 345 ? 4.841 2.645 14.890 1.00 97.44 345 PRO A CA 1
ATOM 2685 C C . PRO A 1 345 ? 4.622 4.137 15.188 1.00 97.44 345 PRO A C 1
ATOM 2687 O O . PRO A 1 345 ? 4.858 4.576 16.315 1.00 97.44 345 PRO A O 1
ATOM 2690 N N . PRO A 1 346 ? 4.175 4.942 14.211 1.00 97.00 346 PRO A N 1
ATOM 2691 C CA . PRO A 1 346 ? 4.025 6.385 14.396 1.00 97.00 346 PRO A CA 1
ATOM 2692 C C . PRO A 1 346 ? 2.809 6.772 15.239 1.00 97.00 346 PRO A C 1
ATOM 2694 O O . PRO A 1 346 ? 2.756 7.890 15.749 1.00 97.00 346 PRO A O 1
ATOM 2697 N N . VAL A 1 347 ? 1.838 5.863 15.367 1.00 97.56 347 VAL A N 1
ATOM 2698 C CA . VAL A 1 347 ? 0.577 6.072 16.082 1.00 97.56 347 VAL A CA 1
ATOM 2699 C C . VAL A 1 347 ? 0.293 4.866 16.967 1.00 97.56 347 VAL A C 1
ATOM 2701 O O . VAL A 1 347 ? 0.177 3.747 16.485 1.00 97.56 347 VAL A O 1
ATOM 2704 N N .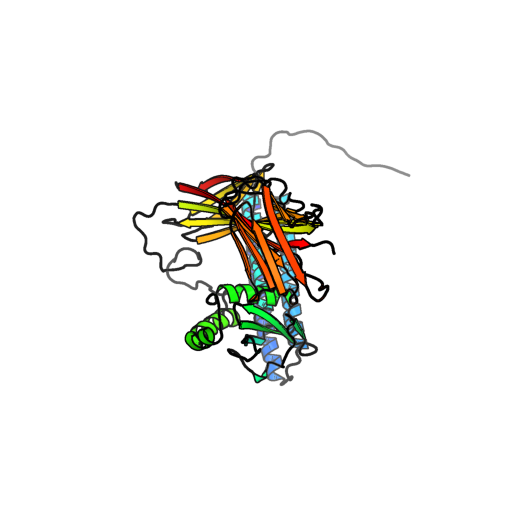 THR A 1 348 ? 0.124 5.050 18.262 1.00 97.94 348 THR A N 1
ATOM 2705 C CA . THR A 1 348 ? -0.295 3.963 19.155 1.00 97.94 348 THR A CA 1
ATOM 2706 C C . THR A 1 348 ? -1.655 4.284 19.747 1.00 97.94 348 THR A C 1
ATOM 2708 O O . THR A 1 348 ? -1.998 5.453 19.914 1.00 97.94 348 THR A O 1
ATOM 2711 N N . LEU A 1 349 ? -2.446 3.247 20.009 1.00 98.12 349 LEU A N 1
ATOM 2712 C CA . LEU A 1 349 ? -3.765 3.361 20.615 1.00 98.12 349 LEU A CA 1
ATOM 2713 C C . LEU A 1 349 ? -3.795 2.433 21.823 1.00 98.12 349 LEU A C 1
ATOM 2715 O O . LEU A 1 349 ? -3.595 1.230 21.667 1.00 98.12 349 LEU A O 1
ATOM 2719 N N . SER A 1 350 ? -4.053 2.983 23.000 1.00 97.31 350 SER A N 1
ATOM 2720 C CA . SER A 1 350 ? -4.197 2.213 24.232 1.00 97.31 350 SER A CA 1
ATOM 2721 C C . SER A 1 350 ? -5.593 2.359 24.811 1.00 97.31 350 SER A C 1
ATOM 2723 O O . SER A 1 350 ? -6.288 3.356 24.592 1.00 97.31 350 SER A O 1
ATOM 2725 N N . ARG A 1 351 ? -6.027 1.323 25.531 1.00 96.12 351 ARG A N 1
ATOM 2726 C CA . ARG A 1 351 ? -7.307 1.311 26.240 1.00 96.12 351 ARG A CA 1
ATOM 2727 C C . ARG A 1 351 ? -7.110 1.942 27.616 1.00 96.12 351 ARG A C 1
ATOM 2729 O O . ARG A 1 351 ? -6.184 1.587 28.338 1.00 96.12 351 ARG A O 1
ATOM 2736 N N . THR A 1 352 ? -7.984 2.872 27.975 1.00 96.25 352 THR A N 1
ATOM 2737 C CA . THR A 1 352 ? -8.036 3.499 29.302 1.00 96.25 352 THR A CA 1
ATOM 2738 C C . THR A 1 352 ? -9.325 3.092 30.016 1.00 96.25 352 THR A C 1
ATOM 2740 O O . THR A 1 352 ? -10.205 2.473 29.418 1.00 96.25 352 THR A O 1
ATOM 2743 N N . GLU A 1 353 ? -9.470 3.447 31.296 1.00 95.19 353 GLU A N 1
ATOM 2744 C CA . GLU A 1 353 ? -10.693 3.154 32.062 1.00 95.19 353 GLU A CA 1
ATOM 2745 C C . GLU A 1 353 ? -11.947 3.806 31.455 1.00 95.19 353 GLU A C 1
ATOM 2747 O O . GLU A 1 353 ? -13.035 3.238 31.505 1.00 95.19 353 GLU A O 1
ATOM 2752 N N . GLU A 1 354 ? -11.801 4.994 30.857 1.00 95.19 354 GLU A N 1
ATOM 2753 C CA . GLU A 1 354 ? -12.921 5.765 30.305 1.00 95.19 354 GLU A CA 1
ATOM 2754 C C . GLU A 1 354 ? -13.045 5.677 28.773 1.00 95.19 354 GLU A C 1
ATOM 2756 O O . GLU A 1 354 ? -13.987 6.240 28.206 1.00 95.19 354 GLU A O 1
ATOM 2761 N N . GLY A 1 355 ? -12.114 5.005 28.087 1.00 96.25 355 GLY A N 1
ATOM 2762 C CA . GLY A 1 355 ? -12.111 4.880 26.631 1.00 96.25 355 GLY A CA 1
ATOM 2763 C C . GLY A 1 355 ? -10.731 4.565 26.057 1.00 96.25 355 GLY A C 1
ATOM 2764 O O . GLY A 1 355 ? -10.195 3.486 26.295 1.00 96.25 355 GLY A O 1
ATOM 2765 N N . TYR A 1 356 ? -10.176 5.482 25.261 1.00 97.81 356 TYR A N 1
ATOM 2766 C CA . TYR A 1 356 ? -8.938 5.272 24.506 1.00 97.81 356 TYR A CA 1
ATOM 2767 C C . TYR A 1 356 ? -8.015 6.495 24.529 1.00 97.81 356 TYR A C 1
ATOM 2769 O O . TYR A 1 356 ? -8.485 7.633 24.474 1.00 97.81 356 TYR A O 1
ATOM 2777 N N . GLU A 1 357 ? -6.704 6.254 24.560 1.00 98.06 357 GLU A N 1
ATOM 2778 C CA . GLU A 1 357 ? -5.660 7.266 24.354 1.00 98.06 357 GLU A CA 1
ATOM 2779 C C . GLU A 1 357 ? -4.940 6.984 23.028 1.00 98.06 357 GLU A C 1
ATOM 2781 O O . GLU A 1 357 ? -4.487 5.870 22.768 1.00 98.06 357 GLU A O 1
ATOM 2786 N N . LEU A 1 358 ? -4.841 8.005 22.181 1.00 98.00 358 LEU A N 1
ATOM 2787 C CA . LEU A 1 358 ? -4.041 8.002 20.965 1.00 98.00 358 LEU A CA 1
ATOM 2788 C C . LEU A 1 358 ? -2.725 8.728 21.248 1.00 98.00 358 LEU A C 1
ATOM 2790 O O . LEU A 1 358 ? -2.738 9.901 21.618 1.00 98.00 358 LEU A O 1
ATOM 2794 N N . SER A 1 359 ? -1.597 8.060 21.030 1.00 97.81 359 SER A N 1
ATOM 2795 C CA . SER A 1 359 ? -0.253 8.611 21.223 1.00 97.81 359 SER A CA 1
ATOM 2796 C C . SER A 1 359 ? 0.499 8.672 19.890 1.00 97.81 359 SER A C 1
ATOM 2798 O O . SER A 1 359 ? 0.579 7.674 19.171 1.00 97.81 359 SER A O 1
ATOM 2800 N N . LEU A 1 360 ? 1.059 9.837 19.559 1.00 96.81 360 LEU A N 1
ATOM 2801 C CA . LEU A 1 360 ? 1.732 10.121 18.289 1.00 96.81 360 LEU A CA 1
ATOM 2802 C C . LEU A 1 360 ? 3.235 10.323 18.496 1.00 96.81 360 LEU A C 1
ATOM 2804 O O . LEU A 1 360 ? 3.654 11.117 19.336 1.00 96.81 360 LEU A O 1
ATOM 2808 N N . LEU A 1 361 ? 4.055 9.633 17.699 1.00 95.12 361 LEU A N 1
ATOM 2809 C CA . LEU A 1 361 ? 5.515 9.793 17.723 1.00 95.12 361 LEU A CA 1
ATOM 2810 C C . LEU A 1 361 ? 5.973 11.050 16.966 1.00 95.12 361 LEU A C 1
ATOM 2812 O O . LEU A 1 361 ? 6.999 11.642 17.295 1.00 95.12 361 LEU A O 1
ATOM 2816 N N . ALA A 1 362 ? 5.222 11.438 15.935 1.00 92.81 362 ALA A N 1
ATOM 2817 C CA . ALA A 1 362 ? 5.476 12.613 15.114 1.00 92.81 362 ALA A CA 1
ATOM 2818 C C . ALA A 1 362 ? 4.155 13.170 14.554 1.00 92.81 362 ALA A C 1
ATOM 2820 O O . ALA A 1 362 ? 3.197 12.404 14.410 1.00 92.81 362 ALA A O 1
ATOM 2821 N N . PRO A 1 363 ? 4.103 14.467 14.197 1.00 94.62 363 PRO A N 1
ATOM 2822 C CA . PRO A 1 363 ? 2.944 15.045 13.529 1.00 94.62 363 PRO A CA 1
ATOM 2823 C C . PRO A 1 363 ? 2.660 14.369 12.181 1.00 94.62 363 PRO A C 1
ATOM 2825 O O . PRO A 1 363 ? 3.561 14.108 11.384 1.00 94.62 363 PRO A O 1
ATOM 2828 N N . LEU A 1 364 ? 1.383 14.122 11.928 1.00 96.31 364 LEU A N 1
ATOM 2829 C CA . LEU A 1 364 ? 0.795 13.576 10.709 1.00 96.31 364 LEU A CA 1
ATOM 2830 C C . LEU A 1 364 ? -0.234 14.559 10.125 1.00 96.31 364 LEU A C 1
ATOM 2832 O O . LEU A 1 364 ? -0.846 15.363 10.829 1.00 96.31 364 LEU A O 1
ATOM 2836 N N . ASP A 1 365 ? -0.471 14.477 8.822 1.00 95.69 365 ASP A N 1
ATOM 2837 C CA . ASP A 1 365 ? -1.417 15.367 8.141 1.00 95.69 365 ASP A CA 1
ATOM 2838 C C . ASP A 1 365 ? -2.874 14.984 8.460 1.00 95.69 365 ASP A C 1
ATOM 2840 O O . ASP A 1 365 ? -3.776 15.813 8.389 1.00 95.69 365 ASP A O 1
ATOM 2844 N N . MET A 1 366 ? -3.136 13.701 8.728 1.00 97.38 366 MET A N 1
ATOM 2845 C CA . MET A 1 366 ? -4.472 13.189 9.032 1.00 97.38 366 MET A CA 1
ATOM 2846 C C . MET A 1 366 ? -4.382 11.823 9.707 1.00 97.38 366 MET A C 1
ATOM 2848 O O . MET A 1 366 ? -3.627 10.967 9.241 1.00 97.38 366 MET A O 1
ATOM 2852 N N . VAL A 1 367 ? -5.206 11.594 10.729 1.00 98.44 367 VAL A N 1
ATOM 2853 C CA . VAL A 1 367 ? -5.396 10.294 11.383 1.00 98.44 367 VAL A CA 1
ATOM 2854 C C . VAL A 1 367 ? -6.894 10.018 11.519 1.00 98.44 367 VAL A C 1
ATOM 2856 O O . VAL A 1 367 ? -7.632 10.834 12.058 1.00 98.44 367 VAL A O 1
ATOM 2859 N N . ASP A 1 368 ? -7.337 8.864 11.039 1.00 98.44 368 ASP A N 1
ATOM 2860 C CA . ASP A 1 368 ? -8.691 8.339 11.169 1.00 98.44 368 ASP A CA 1
ATOM 2861 C C . ASP A 1 368 ? -8.614 7.007 11.931 1.00 98.44 368 ASP A C 1
ATOM 2863 O O . ASP A 1 368 ? -8.008 6.043 11.463 1.00 98.44 368 ASP A O 1
ATOM 2867 N N . VAL A 1 369 ? -9.239 6.941 13.101 1.00 98.50 369 VAL A N 1
ATOM 2868 C CA . VAL A 1 369 ? -9.318 5.744 13.942 1.00 98.50 369 VAL A CA 1
ATOM 2869 C C . VAL A 1 369 ? -10.727 5.168 13.837 1.00 98.50 369 VAL A C 1
ATOM 2871 O O . VAL A 1 369 ? -11.717 5.882 14.000 1.00 98.50 369 VAL A O 1
ATOM 2874 N N . LEU A 1 370 ? -10.825 3.872 13.561 1.00 98.50 370 LEU A N 1
ATOM 2875 C CA . LEU A 1 370 ? -12.075 3.124 13.530 1.00 98.50 370 LEU A CA 1
ATOM 2876 C C . LEU A 1 370 ? -12.072 2.115 14.676 1.00 98.50 370 LEU A C 1
ATOM 2878 O O . LEU A 1 370 ? -11.357 1.114 14.618 1.00 98.50 370 LEU A O 1
ATOM 2882 N N . ILE A 1 371 ? -12.872 2.380 15.706 1.00 98.12 371 ILE A N 1
ATOM 2883 C CA . ILE A 1 371 ? -12.997 1.512 16.881 1.00 98.12 371 ILE A CA 1
ATOM 2884 C C . ILE A 1 371 ? -14.296 0.720 16.756 1.00 98.12 371 ILE A C 1
ATOM 2886 O O . ILE A 1 371 ? -15.365 1.331 16.748 1.00 98.12 371 ILE A O 1
ATOM 2890 N N . PRO A 1 372 ? -14.241 -0.613 16.623 1.00 97.50 372 PRO A N 1
ATOM 2891 C CA . PRO A 1 372 ? -15.444 -1.419 16.500 1.00 97.50 372 PRO A CA 1
ATOM 2892 C C . PRO A 1 372 ? -16.260 -1.370 17.789 1.00 97.50 372 PRO A C 1
ATOM 2894 O O . PRO A 1 372 ? -15.712 -1.301 18.888 1.00 97.50 372 PRO A O 1
ATOM 2897 N N . VAL A 1 373 ? -17.578 -1.414 17.636 1.00 96.44 373 VAL A N 1
ATOM 2898 C CA . VAL A 1 373 ? -18.535 -1.548 18.734 1.00 96.44 373 VAL A CA 1
ATOM 2899 C C . VAL A 1 373 ? -19.421 -2.770 18.484 1.00 96.44 373 VAL A C 1
ATOM 2901 O O . VAL A 1 373 ? -19.655 -3.110 17.320 1.00 96.44 373 VAL A O 1
ATOM 2904 N N . PRO A 1 374 ? -19.923 -3.438 19.538 1.00 96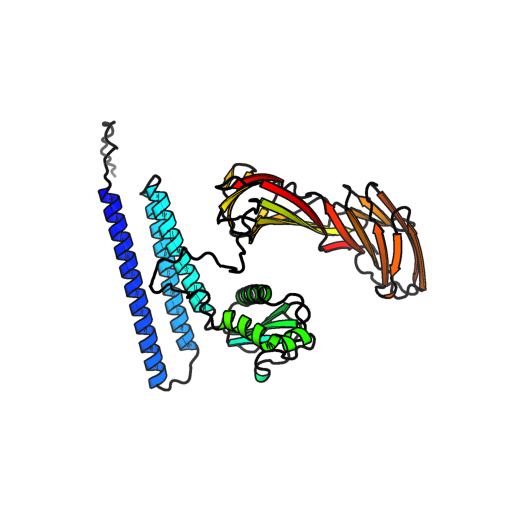.12 374 PRO A N 1
ATOM 2905 C CA . PRO A 1 374 ? -20.835 -4.564 19.370 1.00 96.12 374 PRO A CA 1
ATOM 2906 C C . PRO A 1 374 ? -22.058 -4.164 18.544 1.00 96.12 374 PRO A C 1
ATOM 2908 O O . PRO A 1 374 ? -22.600 -3.069 18.716 1.00 96.12 374 PRO A O 1
ATOM 2911 N N . ARG A 1 375 ? -22.551 -5.058 17.685 1.00 95.38 375 ARG A N 1
ATOM 2912 C CA . ARG A 1 375 ? -23.768 -4.795 16.889 1.00 95.38 375 ARG A CA 1
ATOM 2913 C C . ARG A 1 375 ? -25.008 -4.634 17.761 1.00 95.38 375 ARG A C 1
ATOM 2915 O O . ARG A 1 375 ? -25.979 -4.006 17.352 1.00 95.38 375 ARG A O 1
ATOM 2922 N N . THR A 1 376 ? -24.966 -5.216 18.954 1.00 95.31 376 THR A N 1
ATOM 2923 C CA . THR A 1 376 ? -26.019 -5.165 19.969 1.00 95.31 376 THR A CA 1
ATOM 2924 C C . THR A 1 376 ? -25.885 -3.959 20.908 1.00 95.31 376 THR A C 1
ATOM 2926 O O . THR A 1 376 ? -26.651 -3.844 21.870 1.00 95.31 376 THR A O 1
ATOM 2929 N N . ALA A 1 377 ? -24.946 -3.040 20.642 1.00 95.75 377 ALA A N 1
ATOM 2930 C CA . ALA A 1 377 ? -24.820 -1.796 21.388 1.00 95.75 377 ALA A CA 1
ATOM 2931 C C . ALA A 1 377 ? -26.008 -0.864 21.103 1.00 95.75 377 ALA A C 1
ATOM 2933 O O . ALA A 1 377 ? -26.204 -0.411 19.978 1.00 95.75 377 ALA A O 1
ATOM 2934 N N . TYR A 1 378 ? -26.795 -0.551 22.134 1.00 94.00 378 TYR A N 1
ATOM 2935 C CA . TYR A 1 378 ? -28.000 0.287 22.015 1.00 94.00 378 TYR A CA 1
ATOM 2936 C C . TYR A 1 378 ? -27.808 1.708 22.557 1.00 94.00 378 TYR A C 1
ATOM 2938 O O . TYR A 1 378 ? -28.628 2.590 22.315 1.00 94.00 378 TYR A O 1
ATOM 2946 N N . SER A 1 379 ? -26.729 1.946 23.302 1.00 95.94 379 SER A N 1
ATOM 2947 C CA . SER A 1 379 ? -26.361 3.269 23.801 1.00 95.94 379 SER A CA 1
ATOM 2948 C C . SER A 1 379 ? -24.859 3.440 23.658 1.00 95.94 379 SER A C 1
ATOM 2950 O O . SER A 1 379 ? -24.109 2.833 24.417 1.00 95.94 379 SER A O 1
ATOM 2952 N N . VAL A 1 380 ? -24.431 4.272 22.707 1.00 97.12 380 VAL A N 1
ATOM 2953 C CA . VAL A 1 380 ? -23.024 4.619 22.466 1.00 97.12 380 VAL A CA 1
ATOM 2954 C C . VAL A 1 380 ? -22.863 6.125 22.656 1.00 97.12 380 VAL A C 1
ATOM 2956 O O . VAL A 1 380 ? -23.458 6.918 21.931 1.00 97.12 380 VAL A O 1
ATOM 2959 N N . SER A 1 381 ? -22.061 6.523 23.640 1.00 97.56 381 SER A N 1
ATOM 2960 C CA . SER A 1 381 ? -21.732 7.917 23.930 1.00 97.56 381 SER A CA 1
ATOM 2961 C C . SER A 1 381 ? -20.236 8.131 23.765 1.00 97.56 381 SER A C 1
ATOM 2963 O O . SER A 1 381 ? -19.430 7.401 24.346 1.00 97.56 381 SER A O 1
ATOM 2965 N N . VAL A 1 382 ? -19.875 9.127 22.957 1.00 98.06 382 VAL A N 1
ATOM 2966 C CA . VAL A 1 382 ? -18.489 9.447 22.622 1.00 98.06 382 VAL A CA 1
ATOM 2967 C C . VAL A 1 382 ? -18.200 10.917 22.899 1.00 98.06 382 VAL A C 1
ATOM 2969 O O . VAL A 1 382 ? -18.983 11.794 22.538 1.00 98.06 382 VAL A O 1
ATOM 2972 N N . ALA A 1 383 ? -17.062 11.184 23.531 1.00 98.25 383 ALA A N 1
ATOM 2973 C CA . ALA A 1 383 ? -16.520 12.525 23.710 1.00 98.25 383 ALA A CA 1
ATOM 2974 C C . ALA A 1 383 ? -15.017 12.501 23.430 1.00 98.25 383 ALA A C 1
ATOM 2976 O O . ALA A 1 383 ? -14.330 11.569 23.836 1.00 98.25 383 ALA A O 1
ATOM 2977 N N . VAL A 1 384 ? -14.506 13.521 22.746 1.00 98.44 384 VAL A N 1
ATOM 2978 C CA . VAL A 1 384 ? -13.085 13.637 22.391 1.00 98.44 384 VAL A CA 1
ATOM 2979 C C . VAL A 1 384 ? -12.541 14.981 22.840 1.00 98.44 384 VAL A C 1
ATOM 2981 O O . VAL A 1 384 ? -13.270 15.973 22.827 1.00 98.44 384 VAL A O 1
ATOM 2984 N N . ASP A 1 385 ? -11.272 15.013 23.235 1.00 97.81 385 ASP A N 1
ATOM 2985 C CA . ASP A 1 385 ? -10.554 16.264 23.498 1.00 97.81 385 ASP A CA 1
ATOM 2986 C C . ASP A 1 385 ? -10.003 16.901 22.208 1.00 97.81 385 ASP A C 1
ATOM 2988 O O . ASP A 1 385 ? -9.902 18.123 22.122 1.00 97.81 385 ASP A O 1
ATOM 2992 N N . GLN A 1 386 ? -9.695 16.083 21.196 1.00 97.88 386 GLN A N 1
ATOM 2993 C CA . GLN A 1 386 ? -9.152 16.488 19.903 1.00 97.88 386 GLN A CA 1
ATOM 2994 C C . GLN A 1 386 ? -9.906 15.838 18.740 1.00 97.88 386 GLN A C 1
ATOM 2996 O O . GLN A 1 386 ? -10.282 14.664 18.775 1.00 97.88 386 GLN A O 1
ATOM 3001 N N . GLY A 1 387 ? -10.069 16.592 17.653 1.00 97.25 387 GLY A N 1
ATOM 3002 C CA . GLY A 1 387 ? -10.713 16.109 16.433 1.00 97.25 387 GLY A CA 1
ATOM 3003 C C . GLY A 1 387 ? -12.233 15.975 16.553 1.00 97.25 387 GLY A C 1
ATOM 3004 O O . GLY A 1 387 ? -12.889 16.702 17.295 1.00 97.25 387 GLY A O 1
ATOM 3005 N N . ALA A 1 388 ? -12.808 15.070 15.765 1.00 98.25 388 ALA A N 1
ATOM 3006 C CA . ALA A 1 388 ? -14.240 14.796 15.763 1.00 98.25 388 ALA A CA 1
ATOM 3007 C C . ALA A 1 388 ? -14.482 13.290 15.804 1.00 98.25 388 ALA A C 1
ATOM 3009 O O . ALA A 1 388 ? -13.906 12.555 15.002 1.00 98.25 388 ALA A O 1
ATOM 3010 N N . ALA A 1 389 ? -15.360 12.843 16.699 1.00 98.31 389 ALA A N 1
ATOM 3011 C CA . ALA A 1 389 ? -15.792 11.455 16.758 1.00 98.31 389 ALA A CA 1
ATOM 3012 C C . ALA A 1 389 ? -17.294 11.322 16.518 1.00 98.31 389 ALA A C 1
ATOM 3014 O O . ALA A 1 389 ? -18.080 12.186 16.908 1.00 98.31 389 ALA A O 1
ATOM 3015 N N . ARG A 1 390 ? -17.692 10.232 15.864 1.00 97.94 390 ARG A N 1
ATOM 3016 C CA . ARG A 1 390 ? -19.098 9.889 15.638 1.00 97.94 390 ARG A CA 1
ATOM 3017 C C . ARG A 1 390 ? -19.305 8.383 15.670 1.00 97.94 390 ARG A C 1
ATOM 3019 O O . ARG A 1 390 ? -18.458 7.629 15.197 1.00 97.94 390 ARG A O 1
ATOM 3026 N N . HIS A 1 391 ? -20.460 7.956 16.164 1.00 97.75 391 HIS A N 1
ATOM 3027 C CA . HIS A 1 391 ? -20.905 6.576 16.019 1.00 97.75 391 HIS A CA 1
ATOM 3028 C C . HIS A 1 391 ? -21.413 6.349 14.586 1.00 97.75 391 HIS A C 1
ATOM 3030 O O . HIS A 1 391 ? -22.294 7.062 14.107 1.00 97.75 391 HIS A O 1
ATOM 3036 N N . ALA A 1 392 ? -20.820 5.390 13.882 1.00 97.00 392 ALA A N 1
ATOM 3037 C CA . ALA A 1 392 ? -21.190 4.966 12.541 1.00 97.00 392 ALA A CA 1
ATOM 3038 C C . ALA A 1 392 ? -21.909 3.610 12.616 1.00 97.00 392 ALA A C 1
ATOM 3040 O O . ALA A 1 392 ? -21.301 2.556 12.422 1.00 97.00 392 ALA A O 1
ATOM 3041 N N . GLU A 1 393 ? -23.218 3.648 12.876 1.00 94.81 393 GLU A N 1
ATOM 3042 C CA . GLU A 1 393 ? -24.068 2.458 13.063 1.00 94.81 393 GLU A CA 1
ATOM 3043 C C . GLU A 1 393 ? -23.972 1.459 11.904 1.00 94.81 393 GLU A C 1
ATOM 3045 O O . GLU A 1 393 ? -23.848 0.258 12.127 1.00 94.81 393 GLU A O 1
ATOM 3050 N N . SER A 1 394 ? -23.931 1.948 10.659 1.00 95.31 394 SER A N 1
ATOM 3051 C CA . SER A 1 394 ? -23.831 1.106 9.455 1.00 95.31 394 SER A CA 1
ATOM 3052 C C . SER A 1 394 ? -22.551 0.272 9.379 1.00 95.31 394 SER A C 1
ATOM 3054 O O . SER A 1 394 ? -22.495 -0.699 8.626 1.00 95.31 394 SER A O 1
ATOM 3056 N N . ARG A 1 395 ? -21.518 0.657 10.133 1.00 95.69 395 ARG A N 1
ATOM 3057 C CA . ARG A 1 395 ? -20.232 -0.040 10.219 1.00 95.69 395 ARG A CA 1
ATOM 3058 C C . ARG A 1 395 ? -20.014 -0.691 11.582 1.00 95.69 395 ARG A C 1
ATOM 3060 O O . ARG A 1 395 ? -18.949 -1.268 11.777 1.00 95.69 395 ARG A O 1
ATOM 3067 N N . SER A 1 396 ? -20.975 -0.559 12.503 1.00 96.50 396 SER A N 1
ATOM 3068 C CA . SER A 1 396 ? -20.855 -0.979 13.904 1.00 96.50 396 SER A CA 1
ATOM 3069 C C . SER A 1 396 ? -19.522 -0.521 14.507 1.00 96.50 396 SER A C 1
ATOM 3071 O O . SER A 1 396 ? -18.737 -1.315 15.018 1.00 96.50 396 SER A O 1
ATOM 3073 N N . ALA A 1 397 ? -19.219 0.773 14.365 1.00 97.81 397 ALA A N 1
ATOM 3074 C CA . ALA A 1 397 ? -17.952 1.344 14.814 1.00 97.81 397 ALA A CA 1
ATOM 3075 C C . ALA A 1 397 ? -18.079 2.822 15.200 1.00 97.81 397 ALA A C 1
ATOM 3077 O O . ALA A 1 397 ? -18.970 3.531 14.738 1.00 97.81 397 ALA A O 1
ATOM 3078 N N . VAL A 1 398 ? -17.142 3.313 16.003 1.00 98.38 398 VAL A N 1
ATOM 3079 C CA . VAL A 1 398 ? -16.903 4.736 16.246 1.00 98.38 398 VAL A CA 1
ATOM 3080 C C . VAL A 1 398 ? -15.770 5.205 15.338 1.00 98.38 398 VAL A C 1
ATOM 3082 O O . VAL A 1 398 ? -14.679 4.639 15.338 1.00 98.38 398 VAL A O 1
ATOM 3085 N N . GLU A 1 399 ? -16.040 6.242 14.549 1.00 98.50 399 GLU A N 1
ATOM 3086 C CA . GLU A 1 399 ? -15.059 6.906 13.692 1.00 98.50 399 GLU A CA 1
ATOM 3087 C C . GLU A 1 399 ? -14.519 8.142 14.412 1.00 98.50 399 GLU A C 1
ATOM 3089 O O . GLU A 1 399 ? -15.289 9.067 14.671 1.00 98.50 399 GLU A O 1
ATOM 3094 N N . TRP A 1 400 ? -13.216 8.188 14.687 1.00 98.56 400 TRP A N 1
ATOM 3095 C CA . TRP A 1 400 ? -12.526 9.326 15.295 1.00 98.56 400 TRP A CA 1
ATOM 3096 C C . TRP A 1 400 ? -11.504 9.916 14.321 1.00 98.56 400 TRP A C 1
ATOM 3098 O O . TRP A 1 400 ? -10.543 9.256 13.939 1.00 98.56 400 TRP A O 1
ATOM 3108 N N . LYS A 1 401 ? -11.737 11.156 13.883 1.00 98.50 401 LYS A N 1
ATOM 3109 C CA . LYS A 1 401 ? -10.960 11.836 12.840 1.00 98.50 401 LYS A CA 1
ATOM 3110 C C . LYS A 1 401 ? -10.190 13.023 13.398 1.00 98.50 401 LYS A C 1
ATOM 3112 O O . LYS A 1 401 ? -10.788 13.926 13.988 1.00 98.50 401 LYS A O 1
ATOM 3117 N N . LEU A 1 402 ? -8.892 13.068 13.127 1.00 98.12 402 LEU A N 1
ATOM 3118 C CA . LEU A 1 402 ? -7.961 14.106 13.555 1.00 98.12 402 LEU A CA 1
ATOM 3119 C C . LEU A 1 402 ? -7.251 14.676 12.313 1.00 98.12 402 LEU A C 1
ATOM 3121 O O . LEU A 1 402 ? -6.537 13.961 11.613 1.00 98.12 402 LEU A O 1
ATOM 3125 N N . LYS A 1 403 ? -7.499 15.954 11.989 1.00 95.38 403 LYS A N 1
ATOM 3126 C CA . LYS A 1 403 ? -6.923 16.643 10.808 1.00 95.38 403 LYS A CA 1
ATOM 3127 C C . LYS A 1 403 ? -5.684 17.477 11.120 1.00 95.38 403 LYS A C 1
ATOM 3129 O O . LYS A 1 403 ? -4.894 17.748 10.232 1.00 95.38 403 LYS A O 1
ATOM 3134 N N . ASP A 1 404 ? -5.567 17.940 12.352 1.00 90.19 404 ASP A N 1
ATOM 3135 C CA . ASP A 1 404 ? -4.365 18.571 12.875 1.00 90.19 404 ASP A CA 1
ATOM 3136 C C . ASP A 1 404 ? -3.864 17.623 13.952 1.00 90.19 404 ASP A C 1
ATOM 3138 O O . ASP A 1 404 ? -4.657 17.205 14.793 1.00 90.19 404 ASP A O 1
ATOM 3142 N N . THR A 1 405 ? -2.604 17.210 13.871 1.00 93.06 405 THR A N 1
ATOM 3143 C CA . THR A 1 405 ? -1.997 16.306 14.853 1.00 93.06 405 THR A CA 1
ATOM 3144 C C . THR A 1 405 ? -0.703 16.884 15.424 1.00 93.06 405 THR A C 1
ATOM 3146 O O . THR A 1 405 ? 0.254 16.184 15.742 1.00 93.06 405 THR A O 1
ATOM 3149 N N . SER A 1 406 ? -0.682 18.209 15.578 1.00 93.38 406 SER A N 1
ATOM 3150 C CA . SER A 1 406 ? 0.371 18.941 16.290 1.00 93.38 406 SER A CA 1
ATOM 3151 C C . SER A 1 406 ? 0.433 18.640 17.797 1.00 93.38 406 SER A C 1
ATOM 3153 O O . SER A 1 406 ? 1.361 19.087 18.473 1.00 93.38 406 SER A O 1
ATOM 3155 N N . PHE A 1 407 ? -0.513 17.864 18.335 1.00 93.38 407 PHE A N 1
ATOM 3156 C CA . PHE A 1 407 ? -0.480 17.347 19.701 1.00 93.38 407 PHE A CA 1
ATOM 3157 C C . PHE A 1 407 ? 0.221 15.978 19.772 1.00 93.38 407 PHE A C 1
ATOM 3159 O O . PHE A 1 407 ? 0.080 15.157 18.871 1.00 93.38 407 PHE A O 1
ATOM 3166 N N . PRO A 1 408 ? 0.928 15.675 20.872 1.00 94.94 408 PRO A N 1
ATOM 3167 C CA . PRO A 1 408 ? 1.543 14.362 21.069 1.00 94.94 408 PRO A CA 1
ATOM 3168 C C . PRO A 1 408 ? 0.534 13.286 21.498 1.00 94.94 408 PRO A C 1
ATOM 3170 O O . PRO A 1 408 ? 0.793 12.098 21.315 1.00 94.94 408 PRO A O 1
ATOM 3173 N N . ARG A 1 409 ? -0.595 13.685 22.105 1.00 97.31 409 ARG A N 1
ATOM 3174 C CA . ARG A 1 409 ? -1.628 12.781 22.627 1.00 97.31 409 ARG A CA 1
ATOM 3175 C C . ARG A 1 409 ? -3.030 13.338 22.436 1.00 97.31 409 ARG A C 1
ATOM 3177 O O . ARG A 1 409 ? -3.213 14.553 22.478 1.00 97.31 409 ARG A O 1
ATOM 3184 N N . ALA A 1 410 ? -3.994 12.439 22.290 1.00 97.81 410 ALA A N 1
ATOM 3185 C CA . ALA A 1 410 ? -5.418 12.741 22.284 1.00 97.81 410 ALA A CA 1
ATOM 3186 C C . ALA A 1 410 ? -6.197 11.652 23.030 1.00 97.81 410 ALA A C 1
ATOM 3188 O O . ALA A 1 410 ? -5.794 10.490 23.042 1.00 97.81 410 ALA A O 1
ATOM 3189 N N . HIS A 1 411 ? -7.332 12.012 23.615 1.00 98.31 411 HIS A N 1
ATOM 3190 C CA . HIS A 1 411 ? -8.182 11.124 24.398 1.00 98.31 411 HIS A CA 1
ATOM 3191 C C . HIS A 1 411 ? -9.597 11.076 23.831 1.00 98.31 411 HIS A C 1
ATOM 3193 O O . HIS A 1 411 ? -10.221 12.093 23.519 1.00 98.31 411 HIS A O 1
ATOM 3199 N N . MET A 1 412 ? -10.143 9.867 23.795 1.00 98.12 412 MET A N 1
ATOM 3200 C CA . MET A 1 412 ? -11.543 9.619 23.506 1.00 98.12 412 MET A CA 1
ATOM 3201 C C . MET A 1 412 ? -12.177 8.902 24.688 1.00 98.12 412 MET A C 1
ATOM 3203 O O . MET A 1 412 ? -11.801 7.781 25.019 1.00 98.12 412 MET A O 1
ATOM 3207 N N . LYS A 1 413 ? -13.191 9.518 25.289 1.00 98.31 413 LYS A N 1
ATOM 3208 C CA . LYS A 1 413 ? -14.082 8.843 26.229 1.00 98.31 413 LYS A CA 1
ATOM 3209 C C . LYS A 1 413 ? -15.148 8.101 25.435 1.00 98.31 413 LYS A C 1
ATOM 3211 O O . LYS A 1 413 ? -15.858 8.723 24.642 1.00 98.31 413 LYS A O 1
ATOM 3216 N N . LEU A 1 414 ? -15.267 6.795 25.650 1.00 97.31 414 LEU A N 1
ATOM 3217 C CA . LEU A 1 414 ? -16.255 5.948 24.990 1.00 97.31 414 LEU A CA 1
ATOM 3218 C C . LEU A 1 414 ? -17.024 5.151 26.036 1.00 97.31 414 LEU A C 1
ATOM 3220 O O . LEU A 1 414 ? -16.466 4.303 26.724 1.00 97.31 414 LEU A O 1
ATOM 3224 N N . ARG A 1 415 ? -18.328 5.405 26.125 1.00 96.38 415 ARG A N 1
ATOM 3225 C CA . ARG A 1 415 ? -19.247 4.633 26.962 1.00 96.38 415 ARG A CA 1
ATOM 3226 C C . ARG A 1 415 ? -20.218 3.899 26.063 1.00 96.38 415 ARG A C 1
ATOM 3228 O O . ARG A 1 415 ? -20.889 4.527 25.246 1.00 96.38 415 ARG A O 1
ATOM 3235 N N . MET A 1 416 ? -20.309 2.589 26.236 1.00 94.94 416 MET A N 1
ATOM 3236 C CA . MET A 1 416 ? -21.245 1.760 25.490 1.00 94.94 416 MET A CA 1
ATOM 3237 C C . MET A 1 416 ? -21.965 0.779 26.403 1.00 94.94 416 MET A C 1
ATOM 3239 O O . MET A 1 416 ? -21.375 0.245 27.339 1.00 94.94 416 MET A O 1
ATOM 3243 N N . LEU A 1 417 ? -23.245 0.559 26.118 1.00 93.81 417 LEU A N 1
ATOM 3244 C CA . LEU A 1 417 ? -24.043 -0.507 26.708 1.00 93.81 417 LEU A CA 1
ATOM 3245 C C . LEU A 1 417 ? -24.441 -1.473 25.596 1.00 93.81 417 LEU A C 1
ATOM 3247 O O . LEU A 1 417 ? -25.021 -1.052 24.592 1.00 93.81 417 LEU A O 1
ATOM 3251 N N . SER A 1 418 ? -24.112 -2.748 25.792 1.00 93.19 418 SER A N 1
ATOM 3252 C CA . SER A 1 418 ? -24.368 -3.850 24.863 1.00 93.19 418 SER A CA 1
ATOM 3253 C C . SER A 1 418 ? -25.226 -4.915 25.537 1.00 93.19 418 SER A C 1
ATOM 3255 O O . SER A 1 418 ? -25.177 -5.064 26.759 1.00 93.19 418 SER A O 1
ATOM 3257 N N . LEU A 1 419 ? -26.023 -5.639 24.751 1.00 91.06 419 LEU A N 1
ATOM 3258 C CA . LEU A 1 419 ? -26.799 -6.782 25.247 1.00 91.06 419 LEU A CA 1
ATOM 3259 C C . LEU A 1 419 ? -25.945 -8.049 25.361 1.00 91.06 419 LEU A C 1
ATOM 3261 O O . LEU A 1 419 ? -26.201 -8.880 26.227 1.00 91.06 419 LEU A O 1
ATOM 3265 N N . GLU A 1 420 ? -24.945 -8.184 24.492 1.00 91.31 420 GLU A N 1
ATOM 3266 C CA . GLU A 1 420 ? -24.103 -9.374 24.386 1.00 91.31 420 GLU A CA 1
ATOM 3267 C C . GLU A 1 420 ? -22.621 -8.994 24.356 1.00 91.31 420 GLU A C 1
ATOM 3269 O O . GLU A 1 420 ? -22.251 -7.892 23.929 1.00 91.31 420 GLU A O 1
ATOM 3274 N N . ASP A 1 421 ? -21.783 -9.925 24.810 1.00 88.25 421 ASP A N 1
ATOM 3275 C CA . ASP A 1 421 ? -20.332 -9.855 24.664 1.00 88.25 421 ASP A CA 1
ATOM 3276 C C . ASP A 1 421 ? -19.944 -10.437 23.294 1.00 88.25 421 ASP A C 1
ATOM 3278 O O . ASP A 1 421 ? -19.936 -11.653 23.086 1.00 88.25 421 ASP A O 1
ATOM 3282 N N . GLU A 1 422 ? -19.714 -9.553 22.322 1.00 90.56 422 GLU A N 1
ATOM 3283 C CA . GLU A 1 422 ? -19.335 -9.907 20.952 1.00 90.56 422 GLU A CA 1
ATOM 3284 C C . GLU A 1 422 ? -17.813 -9.812 20.794 1.00 90.56 422 GLU A C 1
ATOM 3286 O O . GLU A 1 422 ? -17.187 -8.833 21.199 1.00 90.56 422 GLU A O 1
ATOM 3291 N N . ALA A 1 423 ? -17.201 -10.807 20.146 1.00 91.62 423 ALA A N 1
ATOM 3292 C CA . ALA A 1 423 ? -15.791 -10.728 19.783 1.00 91.62 423 ALA A CA 1
ATOM 3293 C C . ALA A 1 423 ? -15.585 -9.633 18.724 1.00 91.62 423 ALA A C 1
ATOM 3295 O O . ALA A 1 423 ? -15.888 -9.823 17.546 1.00 91.62 423 ALA A O 1
ATOM 3296 N N . LEU A 1 424 ? -15.062 -8.485 19.152 1.00 93.88 424 LEU A N 1
ATOM 3297 C CA . LEU A 1 424 ? -14.834 -7.343 18.276 1.00 93.88 424 LEU A CA 1
ATOM 3298 C C . LEU A 1 424 ? -13.639 -7.571 17.348 1.00 93.88 424 LEU A C 1
ATOM 3300 O O . LEU A 1 424 ? -12.642 -8.203 17.704 1.00 93.88 424 LEU A O 1
ATOM 3304 N N . HIS A 1 425 ? -13.728 -7.007 16.145 1.00 94.69 425 HIS A N 1
ATOM 3305 C CA . HIS A 1 425 ? -12.577 -6.903 15.256 1.00 94.69 425 HIS A CA 1
ATOM 3306 C C . HIS A 1 425 ? -11.489 -5.997 15.873 1.00 94.69 425 HIS A C 1
ATOM 3308 O O . HIS A 1 425 ? -11.767 -5.223 16.789 1.00 94.69 425 HIS A O 1
ATOM 3314 N N . PRO A 1 426 ? -10.237 -6.056 15.393 1.00 97.69 426 PRO A N 1
ATOM 3315 C CA . PRO A 1 426 ? -9.227 -5.071 15.766 1.00 97.69 426 PRO A CA 1
ATOM 3316 C C . PRO A 1 426 ? -9.655 -3.648 15.377 1.00 97.69 426 PRO A C 1
ATOM 3318 O O . PRO A 1 426 ? -10.315 -3.455 14.350 1.00 97.69 426 PRO A O 1
ATOM 3321 N N . ALA A 1 427 ? -9.241 -2.640 16.149 1.00 98.00 427 ALA A N 1
ATOM 3322 C CA . ALA A 1 427 ? -9.375 -1.261 15.689 1.00 98.00 427 ALA A CA 1
ATOM 3323 C C . ALA A 1 427 ? -8.445 -1.008 14.508 1.00 98.00 427 ALA A C 1
ATOM 3325 O O . ALA A 1 427 ? -7.338 -1.542 14.447 1.00 98.00 427 ALA A O 1
ATOM 3326 N N . GLN A 1 428 ? -8.892 -0.171 13.578 1.00 98.38 428 GLN A N 1
ATOM 3327 C CA . GLN A 1 428 ? -8.130 0.176 12.383 1.00 98.38 428 GLN A CA 1
ATOM 3328 C C . GLN A 1 428 ? -7.682 1.629 12.459 1.00 98.38 428 GLN A C 1
ATOM 3330 O O . GLN A 1 428 ? -8.479 2.504 12.801 1.00 98.38 428 GLN A O 1
ATOM 3335 N N . ILE A 1 429 ? -6.425 1.899 12.105 1.00 98.38 429 ILE A N 1
ATOM 3336 C CA . ILE A 1 429 ? -5.882 3.262 12.067 1.00 98.38 429 ILE A CA 1
ATOM 3337 C C . ILE A 1 429 ? -5.450 3.599 10.640 1.00 98.38 429 ILE A C 1
ATOM 3339 O O . ILE A 1 429 ? -4.528 3.022 10.068 1.00 98.38 429 ILE A O 1
ATOM 3343 N N . SER A 1 430 ? -6.118 4.572 10.041 1.00 98.25 430 SER A N 1
ATOM 3344 C CA . SER A 1 430 ? -5.742 5.135 8.748 1.00 98.25 430 SER A CA 1
ATOM 3345 C C . SER A 1 430 ? -5.018 6.456 8.965 1.00 98.25 430 SER A C 1
ATOM 3347 O O . SER A 1 430 ? -5.569 7.342 9.603 1.00 98.25 430 SER A O 1
ATOM 3349 N N . PHE A 1 431 ? -3.806 6.633 8.447 1.00 97.88 431 PHE A N 1
ATOM 3350 C CA . PHE A 1 431 ? -3.125 7.924 8.538 1.00 97.88 431 PHE A CA 1
ATOM 3351 C C . PHE A 1 431 ? -2.385 8.297 7.264 1.00 97.88 431 PHE A C 1
ATOM 3353 O O . PHE A 1 431 ? -2.058 7.447 6.436 1.00 97.88 431 PHE A O 1
ATOM 3360 N N . ARG A 1 432 ? -2.126 9.596 7.116 1.00 97.44 432 ARG A N 1
ATOM 3361 C CA . ARG A 1 432 ? -1.286 10.171 6.064 1.00 97.44 432 ARG A CA 1
ATOM 3362 C C . ARG A 1 432 ? -0.382 11.230 6.669 1.00 97.44 432 ARG A C 1
ATOM 3364 O O . ARG A 1 432 ? -0.820 11.983 7.533 1.00 97.44 432 ARG A O 1
ATOM 3371 N N . GLY A 1 433 ? 0.854 11.296 6.199 1.00 95.88 433 GLY A N 1
ATOM 3372 C CA . GLY A 1 433 ? 1.819 12.297 6.625 1.00 95.88 433 GLY A CA 1
ATOM 3373 C C . GLY A 1 433 ? 2.777 12.685 5.510 1.00 95.88 433 GLY A C 1
ATOM 3374 O O . GLY A 1 433 ? 3.040 11.917 4.574 1.00 95.88 433 GLY A O 1
ATOM 3375 N N . SER A 1 434 ? 3.317 13.888 5.636 1.00 94.06 434 SER A N 1
ATOM 3376 C CA . SER A 1 434 ? 4.502 14.314 4.907 1.00 94.06 434 SER A CA 1
ATOM 3377 C C . SER A 1 434 ? 5.764 13.814 5.618 1.00 94.06 434 SER A C 1
ATOM 3379 O O . SER A 1 434 ? 5.845 13.808 6.843 1.00 94.06 434 SER A O 1
ATOM 3381 N N . GLY A 1 435 ? 6.751 13.354 4.846 1.00 92.62 435 GLY A N 1
ATOM 3382 C CA . GLY A 1 435 ? 8.006 12.816 5.383 1.00 92.62 435 GLY A CA 1
ATOM 3383 C C . GLY A 1 435 ? 8.209 11.325 5.121 1.00 92.62 435 GLY A C 1
ATOM 3384 O O . GLY A 1 435 ? 7.482 10.704 4.344 1.00 92.62 435 GLY A O 1
ATOM 3385 N N . ASN A 1 436 ? 9.260 10.780 5.730 1.00 91.38 436 ASN A N 1
ATOM 3386 C CA . ASN A 1 436 ? 9.713 9.404 5.574 1.00 91.38 436 ASN A CA 1
ATOM 3387 C C . ASN A 1 436 ? 10.029 8.786 6.942 1.00 91.38 436 ASN A C 1
ATOM 3389 O O . ASN A 1 436 ? 10.763 9.342 7.755 1.00 91.38 436 ASN A O 1
ATOM 3393 N N . MET A 1 437 ? 9.511 7.593 7.191 1.00 94.56 437 MET A N 1
ATOM 3394 C CA . MET A 1 437 ? 9.756 6.831 8.414 1.00 94.56 437 MET A CA 1
ATOM 3395 C C . MET A 1 437 ? 10.911 5.843 8.242 1.00 94.56 437 MET A C 1
ATOM 3397 O O . MET A 1 437 ? 11.589 5.485 9.212 1.00 94.56 437 MET A O 1
ATOM 3401 N N . SER A 1 438 ? 11.207 5.440 7.001 1.00 93.94 438 SER A N 1
ATOM 3402 C CA . SER A 1 438 ? 12.316 4.523 6.718 1.00 93.94 438 SER A CA 1
ATOM 3403 C C . SER A 1 438 ? 13.701 5.169 6.808 1.00 93.94 438 SER A C 1
ATOM 3405 O O . SER A 1 438 ? 14.686 4.439 6.911 1.00 93.94 438 SER A O 1
ATOM 3407 N N . LYS A 1 439 ? 13.777 6.510 6.835 1.00 94.44 439 LYS A N 1
ATOM 3408 C CA . LYS A 1 439 ? 14.999 7.323 6.675 1.00 94.44 439 LYS A CA 1
ATOM 3409 C C . LYS A 1 439 ? 15.609 7.290 5.263 1.00 94.44 439 LYS A C 1
ATOM 3411 O O . LYS A 1 439 ? 16.722 7.777 5.081 1.00 94.44 439 LYS A O 1
ATOM 3416 N N . VAL A 1 440 ? 14.898 6.768 4.259 1.00 95.44 440 VAL A N 1
ATOM 3417 C CA . VAL A 1 440 ? 15.310 6.839 2.847 1.00 95.44 440 VAL A CA 1
ATOM 3418 C C . VAL A 1 440 ? 15.254 8.281 2.351 1.00 95.44 440 VAL A C 1
ATOM 3420 O O . VAL A 1 440 ? 14.184 8.883 2.332 1.00 95.44 440 VAL A O 1
ATOM 3423 N N . CYS A 1 441 ? 16.391 8.840 1.945 1.00 97.12 441 CYS A N 1
ATOM 3424 C CA . CYS A 1 441 ? 16.521 10.243 1.554 1.00 97.12 441 CYS A CA 1
ATOM 3425 C C . CYS A 1 441 ? 17.118 10.370 0.150 1.00 97.12 441 CYS A C 1
ATOM 3427 O O . CYS A 1 441 ? 18.182 9.820 -0.131 1.00 97.12 441 CYS A O 1
ATOM 3429 N N . VAL A 1 442 ? 16.459 11.119 -0.731 1.00 97.19 442 VAL A N 1
ATOM 3430 C CA . VAL A 1 442 ? 16.988 11.480 -2.050 1.00 97.19 442 VAL A CA 1
ATOM 3431 C C . VAL A 1 442 ? 18.079 12.533 -1.861 1.00 97.19 442 VAL A C 1
ATOM 3433 O O . VAL A 1 442 ? 17.805 13.641 -1.406 1.00 97.19 442 VAL A O 1
ATOM 3436 N N . LEU A 1 443 ? 19.317 12.186 -2.211 1.00 97.19 443 LEU A N 1
ATOM 3437 C CA . LEU A 1 443 ? 20.483 13.058 -2.053 1.00 97.19 443 LEU A CA 1
ATOM 3438 C C . LEU A 1 443 ? 20.692 13.958 -3.266 1.00 97.19 443 LEU A C 1
ATOM 3440 O O . LEU A 1 443 ? 20.996 15.139 -3.128 1.00 97.19 443 LEU A O 1
ATOM 3444 N N . SER A 1 444 ? 20.580 13.390 -4.468 1.00 97.00 444 SER A N 1
ATOM 3445 C CA . SER A 1 444 ? 20.722 14.156 -5.703 1.00 97.00 444 SER A CA 1
ATOM 3446 C C . SER A 1 444 ? 20.039 13.469 -6.874 1.00 97.00 444 SER A C 1
ATOM 3448 O O . SER A 1 444 ? 19.977 12.241 -6.936 1.00 97.00 444 SER A O 1
ATOM 3450 N N . VAL A 1 445 ? 19.573 14.281 -7.818 1.00 96.69 445 VAL A N 1
ATOM 3451 C CA . VAL A 1 445 ? 19.049 13.846 -9.110 1.00 96.69 445 VAL A CA 1
ATOM 3452 C C . VAL A 1 445 ? 19.886 14.543 -10.172 1.00 96.69 445 VAL A C 1
ATOM 3454 O O . VAL A 1 445 ? 19.966 15.771 -10.199 1.00 96.69 445 VAL A O 1
ATOM 3457 N N . ARG A 1 446 ? 20.564 13.768 -11.014 1.00 96.25 446 ARG A N 1
ATOM 3458 C CA . ARG A 1 446 ? 21.422 14.281 -12.088 1.00 96.25 446 ARG A CA 1
ATOM 3459 C C . ARG A 1 446 ? 20.898 13.789 -13.422 1.00 96.25 446 ARG A C 1
ATOM 3461 O O . ARG A 1 446 ? 20.509 12.634 -13.520 1.00 96.25 446 ARG A O 1
ATOM 3468 N N . GLY A 1 447 ? 20.892 14.661 -14.421 1.00 93.38 447 GLY A N 1
ATOM 3469 C CA . GLY A 1 447 ? 20.551 14.319 -15.798 1.00 93.38 447 GLY A CA 1
ATOM 3470 C C . GLY A 1 447 ? 21.761 14.462 -16.717 1.00 93.38 447 GLY A C 1
ATOM 3471 O O . GLY A 1 447 ? 22.688 15.205 -16.391 1.00 93.38 447 GLY A O 1
ATOM 3472 N N . SER A 1 448 ? 21.730 13.824 -17.889 1.00 92.81 448 SER A N 1
ATOM 3473 C CA . SER A 1 448 ? 22.685 14.112 -18.976 1.00 92.81 448 SER A CA 1
ATOM 3474 C C . SER A 1 448 ? 22.535 15.534 -19.542 1.00 92.81 448 SER A C 1
ATOM 3476 O O . SER A 1 448 ? 23.436 16.050 -20.199 1.00 92.81 448 SER A O 1
ATOM 3478 N N . MET A 1 449 ? 21.417 16.203 -19.242 1.00 91.81 449 MET A N 1
ATOM 3479 C CA . MET A 1 449 ? 21.184 17.628 -19.485 1.00 91.81 449 MET A CA 1
ATOM 3480 C C . MET A 1 449 ? 20.842 18.367 -18.184 1.00 91.81 449 MET A C 1
ATOM 3482 O O . MET A 1 449 ? 20.567 17.753 -17.153 1.00 91.81 449 MET A O 1
ATOM 3486 N N . LYS A 1 450 ? 20.823 19.706 -18.228 1.00 94.38 450 LYS A N 1
ATOM 3487 C CA . LYS A 1 450 ? 20.376 20.524 -17.092 1.00 94.38 450 LYS A CA 1
ATOM 3488 C C . LYS A 1 450 ? 18.899 20.236 -16.799 1.00 94.38 450 LYS A C 1
ATOM 3490 O O . LYS A 1 450 ? 18.046 20.485 -17.654 1.00 94.38 450 LYS A O 1
ATOM 3495 N N . ILE A 1 451 ? 18.631 19.739 -15.594 1.00 95.12 451 ILE A N 1
ATOM 3496 C CA . ILE A 1 451 ? 17.291 19.430 -15.090 1.00 95.12 451 ILE A CA 1
ATOM 3497 C C . ILE A 1 451 ? 17.026 20.178 -13.781 1.00 95.12 451 ILE A C 1
ATOM 3499 O O . ILE A 1 451 ? 17.931 20.362 -12.966 1.00 95.12 451 ILE A O 1
ATOM 3503 N N . GLU A 1 452 ? 15.783 20.599 -13.581 1.00 96.25 452 GLU A N 1
ATOM 3504 C CA . GLU A 1 452 ? 15.258 20.992 -12.274 1.00 96.25 452 GLU A CA 1
ATOM 3505 C C . GLU A 1 452 ? 14.708 19.732 -11.602 1.00 96.25 452 GLU A C 1
ATOM 3507 O O . GLU A 1 452 ? 14.048 18.917 -12.247 1.00 96.25 452 GLU A O 1
ATOM 3512 N N . SER A 1 453 ? 15.025 19.519 -10.326 1.00 96.31 453 SER A N 1
ATOM 3513 C CA . SER A 1 453 ? 14.602 18.307 -9.625 1.00 96.31 453 SER A CA 1
ATOM 3514 C C . SER A 1 453 ? 13.920 18.620 -8.308 1.00 96.31 453 SER A C 1
ATOM 3516 O O . SER A 1 453 ? 14.294 19.555 -7.600 1.00 96.31 453 SER A O 1
ATOM 3518 N N . TYR A 1 454 ? 12.916 17.814 -7.994 1.00 97.56 454 TYR A N 1
ATOM 3519 C CA . TYR A 1 454 ? 12.088 17.930 -6.808 1.00 97.56 454 TYR A CA 1
ATOM 3520 C C . TYR A 1 454 ? 12.002 16.564 -6.145 1.00 97.56 454 TYR A C 1
ATOM 3522 O O . TYR A 1 454 ? 11.874 15.551 -6.829 1.00 97.56 454 TYR A O 1
ATOM 35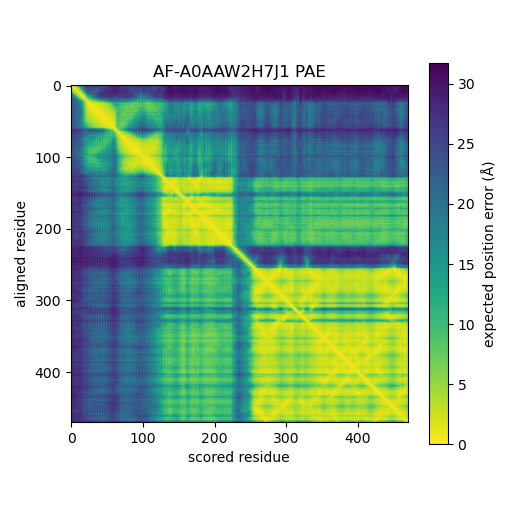30 N N . ALA A 1 455 ? 12.039 16.536 -4.817 1.00 97.50 455 ALA A N 1
ATOM 3531 C CA . ALA A 1 455 ? 11.800 15.328 -4.046 1.00 97.50 455 ALA A CA 1
ATOM 3532 C C . ALA A 1 455 ? 10.596 15.537 -3.131 1.00 97.50 455 ALA A C 1
ATOM 3534 O O . ALA A 1 455 ? 10.462 16.586 -2.497 1.00 97.50 455 ALA A O 1
ATOM 3535 N N . LYS A 1 456 ? 9.723 14.537 -3.056 1.00 97.50 456 LYS A N 1
ATOM 3536 C CA . LYS A 1 456 ? 8.556 14.545 -2.179 1.00 97.50 456 LYS A CA 1
ATOM 3537 C C . LYS A 1 456 ? 8.513 13.256 -1.383 1.00 97.50 456 LYS A C 1
ATOM 3539 O O . LYS A 1 456 ? 8.660 12.176 -1.940 1.00 97.50 456 LYS A O 1
ATOM 3544 N N . TYR A 1 457 ? 8.243 13.380 -0.092 1.00 97.75 457 TYR A N 1
ATOM 3545 C CA . TYR A 1 457 ? 8.134 12.251 0.820 1.00 97.75 457 TYR A CA 1
ATOM 3546 C C . TYR A 1 457 ? 6.702 12.157 1.323 1.00 97.75 457 TYR A C 1
ATOM 3548 O O . TYR A 1 457 ? 6.130 13.156 1.772 1.00 97.75 457 TYR A O 1
ATOM 3556 N N . ARG A 1 458 ? 6.114 10.972 1.208 1.00 97.25 458 ARG A N 1
ATOM 3557 C CA . ARG A 1 458 ? 4.765 10.695 1.686 1.00 97.25 458 ARG A CA 1
ATOM 3558 C C . ARG A 1 458 ? 4.753 9.354 2.386 1.00 97.25 458 ARG A C 1
ATOM 3560 O O . ARG A 1 458 ? 5.233 8.369 1.834 1.00 97.25 458 ARG A O 1
ATOM 3567 N N . VAL A 1 459 ? 4.093 9.326 3.530 1.00 97.50 459 VAL A N 1
ATOM 3568 C CA . VAL A 1 459 ? 3.776 8.105 4.253 1.00 97.50 459 VAL A CA 1
ATOM 3569 C C . VAL A 1 459 ? 2.267 7.983 4.412 1.00 97.50 459 VAL A C 1
ATOM 3571 O O . VAL A 1 459 ? 1.568 8.959 4.687 1.00 97.50 459 VAL A O 1
ATOM 3574 N N . GLU A 1 460 ? 1.756 6.781 4.209 1.00 97.69 460 GLU A N 1
ATOM 3575 C CA . GLU A 1 460 ? 0.367 6.419 4.457 1.00 97.69 460 GLU A CA 1
ATOM 3576 C C . GLU A 1 460 ? 0.305 5.071 5.165 1.00 97.69 460 GLU A C 1
ATOM 3578 O O . GLU A 1 460 ? 1.186 4.231 4.986 1.00 97.69 460 GLU A O 1
ATOM 3583 N N . SER A 1 461 ? -0.717 4.844 5.983 1.00 97.69 461 SER A N 1
ATOM 3584 C CA . SER A 1 461 ? -0.936 3.508 6.528 1.00 97.69 461 SER A CA 1
ATOM 3585 C C . SER A 1 461 ? -1.660 2.611 5.523 1.00 97.69 461 SER A C 1
ATOM 3587 O O . SER A 1 461 ? -2.428 3.077 4.680 1.00 97.69 461 SER A O 1
ATOM 3589 N N . ARG A 1 462 ? -1.393 1.305 5.601 1.00 94.75 462 ARG A N 1
ATOM 3590 C CA . ARG A 1 462 ? -2.011 0.288 4.740 1.00 94.75 462 ARG A CA 1
ATOM 3591 C C . ARG A 1 462 ? -2.808 -0.729 5.548 1.00 94.75 462 ARG A C 1
ATOM 3593 O O . ARG A 1 462 ? -4.030 -0.734 5.478 1.00 94.75 462 ARG A O 1
ATOM 3600 N N . ALA A 1 463 ? -2.123 -1.585 6.301 1.00 95.81 463 ALA A N 1
ATOM 3601 C CA . ALA A 1 463 ? -2.735 -2.553 7.207 1.00 95.81 463 ALA A CA 1
ATOM 3602 C C . ALA A 1 463 ? -2.260 -2.237 8.625 1.00 95.81 463 ALA A C 1
ATOM 3604 O O . ALA A 1 463 ? -1.211 -2.712 9.052 1.00 95.81 463 ALA A O 1
ATOM 3605 N N . TYR A 1 464 ? -2.987 -1.350 9.300 1.00 98.31 464 TYR A N 1
ATOM 3606 C CA . TYR A 1 464 ? -2.640 -0.879 10.635 1.00 98.31 464 TYR A CA 1
ATOM 3607 C C . TYR A 1 464 ? -3.760 -1.224 11.606 1.00 98.31 464 TYR A C 1
ATOM 3609 O O . TYR A 1 464 ? -4.813 -0.578 11.609 1.00 98.31 464 TYR A O 1
ATOM 3617 N N . GLU A 1 465 ? -3.537 -2.269 12.392 1.00 97.94 465 GLU A N 1
ATOM 3618 C CA . GLU A 1 465 ? -4.522 -2.811 13.317 1.00 97.94 465 GLU A CA 1
ATOM 3619 C C . GLU A 1 465 ? -4.025 -2.783 14.761 1.00 97.94 465 GLU A C 1
ATOM 3621 O O . GLU A 1 465 ? -2.851 -3.022 15.047 1.00 97.94 465 GLU A O 1
ATOM 3626 N N . VAL A 1 466 ? -4.950 -2.505 15.675 1.00 98.31 466 VAL A N 1
ATOM 3627 C CA . VAL A 1 466 ? -4.730 -2.583 17.118 1.00 98.31 466 VAL A CA 1
ATOM 3628 C C . VAL A 1 466 ? -5.688 -3.621 17.673 1.00 98.31 466 VAL A C 1
ATOM 3630 O O . VAL A 1 466 ? -6.911 -3.448 17.644 1.00 98.31 466 VAL A O 1
ATOM 3633 N N . ARG A 1 467 ? -5.127 -4.739 18.125 1.00 97.19 467 ARG A N 1
ATOM 3634 C CA . ARG A 1 467 ? -5.870 -5.837 18.730 1.00 97.19 467 ARG A CA 1
ATOM 3635 C C . ARG A 1 467 ? -6.307 -5.409 20.116 1.00 97.19 467 ARG A C 1
ATOM 3637 O O . ARG A 1 467 ? -5.488 -5.011 20.939 1.00 97.19 467 ARG A O 1
ATOM 3644 N N . MET A 1 468 ? -7.612 -5.463 20.325 1.00 92.12 468 MET A N 1
ATOM 3645 C CA . MET A 1 468 ? -8.220 -5.129 21.598 1.00 92.12 468 MET A CA 1
ATOM 3646 C C . MET A 1 468 ? -8.119 -6.344 22.508 1.00 92.12 468 MET A C 1
ATOM 3648 O O . MET A 1 468 ? -8.586 -7.424 22.138 1.00 92.12 468 MET A O 1
ATOM 3652 N N . ASP A 1 469 ? -7.518 -6.163 23.680 1.00 85.81 469 ASP A N 1
ATOM 3653 C CA . ASP A 1 469 ? -7.642 -7.149 24.747 1.00 85.81 469 ASP A CA 1
ATOM 3654 C C . ASP A 1 469 ? -9.122 -7.275 25.130 1.00 85.81 469 ASP A C 1
ATOM 3656 O O . ASP A 1 469 ? -9.846 -6.269 25.182 1.00 85.81 469 ASP A O 1
ATOM 3660 N N . LYS A 1 470 ? -9.566 -8.519 25.344 1.00 69.25 470 LYS A N 1
ATOM 3661 C CA . LYS A 1 470 ? -10.929 -8.814 25.798 1.00 69.25 470 LYS A CA 1
ATOM 3662 C C . LYS A 1 470 ? -11.176 -8.197 27.169 1.00 69.25 470 LYS A C 1
ATOM 3664 O O . LYS A 1 470 ? -10.368 -8.488 28.077 1.00 69.25 470 LYS A O 1
#

InterPro domains:
  IPR028565 Mu homology domain [PF00928] (255-305)
  IPR028565 Mu homology domain [PS51072] (256-467)
  IPR036168 AP-2 complex subunit mu, C-terminal superfamily [SSF49447] (254-467)
  IPR050431 Adaptor complexes medium subunit [PTHR10529] (238-302)

Nearest PDB structures (foldseek):
  7oiq-assembly2_BBB  TM=8.435E-01  e=3.856E-17  Rattus norvegicus
  7rw8-assembly1_M  TM=5.231E-01  e=7.872E-23  Mus musculus
  6yae-assembly1_M  TM=5.220E-01  e=3.082E-22  Rattus norvegicus
  3ml6-assembly3_C  TM=7.436E-01  e=2.115E-17  Mus musculus
  2jkr-assembly1_M  TM=5.565E-01  e=1.953E-20  Rattus norvegicus

Sequence (470 aa):
MLFTSRVMLSASKSTCQASRGTADAEDLMKEFDAKREEIARKNEQIEQDVVELCKHIRERNLTSDSASLGYVASARTKACYRLAEELYSLREDVKSNVQGDMGDELCKRVDDGIYDVSVAQERLLINYMIEEMFILDEDRRVLCGDPAKIVPFPSIPVHVLDSTRMLTTLHCGKVFLGALHSSLHPMHVTQFLRVVARNLPPNLDAARVRSRYFAIVGTLQKHCISDVFLAEPESTQMLPVNIPWDTTSIFRIGARNEAFVDVLESFSAILDTNHNVIASEIAGSIVCRTSFAKMCEIRVAVSAGDVEFTGEVVSTRCGSVHTFETTGYSSSIVLARYIRRDAAPPVTLSRTEEGYELSLLAPLDMVDVLIPVPRTAYSVSVAVDQGAARHAESRSAVEWKLKDTSFPRAHMKLRMLSLEDEALHPAQISFRGSGNMSKVCVLSVRGSMKIESYAKYRVESRAYEVRMDK

Mean predicted aligned error: 14.18 Å